Protein 4D7L (pdb70)

Foldseek 3Di:
DADADDLVQFDQADDDAPCNDAAQAPPLRHDPDDPQKFKKKWFAFDVLVVQVLQVPDKFFRDKAKFWAQFAHPNDAPVSVVVLRRLIATIMITIGRCVTPNLLRVLVSRPVPFPQQDQQATVPRGHSNRHTEMAGDDPCRAVSLVVSVVSVVVCQVVCVVVVRDGGNYYTYHRCPRNNRDTGGYDNCSRNVCVVDVQDDPPPQFDPDDPRRDD/DDQDDPVQADQADDDALANDAAQAPPLRHDLPDPQKFKKKWFAFDVLVVQVLQVPDKFFRDKFWFWAQFAHPNDAPVSVVVLRRLTATIMITIGRCVTPNLLRVLVSRPVVFPQQDQQDGVPRGHSRRHTEMAGDDPCRAVSLVVSVVSNVVCQVVCVVVVSDDGNYYTYHRCPRNNRDTGGYHNCSRNVCVVPVQDDDPPQFDPDDPRGDD/DADADDPVQADQADDDALCPDAAQAPVLRHDDDDPQKFKKKWFAFDVLVVQVLQVPDWFFRDKFKFWAQFAHPNHAPVSVVVLRRLTAIIMITIGRCVTPNLLRVLVSRPVVFPQQPQQATDPRGHSNRHTEMAGDDPCRQVSLVVSVVSNVVCVVVCVVVPGDDGPYYTYHRCPRNNRDTGGYHNCSRNVCVVPVQDDDPPQFDPDDPRGDD

Solvent-accessible surface area: 30225 Å² total; per-residue (Å²): 142,41,94,74,40,94,45,147,82,10,42,133,33,23,115,138,77,50,24,84,113,29,118,73,5,44,67,56,54,45,87,109,64,88,118,65,31,73,35,0,21,0,0,16,1,24,3,37,25,6,1,81,56,0,13,104,10,113,9,9,31,6,0,0,0,0,1,0,7,0,44,0,52,24,0,50,62,198,50,2,53,75,18,118,1,14,2,0,6,0,0,4,0,5,1,23,42,124,113,10,61,12,27,94,1,0,50,70,3,10,126,44,26,35,4,19,44,21,77,98,30,36,114,17,83,10,5,14,29,10,4,1,4,0,1,33,50,143,83,7,46,110,35,0,67,83,0,82,47,1,8,61,69,35,40,91,116,26,62,93,69,67,76,46,215,39,59,20,50,22,40,3,19,46,46,6,52,22,22,97,30,16,23,0,41,55,119,18,11,6,50,29,98,94,49,104,130,15,74,19,63,117,106,74,55,86,108,107,118,16,62,41,156,95,210,75,39,116,97,184,81,18,39,90,36,21,111,76,74,38,15,67,41,31,94,75,4,46,67,59,56,37,77,96,28,54,52,35,39,69,30,0,22,0,1,18,1,24,3,38,29,5,1,78,56,0,15,103,8,112,8,9,31,4,0,0,0,0,0,0,6,0,44,0,48,27,0,51,64,194,50,1,55,75,17,115,1,12,1,0,6,0,0,4,0,2,0,34,52,125,112,10,64,22,51,96,1,0,51,73,2,9,122,47,30,35,4,20,44,19,78,95,31,38,111,16,82,9,4,14,30,10,5,1,4,0,1,26,52,115,30,8,100,81,36,0,86,90,0,67,77,8,3,109,136,51,38,96,68,27,60,95,73,66,75,43,202,32,59,21,52,22,39,7,20,83,63,6,72,23,24,98,31,18,26,0,39,50,122,18,9,7,51,35,100,94,47,113,127,14,73,18,62,117,105,74,53,85,110,106,120,16,67,44,155,142,44,92,74,40,117,107,176,71,8,39,133,34,22,116,139,74,47,14,99,95,32,106,73,4,43,64,63,52,46,83,108,57,26,89,42,19,45,28,0,20,1,0,16,1,23,3,36,28,6,0,81,60,0,12,103,11,114,10,9,33,6,0,0,0,0,0,0,7,0,44,0,50,22,0,50,67,194,51,1,55,74,17,116,0,14,1,0,7,0,0,4,0,4,0,17,39,101,91,10,61,16,53,96,0,0,51,74,1,7,119,50,27,31,2,25,45,21,73,96,30,35,113,13,83,9,4,13,31,13,5,1,4,0,1,25,38,23,16,16,113,93,10,0,82,96,0,68,72,16,2,114,147,30,47,92,151,22,65,97,77,68,69,52,207,44,58,20,61,22,35,8,18,85,64,7,74,23,22,96,30,19,24,0,42,54,118,18,10,7,53,34,98,94,48,109,126,14,75,16,63,115,102,72,57,85,107,107,120,15,68,40,155

Secondary structure (DSSP, 8-state):
---PPPGGGS----SS-SSSSPPPPTTT---S--TT-EEEEEE-S-HHHHHHHHHTSTTEEEEEEEEESSS-SS--HHHHHTTTT--EEEEEEEE-TTTS-HHHHHHHHHHTS-TT-SSEETTEESGGG--EEEE-STTHHHHHHHHHHHHHHHHHHHHHTT------EEEEGGGSSS-S-EEPPGGGTTHHHH-TT---TT---SSTTS---/--PPPGGGS----SS-SSSSPPPPTTT---S--TT-EEEEEE-S-HHHHHHHHHTSTTEEEEEEEEESSS-SS--HHHHHTTTT--EEEEEEEE-TTTS-HHHHHHHHHHTS-TT-SSEETTEESGGG--EEEE-STTHHHHHHHHHHHHHTTHHHHHHTT--S---EEEEGGGSSS-S-EEPPGGGTTHHHH-TT---TT---SSTTS---/---PPPGGGS----SS-S-SSPPPPTTT---S--TT-EEEEEE-S-HHHHHHHHHTSTTEEEEEEEEESSS-SS--HHHHHTTTT--EEEEEEEE-TTTS-HHHHHHHHHHTS-TT-SSEETTEESGGG--EEEE-STTHHHHHHHHHHHHHTTHHHHHHTT------EEEEGGGSSS-S-EEPPGGGTTHHHH-TT---TT---SSTTS---

Nearest PDB structures (foldseek):
  4d7l-assembly2_B  TM=1.000E+00  e=2.583E-45  Corynebacterium diphtheriae NCTC 13129
  7ot4-assembly1_A  TM=9.327E-01  e=7.049E-23  Escherichia coli
  6agv-assembly1_A  TM=9.402E-01  e=5.947E-21  Mus musculus
  1ff3-assembly2_B  TM=9.051E-01  e=3.184E-21  Escherichia coli
  1ff3-assembly3_C  TM=8.977E-01  e=1.616E-20  Escherichia coli

Radius of gyration: 29.15 Å; Cα contacts (8 Å, |Δi|>4): 1411; chains: 3; bounding box: 92×52×87 Å

CATH classification: 3.30.1060.10

B-factor: mean 27.12, std 10.39, range [11.48, 82.97]

Sequence (638 aa):
APRLVEEKDALKGGPHPVLPNPQPHAVLGTLRGQPGTETIYIGIGCCYWGAEKLFWETPGVVYTSVGFAGGITPNPTYRETTCTGRTNHTTEIVEVVYDPTQVTFDELVVKAMMEEAHDPTQGYRQGNDTGTQYRSAIYTAGPNAEEQQAQRAREIVEHHYAPKLAAAGLGRITTEILPLASTPAGEYYMAEDEHQQYLHKNPLGYCCPHHSTGVACGIPEPRLVEEKDALKGGPHPVLPNPQPHAVLGTLRGQPGTEETIYIGIGCCYWGAEKLFWETPGVVYTSVGFAGGITPNPTYRETCTGRTNHTTEIVEVVYDPTQVTFDELVVKAMMEAHDPTQGYRQGNDTGTQYRSAIYTAGPNAEQQQAQRAREIVEHYAPKLAAAGLGRITTEILPLASTPAGEYYMAEDEHQQYLHKNNPLGYCCPHHSTGVACGIPEAPRLVEEKDALKGGPHPVLPNPQPHAVLGTLRGQPGTETIYIGIGCCYWGAEKLFWETPGVVYTSVGFAGGITPNPTYRETCTGRRTNHTTEIVEVVYDPTQVTFDELVVKAMMEAHDPTQGYRQGNDTGTQYRSAIYTAGPNAEQQAQRAREIVEHYAPKLAAAGLGRITTEILPLASTPAGEYYMAEDEEHQQYLHKNNPLGYCCPHHSTGVACGIPE

InterPro domains:
  IPR002569 Peptide methionine sulphoxide reductase MsrA domain [MF_01401] (43-212)
  IPR002569 Peptide methionine sulphoxide reductase MsrA domain [PF01625] (44-210)
  IPR002569 Peptide methionine sulphoxide reductase MsrA domain [TIGR00401] (44-206)
  IPR036509 Peptide methionine sulphoxide reductase MsrA superfamily [G3DSA:3.30.1060.10] (8-220)
  IPR036509 Peptide methionine sulphoxide reductase MsrA superfamily [SSF55068] (39-215)
  IPR050162 Methionine Sulfoxide Reductase A [PTHR42799] (40-217)

Organism: Corynebacterium diphtheriae (strain ATCC 700971 / NCTC 13129 / Biotype gravis) (NCBI:txid257309)

Structure (mmCIF, N/CA/C/O backbone):
data_4D7L
#
_entry.id   4D7L
#
_cell.length_a   86.395
_cell.length_b   140.175
_cell.length_c   140.551
_cell.angle_alpha   90.00
_cell.angle_beta   90.00
_cell.angle_gamma   90.00
#
_symmetry.space_group_name_H-M   'C 2 2 21'
#
loop_
_entity.id
_entity.type
_entity.pdbx_description
1 polymer 'PEPTIDE METHIONINE SULFOXIDE REDUCTASE MSRA'
2 non-polymer 'CACODYLATE ION'
3 non-polymer 'SULFATE ION'
4 non-polymer 'TRIETHYLENE GLYCOL'
5 water water
#
loop_
_atom_site.group_PDB
_atom_site.id
_atom_site.type_symbol
_atom_site.label_atom_id
_atom_site.label_alt_id
_atom_site.label_comp_id
_atom_site.label_asym_id
_atom_site.label_entity_id
_atom_site.label_seq_id
_atom_site.pdbx_PDB_ins_code
_atom_site.Cartn_x
_atom_site.Cartn_y
_atom_site.Cartn_z
_atom_site.occupancy
_atom_site.B_iso_or_equiv
_atom_site.auth_seq_id
_atom_site.auth_comp_id
_atom_site.auth_asym_id
_atom_site.auth_atom_id
_atom_site.pdbx_PDB_model_num
ATOM 1 N N . ALA A 1 27 ? 30.372 30.500 -19.455 1.00 48.43 7 ALA A N 1
ATOM 2 C CA . ALA A 1 27 ? 29.276 30.467 -20.423 1.00 56.29 7 ALA A CA 1
ATOM 3 C C . ALA A 1 27 ? 28.718 29.040 -20.623 1.00 49.45 7 ALA A C 1
ATOM 4 O O . ALA A 1 27 ? 27.503 28.872 -20.765 1.00 57.24 7 ALA A O 1
ATOM 6 N N . PRO A 1 28 ? 29.592 28.012 -20.665 1.00 34.64 8 PRO A N 1
ATOM 7 C CA . PRO A 1 28 ? 29.020 26.678 -20.441 1.00 21.29 8 PRO A CA 1
ATOM 8 C C . PRO A 1 28 ? 28.422 26.604 -19.051 1.00 21.82 8 PRO A C 1
ATOM 9 O O . PRO A 1 28 ? 28.866 27.327 -18.155 1.00 23.91 8 PRO A O 1
ATOM 13 N N . ARG A 1 29 ? 27.452 25.718 -18.850 1.00 22.45 9 ARG A N 1
ATOM 14 C CA . ARG A 1 29 ? 26.871 25.512 -17.529 1.00 23.32 9 ARG A CA 1
ATOM 15 C C . ARG A 1 29 ? 26.529 24.047 -17.347 1.00 26.53 9 ARG A C 1
ATOM 16 O O . ARG A 1 29 ? 26.254 23.357 -18.326 1.00 24.07 9 ARG A O 1
ATOM 19 N N . LEU A 1 30 ? 26.574 23.575 -16.100 1.00 24.71 10 LEU A N 1
ATOM 20 C CA . LEU A 1 30 ? 26.096 22.241 -15.752 1.00 20.63 10 LEU A CA 1
ATOM 21 C C . LEU A 1 30 ? 24.595 22.183 -15.981 1.00 18.82 10 LEU A C 1
ATOM 22 O O . LEU A 1 30 ? 23.932 23.202 -15.859 1.00 20.15 10 LEU A O 1
ATOM 27 N N . VAL A 1 31 ? 24.056 21.026 -16.344 1.00 20.14 11 VAL A N 1
ATOM 28 C CA . VAL A 1 31 ? 22.603 20.920 -16.454 1.00 20.67 11 VAL A CA 1
ATOM 29 C C . VAL A 1 31 ? 22.001 20.515 -15.092 1.00 24.31 11 VAL A C 1
ATOM 30 O O . VAL A 1 31 ? 22.702 19.968 -14.244 1.00 23.31 11 VAL A O 1
ATOM 34 N N . GLU A 1 32 ? 20.718 20.811 -14.862 0.94 19.54 12 GLU A N 1
ATOM 35 C CA . GLU A 1 32 ? 20.047 20.253 -13.686 0.94 20.93 12 GLU A CA 1
ATOM 36 C C . GLU A 1 32 ? 20.010 18.726 -13.805 0.94 23.21 12 GLU A C 1
ATOM 37 O O . GLU A 1 32 ? 19.820 18.186 -14.904 0.94 19.96 12 GLU A O 1
ATOM 43 N N . GLU A 1 33 ? 20.188 18.022 -12.688 1.00 22.16 13 GLU A N 1
ATOM 44 C CA . GLU A 1 33 ? 20.267 16.570 -12.754 1.00 28.66 13 GLU A CA 1
ATOM 45 C C . GLU A 1 33 ? 18.984 15.992 -13.324 1.00 26.72 13 GLU A C 1
ATOM 46 O O . GLU A 1 33 ? 19.014 14.987 -14.026 1.00 22.89 13 GLU A O 1
ATOM 52 N N . LYS A 1 34 ? 17.864 16.658 -13.073 1.00 24.87 14 LYS A N 1
ATOM 53 C CA . LYS A 1 34 ? 16.598 16.185 -13.622 1.00 25.97 14 LYS A CA 1
ATOM 54 C C . LYS A 1 34 ? 16.560 16.299 -15.149 1.00 27.62 14 LYS A C 1
ATOM 55 O O . LYS A 1 34 ? 15.794 15.591 -15.808 1.00 29.34 14 LYS A O 1
ATOM 61 N N . ASP A 1 35 ? 17.399 17.173 -15.707 1.00 24.54 15 ASP A N 1
ATOM 62 C CA . ASP A 1 35 ? 17.463 17.374 -17.155 1.00 23.56 15 ASP A CA 1
ATOM 63 C C . ASP A 1 35 ? 18.612 16.601 -17.816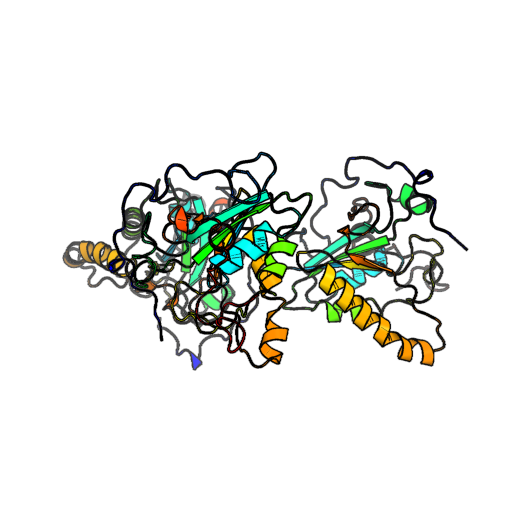 1.00 26.10 15 ASP A C 1
ATOM 64 O O . ASP A 1 35 ? 18.768 16.649 -19.029 1.00 24.55 15 ASP A O 1
ATOM 69 N N . ALA A 1 36 ? 19.420 15.901 -17.030 1.00 21.55 16 ALA A N 1
ATOM 70 C CA . ALA A 1 36 ? 20.602 15.252 -17.581 1.00 21.40 16 ALA A CA 1
ATOM 71 C C . ALA A 1 36 ? 20.225 14.020 -18.404 1.00 22.46 16 ALA A C 1
ATOM 72 O O . ALA A 1 36 ? 19.130 13.488 -18.256 1.00 21.99 16 ALA A O 1
ATOM 74 N N . LEU A 1 37 ? 21.118 13.588 -19.294 1.00 19.20 17 LEU A N 1
ATOM 75 C CA . LEU A 1 37 ? 20.879 12.373 -20.084 1.00 20.11 17 LEU A CA 1
ATOM 76 C C . LEU A 1 37 ? 20.715 11.162 -19.172 1.00 19.50 17 LEU A C 1
ATOM 77 O O . LEU A 1 37 ? 21.391 11.047 -18.141 1.00 19.09 17 LEU A O 1
ATOM 82 N N . LYS A 1 38 ? 19.844 10.241 -19.558 0.96 20.05 18 LYS A N 1
ATOM 83 C CA . LYS A 1 38 ? 19.544 9.104 -18.688 0.96 22.87 18 LYS A CA 1
ATOM 84 C C . LYS A 1 38 ? 20.639 8.045 -18.694 0.96 17.92 18 LYS A C 1
ATOM 85 O O . LYS A 1 38 ? 20.779 7.308 -17.726 0.96 22.12 18 LYS A O 1
ATOM 89 N N . GLY A 1 39 ? 21.413 7.977 -19.771 1.00 20.73 19 GLY A N 1
ATOM 90 C CA . GLY A 1 39 ? 22.485 6.995 -19.861 1.00 23.15 19 GLY A CA 1
ATOM 91 C C . GLY A 1 39 ? 21.970 5.563 -19.921 1.00 27.79 19 GLY A C 1
ATOM 92 O O . GLY A 1 39 ? 20.956 5.296 -20.553 1.00 25.15 19 GLY A O 1
ATOM 93 N N . GLY A 1 40 ? 22.656 4.628 -19.273 1.00 24.48 20 GLY A N 1
ATOM 94 C CA . GLY A 1 40 ? 22.192 3.255 -19.330 1.00 27.15 20 GLY A CA 1
ATOM 95 C C . GLY A 1 40 ? 22.732 2.464 -18.167 1.00 26.19 20 GLY A C 1
ATOM 96 O O . GLY A 1 40 ? 23.635 2.923 -17.464 1.00 23.57 20 GLY A O 1
ATOM 97 N N . PRO A 1 41 ? 22.206 1.247 -17.977 1.00 28.31 21 PRO A N 1
ATOM 98 C CA . PRO A 1 41 ? 22.566 0.507 -16.769 1.00 27.16 21 PRO A CA 1
ATOM 99 C C . PRO A 1 41 ? 23.836 -0.319 -16.898 1.00 27.94 21 PRO A C 1
ATOM 100 O O . PRO A 1 41 ? 24.411 -0.650 -15.861 1.00 27.63 21 PRO A O 1
ATOM 104 N N . HIS A 1 42 ? 24.282 -0.604 -18.125 1.00 24.38 22 HIS A N 1
ATOM 105 C CA . HIS A 1 42 ? 25.437 -1.492 -18.347 1.00 22.59 22 HIS A CA 1
ATOM 106 C C . HIS A 1 42 ? 26.673 -0.726 -18.842 1.00 21.63 22 HIS A C 1
ATOM 107 O O . HIS A 1 42 ? 26.536 0.307 -19.498 1.00 20.32 22 HIS A O 1
ATOM 114 N N . PRO A 1 43 ? 27.878 -1.209 -18.493 1.00 22.82 23 PRO A N 1
ATOM 115 C CA . PRO A 1 43 ? 29.113 -0.524 -18.876 1.00 20.83 23 PRO A CA 1
ATOM 116 C C . PRO A 1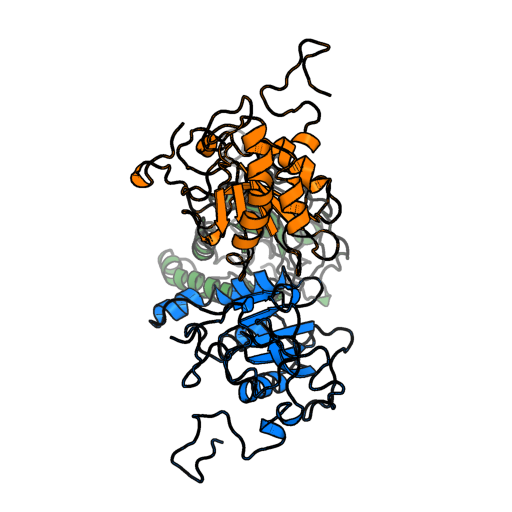 43 ? 29.262 -0.429 -20.385 1.00 20.58 23 PRO A C 1
ATOM 117 O O . PRO A 1 43 ? 28.893 -1.343 -21.117 1.00 20.17 23 PRO A O 1
ATOM 121 N N . VAL A 1 44 ? 29.813 0.682 -20.839 1.00 18.65 24 VAL A N 1
ATOM 122 C CA . VAL A 1 44 ? 30.047 0.851 -22.251 1.00 20.39 24 VAL A CA 1
ATOM 123 C C . VAL A 1 44 ? 31.214 -0.033 -22.701 1.00 23.54 24 VAL A C 1
ATOM 124 O O . VAL A 1 44 ? 31.211 -0.597 -23.805 1.00 23.54 24 VAL A O 1
ATOM 128 N N . LEU A 1 45 ? 32.171 -0.227 -21.800 1.00 18.71 25 LEU A N 1
ATOM 129 C CA . LEU A 1 45 ? 33.322 -1.089 -22.065 1.00 17.25 25 LEU A CA 1
ATOM 130 C C . LEU A 1 45 ? 33.412 -2.142 -20.949 1.00 21.23 25 LEU A C 1
ATOM 131 O O . LEU A 1 45 ? 34.196 -1.994 -20.010 1.00 21.35 25 LEU A O 1
ATOM 136 N N . PRO A 1 46 ? 32.611 -3.205 -21.038 1.00 18.70 26 PRO A N 1
ATOM 137 C CA . PRO A 1 46 ? 32.569 -4.130 -19.902 1.00 23.22 26 PRO A CA 1
ATOM 138 C C . PRO A 1 46 ? 33.851 -4.953 -19.737 1.00 31.53 26 PRO A C 1
ATOM 139 O O . PRO A 1 46 ? 34.172 -5.343 -18.615 1.00 38.75 26 PRO A O 1
ATOM 143 N N . ASN A 1 47 ? 34.583 -5.163 -20.825 0.84 20.81 27 ASN A N 1
ATOM 144 C CA . ASN A 1 47 ? 35.779 -5.989 -20.793 0.84 25.78 27 ASN A CA 1
ATOM 145 C C . ASN A 1 47 ? 37.000 -5.295 -21.410 0.84 19.58 27 ASN A C 1
ATOM 146 O O . ASN A 1 47 ? 37.379 -5.583 -22.527 0.84 22.97 27 ASN A O 1
ATOM 151 N N . PRO A 1 48 ? 37.576 -4.334 -20.684 1.00 25.55 28 PRO A N 1
ATOM 152 C CA . PRO A 1 48 ? 38.730 -3.564 -21.168 1.00 29.74 28 PRO A CA 1
ATOM 153 C C . PRO A 1 48 ? 39.917 -4.478 -21.467 1.00 24.77 28 PRO A C 1
ATOM 154 O O . PRO A 1 48 ? 40.096 -5.496 -20.804 1.00 23.92 28 PRO A O 1
ATOM 158 N N . GLN A 1 49 ? 40.701 -4.130 -22.475 1.00 27.06 29 GLN A N 1
ATOM 159 C CA . GLN A 1 49 ? 41.878 -4.907 -22.824 1.00 24.08 29 GLN A CA 1
ATOM 160 C C . GLN A 1 49 ? 43.048 -4.375 -22.013 1.00 19.51 29 GLN A C 1
ATOM 161 O O . GLN A 1 49 ? 43.003 -3.242 -21.540 1.00 21.56 29 GLN A O 1
ATOM 167 N N . PRO A 1 50 ? 44.092 -5.191 -21.834 1.00 19.39 30 PRO A N 1
ATOM 168 C CA . PRO A 1 50 ? 45.297 -4.730 -21.143 1.00 24.96 30 PRO A CA 1
ATOM 169 C C . PRO A 1 50 ? 45.836 -3.452 -21.752 1.00 23.68 30 PRO A C 1
ATOM 170 O O . PRO A 1 50 ? 45.737 -3.269 -22.969 1.00 24.12 30 PRO A O 1
ATOM 174 N N . HIS A 1 51 ? 46.351 -2.577 -20.897 1.00 19.55 31 HIS A N 1
ATOM 175 C CA . HIS A 1 51 ? 46.916 -1.285 -21.284 1.00 19.01 31 HIS A CA 1
ATOM 176 C C . HIS A 1 51 ? 47.893 -1.463 -22.459 1.00 17.35 31 HIS A C 1
ATOM 177 O O . HIS A 1 51 ? 48.788 -2.308 -22.405 1.00 19.66 31 HIS A O 1
ATOM 184 N N . ALA A 1 52 ? 47.721 -0.658 -23.505 1.00 21.33 32 ALA A N 1
ATOM 185 C CA . ALA A 1 52 ? 48.494 -0.808 -24.738 1.00 21.78 32 ALA A CA 1
ATOM 186 C C . ALA A 1 52 ? 49.990 -0.581 -24.536 1.00 23.92 32 ALA A C 1
ATOM 187 O O . ALA A 1 52 ? 50.815 -1.061 -25.322 1.00 19.54 32 ALA A O 1
ATOM 189 N N . VAL A 1 53 ? 50.355 0.166 -23.498 1.00 17.26 33 VAL A N 1
ATOM 190 C CA . VAL A 1 53 ? 51.786 0.407 -23.237 1.00 16.85 33 VAL A CA 1
ATOM 191 C C . VAL A 1 53 ? 52.276 -0.388 -22.022 1.00 17.25 33 VAL A C 1
ATOM 192 O O . VAL A 1 53 ? 53.336 -1.016 -22.032 1.00 18.96 33 VAL A O 1
ATOM 196 N N . LEU A 1 54 ? 51.486 -0.335 -20.959 1.00 19.16 34 LEU A N 1
ATOM 197 C CA . LEU A 1 54 ? 51.896 -0.902 -19.675 1.00 18.68 34 LEU A CA 1
ATOM 198 C C . LEU A 1 54 ? 51.561 -2.396 -19.550 1.00 26.11 34 LEU A C 1
ATOM 199 O O . LEU A 1 54 ? 52.150 -3.109 -18.736 1.00 25.41 34 LEU A O 1
ATOM 204 N N . GLY A 1 55 ? 50.610 -2.861 -20.354 1.00 20.56 35 GLY A N 1
ATOM 205 C CA . GLY A 1 55 ? 50.270 -4.277 -20.399 1.00 19.78 35 GLY A CA 1
ATOM 206 C C . GLY A 1 55 ? 49.439 -4.746 -19.209 1.00 23.09 35 GLY A C 1
ATOM 207 O O . GLY A 1 55 ? 49.264 -5.949 -19.000 1.00 23.73 35 GLY A O 1
ATOM 208 N N . THR A 1 56 ? 48.894 -3.798 -18.451 1.00 19.99 36 THR A N 1
ATOM 209 C CA . THR A 1 56 ? 48.224 -4.132 -17.190 1.00 21.89 36 THR A CA 1
ATOM 210 C C . THR A 1 56 ? 46.707 -3.947 -17.231 1.00 24.29 36 THR A C 1
ATOM 211 O O . THR A 1 56 ? 46.167 -3.349 -18.173 1.00 18.48 36 THR A O 1
ATOM 215 N N . LEU A 1 57 ? 46.021 -4.460 -16.206 1.00 25.98 37 LEU A N 1
ATOM 216 C CA . LEU A 1 57 ? 44.623 -4.074 -15.938 1.00 24.33 37 LEU A CA 1
ATOM 217 C C . LEU A 1 57 ? 44.526 -3.529 -14.530 1.00 29.63 37 LEU A C 1
ATOM 218 O O . LEU A 1 57 ? 45.476 -3.662 -13.795 1.00 23.56 37 LEU A O 1
ATOM 223 N N . ARG A 1 58 ? 43.401 -2.940 -14.123 1.00 23.09 38 ARG A N 1
ATOM 224 C CA . ARG A 1 58 ? 43.345 -2.360 -12.774 1.00 20.83 38 ARG A CA 1
ATOM 225 C C . ARG A 1 58 ? 43.295 -3.476 -11.731 1.00 24.89 38 ARG A C 1
ATOM 226 O O . ARG A 1 58 ? 43.084 -4.639 -12.066 1.00 29.02 38 ARG A O 1
ATOM 234 N N . GLY A 1 59 ? 43.552 -3.135 -10.475 1.00 31.08 39 GLY A N 1
ATOM 235 C CA . GLY A 1 59 ? 43.356 -4.082 -9.389 1.00 36.13 39 GLY A CA 1
ATOM 236 C C . GLY A 1 59 ? 44.555 -4.850 -8.873 1.00 41.19 39 GLY A C 1
ATOM 237 O O . GLY A 1 59 ? 44.390 -5.896 -8.253 1.00 46.71 39 GLY A O 1
ATOM 238 N N . GLN A 1 60 ? 45.752 -4.296 -9.036 1.00 35.07 40 GLN A N 1
ATOM 239 C CA . GLN A 1 60 ? 46.952 -4.957 -8.539 1.00 34.92 40 GLN A CA 1
ATOM 240 C C . GLN A 1 60 ? 47.024 -4.663 -7.065 1.00 34.35 40 GLN A C 1
ATOM 241 O O . GLN A 1 60 ? 46.835 -3.517 -6.659 1.00 32.36 40 GLN A O 1
ATOM 247 N N . PRO A 1 61 ? 47.229 -5.708 -6.253 1.00 34.33 41 PRO A N 1
ATOM 248 C CA . PRO A 1 61 ? 47.339 -5.562 -4.802 1.00 35.04 41 PRO A CA 1
ATOM 249 C C . PRO A 1 61 ? 48.420 -4.549 -4.474 1.00 32.56 41 PRO A C 1
ATOM 250 O O . PRO A 1 61 ? 49.392 -4.471 -5.213 1.00 35.47 41 PRO A O 1
ATOM 254 N N . GLY A 1 62 ? 48.221 -3.736 -3.450 1.00 31.74 42 GLY A N 1
ATOM 255 C CA . GLY A 1 62 ? 49.247 -2.790 -3.066 1.00 35.22 42 GLY A CA 1
ATOM 256 C C . GLY A 1 62 ? 49.231 -1.462 -3.807 1.00 33.01 42 GLY A C 1
ATOM 257 O O . GLY A 1 62 ? 50.036 -0.590 -3.505 1.00 33.84 42 GLY A O 1
ATOM 258 N N . THR A 1 63 ? 48.370 -1.314 -4.811 1.00 23.71 43 THR A N 1
ATOM 259 C CA . THR A 1 63 ? 48.278 -0.051 -5.514 1.00 21.71 43 THR A CA 1
ATOM 260 C C . THR A 1 63 ? 47.228 0.909 -4.910 1.00 33.27 43 THR A C 1
ATOM 261 O O . THR A 1 63 ? 46.357 0.502 -4.140 1.00 21.73 43 THR A O 1
ATOM 265 N N . GLU A 1 64 ? 47.322 2.185 -5.278 1.00 25.75 44 GLU A N 1
ATOM 266 C CA . GLU A 1 64 ? 46.317 3.184 -4.941 1.00 22.59 44 GLU A CA 1
ATOM 267 C C . GLU A 1 64 ? 45.792 3.761 -6.250 1.00 19.01 44 GLU A C 1
ATOM 268 O O . GLU A 1 64 ? 46.429 3.584 -7.298 1.00 20.96 44 GLU A O 1
ATOM 274 N N . THR A 1 65 ? 44.646 4.444 -6.191 1.00 15.77 45 THR A N 1
ATOM 275 C CA . THR A 1 65 ? 44.049 5.068 -7.370 1.00 21.77 45 THR A CA 1
ATOM 276 C C . THR A 1 65 ? 43.733 6.536 -7.104 1.00 22.58 45 THR A C 1
ATOM 277 O O . THR A 1 65 ? 43.240 6.885 -6.021 1.00 20.65 45 THR A O 1
ATOM 281 N N . ILE A 1 66 ? 44.052 7.392 -8.076 1.00 14.37 46 ILE A N 1
ATOM 282 C CA . ILE A 1 66 ? 43.574 8.774 -8.078 1.00 14.46 46 ILE A CA 1
ATOM 283 C C . ILE A 1 66 ? 42.962 9.089 -9.449 1.00 22.07 46 ILE A C 1
ATOM 284 O O . ILE A 1 66 ? 43.403 8.566 -10.479 1.00 19.64 46 ILE A O 1
ATOM 289 N N . TYR A 1 67 ? 41.918 9.914 -9.453 1.00 14.89 47 TYR A N 1
ATOM 290 C CA . TYR A 1 67 ? 41.213 10.272 -10.677 1.00 14.60 47 TYR A CA 1
ATOM 291 C C . TYR A 1 67 ? 41.488 11.726 -11.018 1.00 20.69 47 TYR A C 1
ATOM 292 O O . TYR A 1 67 ? 41.225 12.615 -10.213 1.00 17.15 47 TYR A O 1
ATOM 301 N N . ILE A 1 68 ? 42.007 11.968 -12.215 1.00 18.10 48 ILE A N 1
ATOM 302 C CA . ILE A 1 68 ? 42.516 13.289 -12.562 1.00 13.38 48 ILE A CA 1
ATOM 303 C C . ILE A 1 68 ? 41.821 13.869 -13.769 1.00 14.20 48 ILE A C 1
ATOM 304 O O . ILE A 1 68 ? 41.747 13.213 -14.823 1.00 13.09 48 ILE A O 1
ATOM 309 N N . GLY A 1 69 ? 41.344 15.101 -13.638 1.00 16.77 49 GLY A N 1
ATOM 310 C CA . GLY A 1 69 ? 40.784 15.802 -14.783 1.00 19.35 49 GLY A CA 1
ATOM 311 C C . GLY A 1 69 ? 41.570 17.065 -15.088 1.00 20.10 49 GLY A C 1
ATOM 312 O O . GLY A 1 69 ? 41.607 17.992 -14.274 1.00 16.16 49 GLY A O 1
ATOM 313 N N . ILE A 1 70 ? 42.229 17.109 -16.243 1.00 13.26 50 ILE A N 1
ATOM 314 C CA . ILE A 1 70 ? 42.997 18.307 -16.582 1.00 14.58 50 ILE A CA 1
ATOM 315 C C . ILE A 1 70 ? 42.749 18.719 -18.020 1.00 21.11 50 ILE A C 1
ATOM 316 O O . ILE A 1 70 ? 43.578 19.393 -18.624 1.00 23.20 50 ILE A O 1
ATOM 321 N N . GLY A 1 71 ? 41.597 18.340 -18.561 1.00 18.06 51 GLY A N 1
ATOM 322 C CA . GLY A 1 71 ? 41.277 18.677 -19.938 1.00 17.76 51 GLY A CA 1
ATOM 323 C C . GLY A 1 71 ? 41.279 17.444 -20.826 1.00 20.28 51 GLY A C 1
ATOM 324 O O . GLY A 1 71 ? 40.996 16.351 -20.344 1.00 21.94 51 GLY A O 1
ATOM 325 N N . CYS A 1 72 ? 41.579 17.623 -22.114 0.96 16.52 52 CYS A N 1
ATOM 326 C CA A CYS A 1 72 ? 41.550 16.514 -23.081 0.60 16.15 52 CYS A CA 1
ATOM 327 C CA B CYS A 1 72 ? 41.575 16.525 -23.092 0.40 17.90 52 CYS A CA 1
ATOM 328 C C . CYS A 1 72 ? 42.219 15.273 -22.513 0.84 16.03 52 CYS A C 1
ATOM 329 O O . CYS A 1 72 ? 43.430 15.269 -22.254 0.98 16.29 52 CYS A O 1
ATOM 334 N N . TYR A 1 73 ? 41.429 14.226 -22.253 1.00 15.79 53 TYR A N 1
ATOM 335 C CA . TYR A 1 73 ? 42.046 13.083 -21.568 1.00 16.21 53 TYR A CA 1
ATOM 336 C C . TYR A 1 73 ? 43.066 12.269 -22.403 1.00 14.28 53 TYR A C 1
ATOM 337 O O . TYR A 1 73 ? 43.779 11.451 -21.848 1.00 15.59 53 TYR A O 1
ATOM 346 N N . TRP A 1 74 ? 43.106 12.417 -23.730 1.00 15.04 54 TRP A N 1
ATOM 347 C CA . TRP A 1 74 ? 44.093 11.667 -24.505 1.00 17.90 54 TRP A CA 1
ATOM 348 C C . TRP A 1 74 ? 45.509 12.067 -24.095 1.00 16.79 54 TRP A C 1
ATOM 349 O O . TRP A 1 74 ? 46.356 11.218 -23.838 1.00 18.69 54 TRP A O 1
ATOM 360 N N . GLY A 1 75 ? 45.753 13.371 -24.047 1.00 18.06 55 GLY A N 1
ATOM 361 C CA . GLY A 1 75 ? 47.068 13.876 -23.687 1.00 15.48 55 GLY A CA 1
ATOM 362 C C . GLY A 1 75 ? 47.340 13.623 -22.224 1.00 17.21 55 GLY A C 1
ATOM 363 O O . GLY A 1 75 ? 48.456 13.310 -21.831 1.00 19.74 55 GLY A O 1
ATOM 364 N N . ALA A 1 76 ? 46.308 13.784 -21.407 1.00 15.83 56 ALA A N 1
ATOM 365 C CA . ALA A 1 76 ? 46.452 13.558 -19.987 1.00 19.09 56 ALA A CA 1
ATOM 366 C C . ALA A 1 76 ? 46.785 12.100 -19.694 1.00 15.33 56 ALA A C 1
ATOM 367 O O . ALA A 1 76 ? 47.594 11.824 -18.822 1.00 17.08 56 ALA A O 1
ATOM 369 N N . GLU A 1 77 ? 46.170 11.160 -20.413 1.00 18.43 57 GLU A N 1
ATOM 370 C CA . GLU A 1 77 ? 46.446 9.750 -20.107 1.00 17.46 57 GLU A CA 1
ATOM 371 C C . GLU A 1 77 ? 47.905 9.412 -20.402 1.00 16.79 57 GLU A C 1
ATOM 372 O O . GLU A 1 77 ? 48.551 8.678 -19.646 1.00 16.84 57 GLU A O 1
ATOM 378 N N . LYS A 1 78 ? 48.401 9.929 -21.520 1.00 15.28 58 LYS A N 1
ATOM 379 C CA . LYS A 1 78 ? 49.795 9.682 -21.931 1.00 16.45 58 LYS A CA 1
ATOM 380 C C . LYS A 1 78 ? 50.762 10.232 -20.882 1.00 22.69 58 LYS A C 1
ATOM 381 O O . LYS A 1 78 ? 51.746 9.572 -20.516 1.00 19.92 58 LYS A O 1
ATOM 387 N N . LEU A 1 79 ? 50.476 11.435 -20.396 1.00 20.38 59 LEU A N 1
ATOM 388 C CA . LEU A 1 79 ? 51.290 12.062 -19.349 1.00 17.48 59 LEU A CA 1
ATOM 389 C C . LEU A 1 79 ? 51.443 11.140 -18.151 1.00 17.67 59 LEU A C 1
ATOM 390 O O . LEU A 1 79 ? 52.544 10.949 -17.603 1.00 18.05 59 LEU A O 1
ATOM 395 N N . PHE A 1 80 ? 50.333 10.545 -17.742 1.00 14.35 60 PHE A N 1
ATOM 396 C CA . PHE A 1 80 ? 50.401 9.709 -16.550 1.00 15.08 60 PHE A CA 1
ATOM 397 C C . PHE A 1 80 ? 50.916 8.294 -16.798 1.00 18.72 60 PHE A C 1
ATOM 398 O O . PHE A 1 80 ? 51.667 7.784 -15.956 1.00 19.10 60 PHE A O 1
ATOM 406 N N . TRP A 1 81 ? 50.609 7.654 -17.934 1.00 18.58 61 TRP A N 1
ATOM 407 C CA . TRP A 1 81 ? 51.147 6.290 -18.086 1.00 17.73 61 TRP A CA 1
ATOM 408 C C . TRP A 1 81 ? 52.658 6.341 -18.270 1.00 18.27 61 TRP A C 1
ATOM 409 O O . TRP A 1 81 ? 53.347 5.352 -18.031 1.00 23.88 61 TRP A O 1
ATOM 420 N N . GLU A 1 82 ? 53.178 7.493 -18.678 1.00 14.90 62 GLU A N 1
ATOM 421 C CA . GLU A 1 82 ? 54.632 7.650 -18.805 1.00 20.14 62 GLU A CA 1
ATOM 422 C C . GLU A 1 82 ? 55.309 8.069 -17.504 1.00 27.55 62 GLU A C 1
ATOM 423 O O . GLU A 1 82 ? 56.525 8.211 -17.451 1.00 23.77 62 GLU A O 1
ATOM 429 N N . THR A 1 83 ? 54.534 8.228 -16.443 1.00 19.60 63 THR A N 1
ATOM 430 C CA . THR A 1 83 ? 55.111 8.620 -15.157 1.00 22.49 63 THR A CA 1
ATOM 431 C C . THR A 1 83 ? 55.633 7.436 -14.361 1.00 21.28 63 THR A C 1
ATOM 432 O O . THR A 1 83 ? 54.894 6.489 -14.140 1.00 21.14 63 THR A O 1
ATOM 436 N N . PRO A 1 84 ? 56.905 7.482 -13.919 1.00 24.32 64 PRO A N 1
ATOM 437 C CA . PRO A 1 84 ? 57.403 6.368 -13.102 1.00 22.77 64 PRO A CA 1
ATOM 438 C C . PRO A 1 84 ? 56.534 6.149 -11.854 1.00 22.25 64 PRO A C 1
ATOM 439 O O . PRO A 1 84 ? 56.176 7.106 -11.159 1.00 27.26 64 PRO A O 1
ATOM 443 N N . GLY A 1 85 ? 56.177 4.892 -11.617 1.00 22.15 65 GLY A N 1
ATOM 444 C CA . GLY A 1 85 ? 55.367 4.482 -10.483 1.00 21.95 65 GLY A CA 1
ATOM 445 C C . GLY A 1 85 ? 53.897 4.263 -10.818 1.00 24.31 65 GLY A C 1
ATOM 446 O O . GLY A 1 85 ? 53.167 3.664 -10.036 1.00 22.81 65 GLY A O 1
ATOM 447 N N . VAL A 1 86 ? 53.450 4.791 -11.956 1.00 20.52 66 VAL A N 1
ATOM 448 C CA . VAL A 1 86 ? 52.065 4.581 -12.409 1.00 22.30 66 VAL A CA 1
ATOM 449 C C . VAL A 1 86 ? 52.011 3.222 -13.083 1.00 23.12 66 VAL A C 1
ATOM 450 O O . VAL A 1 86 ? 52.849 2.921 -13.926 1.00 20.53 66 VAL A O 1
ATOM 454 N N . VAL A 1 87 ? 51.099 2.358 -12.662 1.00 19.76 67 VAL A N 1
ATOM 455 C CA . VAL A 1 87 ? 51.154 0.977 -13.151 1.00 19.75 67 VAL A CA 1
ATOM 456 C C . VAL A 1 87 ? 49.996 0.624 -14.088 1.00 21.49 67 VAL A C 1
ATOM 457 O O . VAL A 1 87 ? 50.071 -0.373 -14.792 1.00 20.33 67 VAL A O 1
ATOM 461 N N . TYR A 1 88 ? 48.954 1.452 -14.099 1.00 15.24 68 TYR A N 1
ATOM 462 C CA . TYR A 1 88 ? 47.815 1.294 -15.011 1.00 14.89 68 TYR A CA 1
ATOM 463 C C . TYR A 1 88 ? 47.121 2.642 -15.156 1.00 16.78 68 TYR A C 1
ATOM 464 O O . TYR A 1 88 ? 47.065 3.421 -14.194 1.00 20.09 68 TYR A O 1
ATOM 473 N N . THR A 1 89 ? 46.599 2.923 -16.346 1.00 17.15 69 THR A N 1
ATOM 474 C CA . THR A 1 89 ? 45.707 4.069 -16.533 1.00 14.06 69 THR A CA 1
ATOM 475 C C . THR A 1 89 ? 44.509 3.692 -17.414 1.00 14.10 69 THR A C 1
ATOM 476 O O . THR A 1 89 ? 44.558 2.706 -18.156 1.00 17.89 69 THR A O 1
ATOM 480 N N . SER A 1 90 ? 43.439 4.469 -17.323 1.00 15.28 70 SER A N 1
ATOM 481 C CA . SER A 1 90 ? 42.360 4.407 -18.319 1.00 15.25 70 SER A CA 1
ATOM 482 C C . SER A 1 90 ? 41.750 5.795 -18.428 1.00 13.12 70 SER A C 1
ATOM 483 O O . SER A 1 90 ? 42.061 6.670 -17.615 1.00 15.34 70 SER A O 1
ATOM 486 N N . VAL A 1 91 ? 40.914 5.998 -19.438 1.00 14.36 71 VAL A N 1
ATOM 487 C CA . VAL A 1 91 ? 40.186 7.246 -19.572 1.00 15.41 71 VAL A CA 1
ATOM 488 C C . VAL A 1 91 ? 38.692 7.019 -19.549 1.00 15.07 71 VAL A C 1
ATOM 489 O O . VAL A 1 91 ? 38.167 5.939 -19.900 1.00 15.03 71 VAL A O 1
ATOM 493 N N . GLY A 1 92 ? 37.987 8.043 -19.106 1.00 15.32 72 GLY A N 1
ATOM 494 C CA . GLY A 1 92 ? 36.560 7.892 -18.968 1.00 15.49 72 GLY A CA 1
ATOM 495 C C . GLY A 1 92 ? 35.984 9.137 -18.338 1.00 14.18 72 GLY A C 1
ATOM 496 O O . GLY A 1 92 ? 36.517 10.241 -18.489 1.00 14.84 72 GLY A O 1
ATOM 497 N N . PHE A 1 93 ? 34.907 8.929 -17.588 1.00 13.64 73 PHE A N 1
ATOM 498 C CA . PHE A 1 93 ? 34.017 10.015 -17.184 1.00 16.77 73 PHE A CA 1
ATOM 499 C C . PHE A 1 93 ? 33.629 9.907 -15.719 1.00 17.09 73 PHE A C 1
ATOM 500 O O . PHE A 1 93 ? 33.268 8.825 -15.237 1.00 13.68 73 PHE A O 1
ATOM 508 N N . ALA A 1 94 ? 33.706 11.025 -15.013 1.00 14.22 74 ALA A N 1
ATOM 509 C CA . ALA A 1 94 ? 33.270 11.066 -13.624 1.00 16.57 74 ALA A CA 1
ATOM 510 C C . ALA A 1 94 ? 32.975 12.505 -13.221 1.00 16.97 74 ALA A C 1
ATOM 511 O O . ALA A 1 94 ? 33.417 13.447 -13.891 1.00 15.57 74 ALA A O 1
ATOM 513 N N . GLY A 1 95 ? 32.214 12.664 -12.137 1.00 15.07 75 GLY A N 1
ATOM 514 C CA . GLY A 1 95 ? 31.968 13.986 -11.588 1.00 14.82 75 GLY A CA 1
ATOM 515 C C . GLY A 1 95 ? 30.594 14.506 -11.906 1.00 16.19 75 GLY A C 1
ATOM 516 O O . GLY A 1 95 ? 30.171 15.522 -11.326 1.00 15.28 75 GLY A O 1
ATOM 517 N N . GLY A 1 96 ? 29.932 13.837 -12.855 1.00 14.53 76 GLY A N 1
ATOM 518 C CA . GLY A 1 96 ? 28.587 14.179 -13.299 1.00 14.18 76 GLY A CA 1
ATOM 519 C C . GLY A 1 96 ? 27.561 13.193 -12.758 1.00 19.97 76 GLY A C 1
ATOM 520 O O . GLY A 1 96 ? 27.775 12.588 -11.717 1.00 18.49 76 GLY A O 1
ATOM 521 N N . ILE A 1 97 ? 26.465 12.999 -13.478 1.00 18.12 77 ILE A N 1
ATOM 522 C CA . ILE A 1 97 ? 25.358 12.203 -12.958 1.00 18.33 77 ILE A CA 1
ATOM 523 C C . ILE A 1 97 ? 24.952 11.042 -13.893 1.00 22.47 77 ILE A C 1
ATOM 524 O O . ILE A 1 97 ? 24.529 9.988 -13.420 1.00 20.55 77 ILE A O 1
ATOM 529 N N . THR A 1 98 ? 25.072 11.224 -15.207 1.00 18.56 78 THR A N 1
ATOM 530 C CA . THR A 1 98 ? 24.596 10.194 -16.157 1.00 18.52 78 THR A CA 1
ATOM 531 C C . THR A 1 98 ? 25.329 8.864 -15.960 1.00 15.95 78 THR A C 1
ATOM 532 O O . THR A 1 98 ? 26.558 8.846 -16.003 1.00 19.12 78 THR A O 1
ATOM 536 N N . PRO A 1 99 ? 24.597 7.759 -15.740 1.00 17.37 79 PRO A N 1
ATOM 537 C CA . PRO A 1 99 ? 25.305 6.472 -15.603 1.00 20.75 79 PRO A CA 1
ATOM 538 C C . PRO A 1 99 ? 25.758 5.899 -16.961 1.00 20.59 79 PRO A C 1
ATOM 539 O O . PRO A 1 99 ? 25.000 5.961 -17.937 1.00 19.31 79 PRO A O 1
ATOM 543 N N . ASN A 1 100 ? 26.971 5.349 -16.998 1.00 16.95 80 ASN A N 1
ATOM 544 C CA . ASN A 1 100 ? 27.536 4.757 -18.206 1.00 21.16 80 ASN A CA 1
ATOM 545 C C . ASN A 1 100 ? 27.297 5.537 -19.494 1.00 22.30 80 ASN A C 1
ATOM 546 O O . ASN A 1 100 ? 26.704 5.003 -20.437 1.00 18.65 80 ASN A O 1
ATOM 551 N N . PRO A 1 101 ? 27.761 6.794 -19.539 1.00 18.72 81 PRO A N 1
ATOM 552 C CA . PRO A 1 101 ? 27.588 7.594 -20.755 1.00 20.51 81 PRO A CA 1
ATOM 553 C C . PRO A 1 101 ? 28.514 7.123 -21.881 1.00 20.74 81 PRO A C 1
ATOM 554 O O . PRO A 1 101 ? 29.601 6.639 -21.599 1.00 18.98 81 PRO A O 1
ATOM 558 N N . THR A 1 102 ? 28.067 7.231 -23.126 1.00 17.20 82 THR A N 1
ATOM 559 C CA . THR A 1 102 ? 28.974 7.116 -24.262 1.00 20.14 82 THR A CA 1
ATOM 560 C C . THR A 1 102 ? 29.767 8.407 -24.384 1.00 21.84 82 THR A C 1
ATOM 561 O O . THR A 1 102 ? 29.387 9.431 -23.824 1.00 18.68 82 THR A O 1
ATOM 565 N N . TYR A 1 103 ? 30.861 8.363 -25.128 1.00 17.32 83 TYR A N 1
ATOM 566 C CA . TYR A 1 103 ? 31.634 9.561 -25.386 1.00 16.57 83 TYR A CA 1
ATOM 567 C C . TYR A 1 103 ? 30.771 10.625 -26.063 1.00 17.83 83 TYR A C 1
ATOM 568 O O . TYR A 1 103 ? 30.790 11.817 -25.702 1.00 20.18 83 TYR A O 1
ATOM 577 N N . ARG A 1 104 ? 29.994 10.193 -27.042 1.00 16.19 84 ARG A N 1
ATOM 578 C CA . ARG A 1 104 ? 29.172 11.155 -27.767 1.00 19.45 84 ARG A CA 1
ATOM 579 C C . ARG A 1 104 ? 28.209 11.827 -26.794 1.00 21.34 84 ARG A C 1
ATOM 580 O O . ARG A 1 104 ? 28.029 13.036 -26.832 1.00 19.85 84 ARG A O 1
ATOM 588 N N . GLU A 1 105 ? 27.636 11.063 -25.871 1.00 19.45 85 GLU A N 1
ATOM 589 C CA . GLU A 1 105 ? 26.758 11.688 -24.876 1.00 18.27 85 GLU A CA 1
ATOM 590 C C . GLU A 1 105 ? 27.493 12.727 -24.015 1.00 17.38 85 GLU A C 1
ATOM 591 O O . GLU A 1 105 ? 26.984 13.829 -23.778 1.00 22.22 85 GLU A O 1
ATOM 597 N N A THR A 1 106 ? 28.688 12.375 -23.550 0.31 17.41 86 THR A N 1
ATOM 598 N N B THR A 1 106 ? 28.676 12.372 -23.538 0.69 17.07 86 THR A N 1
ATOM 599 C CA A THR A 1 106 ? 29.461 13.271 -22.694 0.31 18.55 86 THR A CA 1
ATOM 600 C CA B THR A 1 106 ? 29.426 13.272 -22.676 0.69 18.02 86 THR A CA 1
ATOM 601 C C A THR A 1 106 ? 29.804 14.574 -23.405 0.31 20.65 86 THR A C 1
ATOM 602 C C B THR A 1 106 ? 29.757 14.579 -23.412 0.69 21.56 86 THR A C 1
ATOM 603 O O A THR A 1 106 ? 29.794 15.642 -22.792 0.31 21.06 86 THR A O 1
ATOM 604 O O B THR A 1 106 ? 29.673 15.660 -22.823 0.69 20.21 86 THR A O 1
ATOM 611 N N . CYS A 1 107 ? 30.083 14.482 -24.701 0.98 19.72 87 CYS A N 1
ATOM 612 C CA . CYS A 1 107 ? 30.447 15.668 -25.485 0.98 19.04 87 CYS A CA 1
ATOM 613 C C . CYS A 1 107 ? 29.289 16.645 -25.652 0.98 18.48 87 CYS A C 1
ATOM 614 O O . CYS A 1 107 ? 29.528 17.804 -26.003 0.98 20.28 87 CYS A O 1
ATOM 617 N N . THR A 1 108 ? 28.047 16.216 -25.398 1.00 19.36 88 THR A N 1
ATOM 618 C CA . THR A 1 108 ? 26.911 17.160 -25.449 1.00 18.40 88 THR A CA 1
ATOM 619 C C . THR A 1 108 ? 26.879 18.144 -24.281 1.00 24.70 88 THR A C 1
ATOM 620 O O . THR A 1 108 ? 26.111 19.124 -24.295 1.00 21.79 88 THR A O 1
ATOM 624 N N . GLY A 1 109 ? 27.644 17.841 -23.239 1.00 17.89 89 GLY A N 1
ATOM 625 C CA . GLY A 1 109 ? 27.612 18.620 -22.009 1.00 15.93 89 GLY A CA 1
ATOM 626 C C . GLY A 1 109 ? 26.453 18.236 -21.094 1.00 23.05 89 GLY A C 1
ATOM 627 O O . GLY A 1 109 ? 26.331 18.772 -20.006 1.00 19.94 89 GLY A O 1
ATOM 628 N N . ARG A 1 110 ? 25.604 17.297 -21.513 1.00 16.69 90 ARG A N 1
ATOM 629 C CA . ARG A 1 110 ? 24.370 17.027 -20.743 1.00 14.63 90 ARG A CA 1
ATOM 630 C C . ARG A 1 110 ? 24.484 15.864 -19.756 1.00 18.51 90 ARG A C 1
ATOM 631 O O . ARG A 1 110 ? 23.479 15.373 -19.263 1.00 19.80 90 ARG A O 1
ATOM 639 N N . THR A 1 111 ? 25.712 15.461 -19.433 1.00 16.14 91 THR A N 1
ATOM 640 C CA . THR A 1 111 ? 25.928 14.433 -18.421 1.00 16.09 91 THR A CA 1
ATOM 641 C C . THR A 1 111 ? 26.524 15.004 -17.144 1.00 19.04 91 THR A C 1
ATOM 642 O O . THR A 1 111 ? 26.540 14.327 -16.129 1.00 18.59 91 THR A O 1
ATOM 646 N N . ASN A 1 112 ? 27.058 16.222 -17.243 1.00 19.78 92 ASN A N 1
ATOM 647 C CA . ASN A 1 112 ? 27.829 16.904 -16.187 1.00 18.56 92 ASN A CA 1
ATOM 648 C C . ASN A 1 112 ? 29.163 16.252 -15.837 1.00 19.45 92 ASN A C 1
ATOM 649 O O . ASN A 1 112 ? 29.884 16.752 -14.971 1.00 17.02 92 ASN A O 1
ATOM 654 N N . HIS A 1 113 ? 29.535 15.171 -16.519 1.00 15.22 93 HIS A N 1
ATOM 655 C CA . HIS A 1 113 ? 30.831 14.558 -16.231 1.00 12.83 93 HIS A CA 1
ATOM 656 C C . HIS A 1 113 ? 32.020 15.360 -16.753 1.00 20.20 93 HIS A C 1
ATOM 657 O O . HIS A 1 113 ? 31.901 16.177 -17.673 1.00 16.28 93 HIS A O 1
ATOM 664 N N A THR A 1 114 ? 33.190 15.157 -16.164 0.65 17.27 94 THR A N 1
ATOM 665 N N B THR A 1 114 ? 33.164 15.034 -16.157 0.35 16.77 94 THR A N 1
ATOM 666 C CA A THR A 1 114 ? 34.383 15.728 -16.770 0.65 13.62 94 THR A CA 1
ATOM 667 C CA B THR A 1 114 ? 34.483 15.541 -16.496 0.35 16.76 94 THR A CA 1
ATOM 668 C C A THR A 1 114 ? 35.262 14.577 -17.256 0.65 15.50 94 THR A C 1
ATOM 669 C C B THR A 1 114 ? 35.213 14.481 -17.329 0.35 15.76 94 THR A C 1
ATOM 670 O O A THR A 1 114 ? 35.138 13.435 -16.795 0.65 14.83 94 THR A O 1
ATOM 671 O O B THR A 1 114 ? 34.935 13.289 -17.174 0.35 13.39 94 THR A O 1
ATOM 678 N N . GLU A 1 115 ? 36.124 14.884 -18.217 1.00 16.29 95 GLU A N 1
ATOM 679 C CA . GLU A 1 115 ? 37.028 13.898 -18.797 1.00 14.15 95 GLU A CA 1
ATOM 680 C C . GLU A 1 115 ? 38.114 13.577 -17.785 1.00 15.71 95 GLU A C 1
ATOM 681 O O . GLU A 1 115 ? 38.855 14.466 -17.360 1.00 16.73 95 GLU A O 1
ATOM 687 N N . ILE A 1 116 ? 38.193 12.303 -17.427 1.00 14.57 96 ILE A N 1
ATOM 688 C CA . ILE A 1 116 ? 39.009 11.836 -16.308 1.00 12.85 96 ILE A CA 1
ATOM 689 C C . ILE A 1 116 ? 39.995 10.774 -16.732 1.00 19.34 96 ILE A C 1
ATOM 690 O O . ILE A 1 116 ? 39.657 9.893 -17.532 1.00 15.53 96 ILE A O 1
ATOM 695 N N . VAL A 1 117 ? 41.203 10.858 -16.175 1.00 15.07 97 VAL A N 1
ATOM 696 C CA . VAL A 1 117 ? 42.171 9.781 -16.225 1.00 11.48 97 VAL A CA 1
ATOM 697 C C . VAL A 1 117 ? 42.177 9.046 -14.897 1.00 18.79 97 VAL A C 1
ATOM 698 O O . VAL A 1 117 ? 42.388 9.660 -13.843 1.00 16.59 97 VAL A O 1
ATOM 702 N N . GLU A 1 118 ? 41.894 7.750 -14.956 1.00 15.23 98 GLU A N 1
ATOM 703 C CA . GLU A 1 118 ? 42.077 6.849 -13.828 1.00 13.24 98 GLU A CA 1
ATOM 704 C C . GLU A 1 118 ? 43.572 6.538 -13.741 1.00 20.26 98 GLU A C 1
ATOM 705 O O . GLU A 1 118 ? 44.140 6.004 -14.684 1.00 16.49 98 GLU A O 1
ATOM 711 N N . VAL A 1 119 ? 44.208 6.915 -12.639 1.00 16.21 99 VAL A N 1
ATOM 712 C CA . VAL A 1 119 ? 45.635 6.689 -12.458 1.00 17.66 99 VAL A CA 1
ATOM 713 C C . VAL A 1 119 ? 45.856 5.700 -11.315 1.00 18.37 99 VAL A C 1
ATOM 714 O O . VAL A 1 119 ? 45.592 6.004 -10.150 1.00 16.38 99 VAL A O 1
ATOM 718 N N . VAL A 1 120 ? 46.310 4.511 -11.656 1.00 15.75 100 VAL A N 1
ATOM 719 C CA . VAL A 1 120 ? 46.610 3.518 -10.646 1.00 17.60 100 VAL A CA 1
ATOM 720 C C . VAL A 1 120 ? 48.111 3.494 -10.417 1.00 16.05 100 VAL A C 1
ATOM 721 O O . VAL A 1 120 ? 48.870 3.321 -11.361 1.00 18.94 100 VAL A O 1
ATOM 725 N N . TYR A 1 121 ? 48.550 3.639 -9.169 1.00 17.38 101 TYR A N 1
ATOM 726 C CA . TYR A 1 121 ? 49.986 3.806 -8.941 1.00 19.41 101 TYR A CA 1
ATOM 727 C C . TYR A 1 121 ? 50.494 2.992 -7.763 1.00 22.91 101 TYR A C 1
ATOM 728 O O . TYR A 1 121 ? 49.736 2.612 -6.876 1.00 20.02 101 TYR A O 1
ATOM 737 N N . ASP A 1 122 ? 51.800 2.730 -7.790 1.00 21.05 102 ASP A N 1
ATOM 738 C CA . ASP A 1 122 ? 52.514 2.069 -6.712 1.00 22.96 102 ASP A CA 1
ATOM 739 C C . ASP A 1 122 ? 53.013 3.144 -5.753 1.00 22.78 102 ASP A C 1
ATOM 740 O O . ASP A 1 122 ? 53.931 3.895 -6.094 1.00 21.50 102 ASP A O 1
ATOM 745 N N . PRO A 1 123 ? 52.425 3.213 -4.550 1.00 21.84 103 PRO A N 1
ATOM 746 C CA . PRO A 1 123 ? 52.759 4.297 -3.619 1.00 25.44 103 PRO A CA 1
ATOM 747 C C . PRO A 1 123 ? 54.171 4.189 -3.063 1.00 27.49 103 PRO A C 1
ATOM 748 O O . PRO A 1 123 ? 54.641 5.137 -2.445 1.00 29.23 103 PRO A O 1
ATOM 752 N N . THR A 1 124 ? 54.853 3.077 -3.296 1.00 27.02 104 THR A N 1
ATOM 753 C CA . THR A 1 124 ? 56.243 2.990 -2.876 1.00 25.48 104 THR A CA 1
ATOM 754 C C . THR A 1 124 ? 57.148 3.600 -3.935 1.00 31.28 104 THR A C 1
ATOM 755 O O . THR A 1 124 ? 58.334 3.785 -3.695 1.00 32.71 104 THR A O 1
ATOM 759 N N . GLN A 1 125 ? 56.592 3.925 -5.100 1.00 27.40 105 GLN A N 1
ATOM 760 C CA . GLN A 1 125 ? 57.394 4.486 -6.189 1.00 27.74 105 GLN A CA 1
ATOM 761 C C . GLN A 1 125 ? 57.034 5.939 -6.518 1.00 28.10 105 GLN A C 1
ATOM 762 O O . GLN A 1 125 ? 57.893 6.730 -6.883 1.00 23.62 105 GLN A O 1
ATOM 768 N N . VAL A 1 126 ? 55.762 6.282 -6.384 1.00 22.46 106 VAL A N 1
ATOM 769 C CA . VAL A 1 126 ? 55.303 7.651 -6.601 1.00 22.41 106 VAL A CA 1
ATOM 770 C C . VAL A 1 126 ? 54.194 7.916 -5.594 1.00 20.70 106 VAL A C 1
ATOM 771 O O . VAL A 1 126 ? 53.409 7.018 -5.310 1.00 24.09 106 VAL A O 1
ATOM 775 N N . THR A 1 127 ? 54.131 9.121 -5.026 1.00 18.37 107 THR A N 1
ATOM 776 C CA . THR A 1 127 ? 53.139 9.370 -3.985 1.00 21.18 107 THR A CA 1
ATOM 777 C C . THR A 1 127 ? 51.888 10.092 -4.508 1.00 25.10 107 THR A C 1
ATOM 778 O O . THR A 1 127 ? 51.903 10.713 -5.572 1.00 24.09 107 THR A O 1
ATOM 782 N N . PHE A 1 128 ? 50.811 9.995 -3.738 1.00 22.68 108 PHE A N 1
ATOM 783 C CA . PHE A 1 128 ? 49.613 10.797 -3.971 1.00 23.59 108 PHE A CA 1
ATOM 784 C C . PHE A 1 128 ? 49.953 12.271 -4.180 1.00 21.92 108 PHE A C 1
ATOM 785 O O . PHE A 1 128 ? 49.508 12.901 -5.153 1.00 18.24 108 PHE A O 1
ATOM 793 N N . ASP A 1 129 ? 50.770 12.805 -3.271 1.00 22.45 109 ASP A N 1
ATOM 794 C CA . ASP A 1 129 ? 51.189 14.206 -3.308 1.00 22.82 109 ASP A CA 1
ATOM 795 C C . ASP A 1 129 ? 51.875 14.536 -4.644 1.00 18.81 109 ASP A C 1
ATOM 796 O O . ASP A 1 129 ? 51.585 15.554 -5.258 1.00 20.73 109 ASP A O 1
ATOM 801 N N . GLU A 1 130 ? 52.788 13.668 -5.076 1.00 18.66 110 GLU A N 1
ATOM 802 C CA . GLU A 1 130 ? 53.519 13.897 -6.323 1.00 17.46 110 GLU A CA 1
ATOM 803 C C . GLU A 1 130 ? 52.599 13.906 -7.538 1.00 23.07 110 GLU A C 1
ATOM 804 O O . GLU A 1 130 ? 52.808 14.674 -8.483 1.00 20.74 110 GLU A O 1
ATOM 810 N N . LEU A 1 131 ? 51.587 13.044 -7.527 1.00 18.96 111 LEU A N 1
ATOM 811 C CA . LEU A 1 131 ? 50.670 12.974 -8.661 1.00 17.87 111 LEU A CA 1
ATOM 812 C C . LEU A 1 131 ? 49.764 14.207 -8.692 1.00 20.77 111 LEU A C 1
ATOM 813 O O . LEU A 1 131 ? 49.425 14.706 -9.769 1.00 23.20 111 LEU A O 1
ATOM 818 N N . VAL A 1 132 ? 49.357 14.696 -7.523 1.00 18.26 112 VAL A N 1
ATOM 819 C CA . VAL A 1 132 ? 48.573 15.940 -7.509 1.00 15.99 112 VAL A CA 1
ATOM 820 C C . VAL A 1 132 ? 49.397 17.096 -8.068 1.00 17.36 112 VAL A C 1
ATOM 821 O O . VAL A 1 132 ? 48.914 17.890 -8.891 1.00 18.76 112 VAL A O 1
ATOM 825 N N . VAL A 1 133 ? 50.653 17.182 -7.649 1.00 17.25 113 VAL A N 1
ATOM 826 C CA . VAL A 1 133 ? 51.537 18.251 -8.133 1.00 18.22 113 VAL A CA 1
ATOM 827 C C . VAL A 1 133 ? 51.729 18.130 -9.645 1.00 22.73 113 VAL A C 1
ATOM 828 O O . VAL A 1 133 ? 51.671 19.132 -10.380 1.00 21.36 113 VAL A O 1
ATOM 832 N N . LYS A 1 134 ? 51.920 16.901 -10.121 1.00 24.44 114 LYS A N 1
ATOM 833 C CA . LYS A 1 134 ? 52.111 16.694 -11.553 1.00 24.78 114 LYS A CA 1
ATOM 834 C C . LYS A 1 134 ? 50.889 17.162 -12.341 1.00 25.99 114 LYS A C 1
ATOM 835 O O . LYS A 1 134 ? 51.020 17.823 -13.363 1.00 19.95 114 LYS A O 1
ATOM 841 N N . ALA A 1 135 ? 49.702 16.822 -11.856 1.00 15.94 115 ALA A N 1
ATOM 842 C CA . ALA A 1 135 ? 48.470 17.303 -12.489 1.00 19.64 115 ALA A CA 1
ATOM 843 C C . ALA A 1 135 ? 48.386 18.831 -12.492 1.00 18.61 115 ALA A C 1
ATOM 844 O O . ALA A 1 135 ? 48.057 19.440 -13.515 1.00 23.08 115 ALA A O 1
ATOM 846 N N A MET A 1 136 ? 48.649 19.447 -11.339 0.53 19.41 116 MET A N 1
ATOM 847 N N B MET A 1 136 ? 48.670 19.445 -11.349 0.47 19.49 116 MET A N 1
ATOM 848 C CA A MET A 1 136 ? 48.588 20.909 -11.215 0.53 20.76 116 MET A CA 1
ATOM 849 C CA B MET A 1 136 ? 48.592 20.899 -11.243 0.47 20.79 116 MET A CA 1
ATOM 850 C C A MET A 1 136 ? 49.534 21.592 -12.206 0.53 22.41 116 MET A C 1
ATOM 851 C C B MET A 1 136 ? 49.635 21.588 -12.139 0.47 22.16 116 MET A C 1
ATOM 852 O O A MET A 1 136 ? 49.184 22.604 -12.823 0.53 25.23 116 MET A O 1
ATOM 853 O O B MET A 1 136 ? 49.380 22.667 -12.672 0.47 24.56 116 MET A O 1
ATOM 862 N N A GLU A 1 137 ? 50.731 21.042 -12.360 0.53 21.88 117 GLU A N 1
ATOM 863 N N B GLU A 1 137 ? 50.793 20.966 -12.334 0.47 22.10 117 GLU A N 1
ATOM 864 C CA A GLU A 1 137 ? 51.745 21.674 -13.202 0.53 22.93 117 GLU A CA 1
ATOM 865 C CA B GLU A 1 137 ? 51.818 21.576 -13.186 0.47 23.33 117 GLU A CA 1
ATOM 866 C C A GLU A 1 137 ? 51.528 21.366 -14.686 0.53 24.61 117 GLU A C 1
ATOM 867 C C B GLU A 1 137 ? 51.486 21.405 -14.672 0.47 24.44 117 GLU A C 1
ATOM 868 O O A GLU A 1 137 ? 52.198 21.932 -15.556 0.53 23.53 117 GLU A O 1
ATOM 869 O O B GLU A 1 137 ? 52.025 22.114 -15.527 0.47 23.65 117 GLU A O 1
ATOM 880 N N . ALA A 1 138 ? 50.588 20.471 -14.973 1.00 20.50 118 ALA A N 1
ATOM 881 C CA . ALA A 1 138 ? 50.310 20.092 -16.358 1.00 20.02 118 ALA A CA 1
ATOM 882 C C . ALA A 1 138 ? 49.136 20.819 -17.013 1.00 23.43 118 ALA A C 1
ATOM 883 O O . ALA A 1 138 ? 48.842 20.560 -18.176 1.00 20.75 118 ALA A O 1
ATOM 885 N N . HIS A 1 139 ? 48.449 21.708 -16.296 1.00 16.10 119 HIS A N 1
ATOM 886 C CA . HIS A 1 139 ? 47.337 22.413 -16.921 1.00 16.64 119 HIS A CA 1
ATOM 887 C C . HIS A 1 139 ? 47.126 23.727 -16.187 1.00 21.94 119 HIS A C 1
ATOM 888 O O . HIS A 1 139 ? 47.807 23.996 -15.208 1.00 17.99 119 HIS A O 1
ATOM 895 N N . ASP A 1 140 ? 46.187 24.533 -16.665 1.00 17.08 120 ASP A N 1
ATOM 896 C CA . ASP A 1 140 ? 45.807 25.759 -15.991 1.00 19.73 120 ASP A CA 1
ATOM 897 C C . ASP A 1 140 ? 44.566 25.462 -15.163 1.00 18.95 120 ASP A C 1
ATOM 898 O O . ASP A 1 140 ? 43.472 25.222 -15.728 1.00 18.10 120 ASP A O 1
ATOM 903 N N . PRO A 1 141 ? 44.727 25.432 -13.838 1.00 18.06 121 PRO A N 1
ATOM 904 C CA . PRO A 1 141 ? 43.603 25.020 -12.990 1.00 15.95 121 PRO A CA 1
ATOM 905 C C . PRO A 1 141 ? 42.693 26.195 -12.606 1.00 17.60 121 PRO A C 1
ATOM 906 O O . PRO A 1 141 ? 42.019 26.103 -11.583 1.00 20.28 121 PRO A O 1
ATOM 910 N N . THR A 1 142 ? 42.695 27.278 -13.382 1.00 16.07 122 THR A N 1
ATOM 911 C CA . THR A 1 142 ? 41.912 28.460 -13.024 1.00 16.75 122 THR A CA 1
ATOM 912 C C . THR A 1 142 ? 40.859 28.816 -14.067 1.00 16.90 122 THR A C 1
ATOM 913 O O . THR A 1 142 ? 40.222 29.878 -13.965 1.00 21.48 122 THR A O 1
ATOM 917 N N . GLN A 1 143 ? 40.662 27.952 -15.059 1.00 15.31 123 GLN A N 1
ATOM 918 C CA . GLN A 1 143 ? 39.858 28.338 -16.217 1.00 17.18 123 GLN A CA 1
ATOM 919 C C . GLN A 1 143 ? 38.380 27.937 -16.179 1.00 19.84 123 GLN A C 1
ATOM 920 O O . GLN A 1 143 ? 37.630 28.296 -17.079 1.00 18.17 123 GLN A O 1
ATOM 926 N N . GLY A 1 144 ? 37.950 27.238 -15.141 1.00 17.55 124 GLY A N 1
ATOM 927 C CA . GLY A 1 144 ? 36.540 26.930 -15.017 1.00 15.93 124 GLY A CA 1
ATOM 928 C C . GLY A 1 144 ? 36.114 25.870 -16.020 1.00 18.75 124 GLY A C 1
ATOM 929 O O . GLY A 1 144 ? 36.686 24.786 -16.051 1.00 15.38 124 GLY A O 1
ATOM 930 N N . TYR A 1 145 ? 35.094 26.160 -16.828 1.00 14.50 125 TYR A N 1
ATOM 931 C CA . TYR A 1 145 ? 34.540 25.135 -17.738 1.00 17.02 125 TYR A CA 1
ATOM 932 C C . TYR A 1 145 ? 35.217 25.188 -19.108 1.00 19.57 125 TYR A C 1
ATOM 933 O O . TYR A 1 145 ? 34.569 25.384 -20.142 1.00 18.13 125 TYR A O 1
ATOM 942 N N . ARG A 1 146 ? 36.532 24.990 -19.093 1.00 17.32 126 ARG A N 1
ATOM 943 C CA . ARG A 1 146 ? 37.374 25.190 -20.261 1.00 20.62 126 ARG A CA 1
ATOM 944 C C . ARG A 1 146 ? 38.777 24.730 -19.907 1.00 21.19 126 ARG A C 1
ATOM 945 O O . ARG A 1 146 ? 39.176 24.839 -18.751 1.00 18.53 126 ARG A O 1
ATOM 953 N N . GLN A 1 147 ? 39.516 24.211 -20.883 1.00 17.23 127 GLN A N 1
ATOM 954 C CA . GLN A 1 147 ? 40.966 24.119 -20.748 1.00 17.92 127 GLN A CA 1
ATOM 955 C C . GLN A 1 147 ? 41.561 24.511 -22.086 1.00 21.32 127 GLN A C 1
ATOM 956 O O . GLN A 1 147 ? 41.351 23.815 -23.069 1.00 19.72 127 GLN A O 1
ATOM 962 N N . GLY A 1 148 ? 42.270 25.643 -22.131 1.00 19.33 128 GLY A N 1
ATOM 963 C CA . GLY A 1 148 ? 42.800 26.155 -23.382 1.00 21.71 128 GLY A CA 1
ATOM 964 C C . GLY A 1 148 ? 41.685 26.416 -24.377 1.00 22.75 128 GLY A C 1
ATOM 965 O O . GLY A 1 148 ? 40.709 27.087 -24.056 1.00 24.48 128 GLY A O 1
ATOM 966 N N . ASN A 1 149 ? 41.788 25.838 -25.573 1.00 24.83 129 ASN A N 1
ATOM 967 C CA . ASN A 1 149 ? 40.757 26.055 -26.583 1.00 25.22 129 ASN A CA 1
ATOM 968 C C . ASN A 1 149 ? 39.661 24.998 -26.502 1.00 21.27 129 ASN A C 1
ATOM 969 O O . ASN A 1 149 ? 38.795 24.941 -27.365 1.00 20.66 129 ASN A O 1
ATOM 974 N N . ASP A 1 150 ? 39.714 24.143 -25.486 1.00 19.18 130 ASP A N 1
ATOM 975 C CA . ASP A 1 150 ? 38.612 23.194 -25.254 1.00 18.97 130 ASP A CA 1
ATOM 976 C C . ASP A 1 150 ? 37.570 23.777 -24.295 1.00 18.54 130 ASP A C 1
ATOM 977 O O . ASP A 1 150 ? 37.796 23.831 -23.077 1.00 20.07 130 ASP A O 1
ATOM 982 N N . THR A 1 151 ? 36.437 24.204 -24.839 1.00 18.38 131 THR A N 1
ATOM 983 C CA . THR A 1 151 ? 35.377 24.787 -24.017 1.00 15.76 131 THR A CA 1
ATOM 984 C C . THR A 1 151 ? 34.321 23.736 -23.672 1.00 18.32 131 THR A C 1
ATOM 985 O O . THR A 1 151 ? 33.907 22.982 -24.539 1.00 22.24 131 THR A O 1
ATOM 989 N N . GLY A 1 152 ? 33.881 23.693 -22.418 1.00 19.82 132 GLY A N 1
ATOM 990 C CA . GLY A 1 152 ? 32.825 22.773 -22.023 1.00 15.30 132 GLY A CA 1
ATOM 991 C C . GLY A 1 152 ? 33.030 22.325 -20.595 1.00 17.36 132 GLY A C 1
ATOM 992 O O . GLY A 1 152 ? 34.164 22.249 -20.108 1.00 17.05 132 GLY A O 1
ATOM 993 N N . THR A 1 153 ? 31.945 22.000 -19.907 1.00 18.35 133 THR A N 1
ATOM 994 C CA . THR A 1 153 ? 32.083 21.496 -18.545 1.00 15.85 133 THR A CA 1
ATOM 995 C C . THR A 1 153 ? 32.851 20.185 -18.486 1.00 17.34 133 THR A C 1
ATOM 996 O O . THR A 1 153 ? 33.380 19.826 -17.433 1.00 16.91 133 THR A O 1
ATOM 1000 N N . GLN A 1 154 ? 32.921 19.456 -19.598 1.00 16.94 134 GLN A N 1
ATOM 1001 C CA . GLN A 1 154 ? 33.630 18.166 -19.573 1.00 17.58 134 GLN A CA 1
ATOM 1002 C C . GLN A 1 154 ? 35.149 18.355 -19.600 1.00 18.34 134 GLN A C 1
ATOM 1003 O O . GLN A 1 154 ? 35.889 17.384 -19.529 1.00 18.54 134 GLN A O 1
ATOM 1009 N N . TYR A 1 155 ? 35.614 19.601 -19.655 1.00 15.82 135 TYR A N 1
ATOM 1010 C CA . TYR A 1 155 ? 37.058 19.848 -19.640 1.00 13.53 135 TYR A CA 1
ATOM 1011 C C . TYR A 1 155 ? 37.520 20.494 -18.336 1.00 17.43 135 TYR A C 1
ATOM 1012 O O . TYR A 1 155 ? 38.678 20.912 -18.232 1.00 16.48 135 TYR A O 1
ATOM 1021 N N . ARG A 1 156 ? 36.630 20.572 -17.346 1.00 13.89 136 ARG A N 1
ATOM 1022 C CA . ARG A 1 156 ? 36.978 21.268 -16.098 1.00 19.32 136 ARG A CA 1
ATOM 1023 C C . ARG A 1 156 ? 38.023 20.506 -15.272 1.00 18.23 136 ARG A C 1
ATOM 1024 O O . ARG A 1 156 ? 38.160 19.289 -15.374 1.00 17.05 136 ARG A O 1
ATOM 1032 N N . SER A 1 157 ? 38.743 21.243 -14.431 1.00 16.22 137 SER A N 1
ATOM 1033 C CA . SER A 1 157 ? 39.801 20.675 -13.593 1.00 14.38 137 SER A CA 1
ATOM 1034 C C . SER A 1 157 ? 39.204 19.883 -12.432 1.00 20.15 137 SER A C 1
ATOM 1035 O O . SER A 1 157 ? 38.238 20.350 -11.814 1.00 17.26 137 SER A O 1
ATOM 1038 N N . ALA A 1 158 ? 39.736 18.692 -12.146 1.00 18.11 138 ALA A N 1
ATOM 1039 C CA . ALA A 1 158 ? 39.196 17.888 -11.043 1.00 17.39 138 ALA A CA 1
ATOM 1040 C C . ALA A 1 158 ? 40.212 16.910 -10.467 1.00 18.86 138 ALA A C 1
ATOM 1041 O O . ALA A 1 158 ? 41.130 16.446 -11.163 1.00 16.01 138 ALA A O 1
ATOM 1043 N N . ILE A 1 159 ? 40.041 16.619 -9.182 1.00 16.15 139 ILE A N 1
ATOM 1044 C CA . ILE A 1 159 ? 40.712 15.499 -8.530 1.00 15.17 139 ILE A CA 1
ATOM 1045 C C . ILE A 1 159 ? 39.658 14.740 -7.732 1.00 20.62 139 ILE A C 1
ATOM 1046 O O . ILE A 1 159 ? 39.073 15.289 -6.790 1.00 18.33 139 ILE A O 1
ATOM 1051 N N . TYR A 1 160 ? 39.392 13.488 -8.102 1.00 16.58 140 TYR A N 1
ATOM 1052 C CA . TYR A 1 160 ? 38.484 12.664 -7.289 1.00 14.36 140 TYR A CA 1
ATOM 1053 C C . TYR A 1 160 ? 39.286 11.569 -6.605 1.00 18.07 140 TYR A C 1
ATOM 1054 O O . TYR A 1 160 ? 40.118 10.929 -7.228 1.00 18.56 140 TYR A O 1
ATOM 1063 N N . THR A 1 161 ? 39.043 11.359 -5.318 1.00 17.02 141 THR A N 1
ATOM 1064 C CA . THR A 1 161 ? 39.860 10.420 -4.561 1.00 18.65 141 THR A CA 1
ATOM 1065 C C . THR A 1 161 ? 39.141 9.097 -4.255 1.00 19.09 141 THR A C 1
ATOM 1066 O O . THR A 1 161 ? 37.916 8.985 -4.358 1.00 16.37 141 THR A O 1
ATOM 1070 N N . ALA A 1 162 ? 39.918 8.075 -3.920 1.00 18.43 142 ALA A N 1
ATOM 1071 C CA . ALA A 1 162 ? 39.366 6.742 -3.721 1.00 22.53 142 ALA A CA 1
ATOM 1072 C C . ALA A 1 162 ? 40.066 6.013 -2.578 1.00 25.57 142 ALA A C 1
ATOM 1073 O O . ALA A 1 162 ? 41.106 6.452 -2.079 1.00 29.05 142 ALA A O 1
ATOM 1075 N N . GLY A 1 163 ? 39.511 4.877 -2.185 1.00 23.59 143 GLY A N 1
ATOM 1076 C CA . GLY A 1 163 ? 40.137 4.060 -1.157 1.00 28.09 143 GLY A CA 1
ATOM 1077 C C . GLY A 1 163 ? 39.642 4.369 0.238 1.00 29.34 143 GLY A C 1
ATOM 1078 O O . GLY A 1 163 ? 38.777 5.224 0.429 1.00 27.03 143 GLY A O 1
ATOM 1079 N N . PRO A 1 164 ? 40.174 3.650 1.228 1.00 27.28 144 PRO A N 1
ATOM 1080 C CA . PRO A 1 164 ? 39.690 3.759 2.609 1.00 31.48 144 PRO A CA 1
ATOM 1081 C C . PRO A 1 164 ? 39.947 5.128 3.241 1.00 30.74 144 PRO A C 1
ATOM 1082 O O . PRO A 1 164 ? 39.279 5.492 4.208 1.00 33.34 144 PRO A O 1
ATOM 1086 N N . ASN A 1 165 ? 40.917 5.865 2.713 1.00 25.80 145 ASN A N 1
ATOM 1087 C CA . ASN A 1 165 ? 41.210 7.194 3.224 1.00 27.68 145 ASN A CA 1
ATOM 1088 C C . ASN A 1 165 ? 40.805 8.291 2.243 1.00 22.56 145 ASN A C 1
ATOM 1089 O O . ASN A 1 165 ? 41.415 9.355 2.236 1.00 24.16 145 ASN A O 1
ATOM 1094 N N . ALA A 1 166 ? 39.778 8.031 1.425 1.00 26.27 146 ALA A N 1
ATOM 1095 C CA . ALA A 1 166 ? 39.417 8.957 0.331 1.00 18.40 146 ALA A CA 1
ATOM 1096 C C . ALA A 1 166 ? 39.148 10.394 0.800 1.00 21.05 146 ALA A C 1
ATOM 1097 O O . ALA A 1 166 ? 39.568 11.349 0.142 1.00 20.26 146 ALA A O 1
ATOM 1099 N N A GLU A 1 167 ? 38.477 10.521 1.943 0.47 18.65 147 GLU A N 1
ATOM 1100 N N B GLU A 1 167 ? 38.456 10.572 1.923 0.53 18.15 147 GLU A N 1
ATOM 1101 C CA A GLU A 1 167 ? 38.144 11.824 2.503 0.47 24.37 147 GLU A CA 1
ATOM 1102 C CA B GLU A 1 167 ? 38.181 11.936 2.375 0.53 23.33 147 GLU A CA 1
ATOM 1103 C C A GLU A 1 167 ? 39.412 12.566 2.910 0.47 22.93 147 GLU A C 1
ATOM 1104 C C B GLU A 1 167 ? 39.444 12.611 2.913 0.53 22.62 147 GLU A C 1
ATOM 1105 O O A GLU A 1 167 ? 39.577 13.747 2.616 0.47 22.93 147 GLU A O 1
ATOM 1106 O O B GLU A 1 167 ? 39.643 13.806 2.704 0.53 23.32 147 GLU A O 1
ATOM 1117 N N . GLN A 1 168 ? 40.303 11.854 3.593 0.97 21.76 148 GLN A N 1
ATOM 1118 C CA . GLN A 1 168 ? 41.580 12.401 4.028 0.97 22.51 148 GLN A CA 1
ATOM 1119 C C . GLN A 1 168 ? 42.457 12.771 2.827 0.97 27.40 148 GLN A C 1
ATOM 1120 O O . GLN A 1 168 ? 43.136 13.813 2.838 0.97 22.16 148 GLN A O 1
ATOM 1126 N N . GLN A 1 169 ? 42.456 11.922 1.797 1.00 21.12 149 GLN A N 1
ATOM 1127 C CA . GLN A 1 169 ? 43.216 12.230 0.588 1.00 22.34 149 GLN A CA 1
ATOM 1128 C C . GLN A 1 169 ? 42.638 13.474 -0.110 1.00 22.83 149 GLN A C 1
ATOM 1129 O O . GLN A 1 169 ? 43.384 14.301 -0.641 1.00 21.64 149 GLN A O 1
ATOM 1135 N N . ALA A 1 170 ? 41.313 13.620 -0.115 1.00 20.28 150 ALA A N 1
ATOM 1136 C CA . ALA A 1 170 ? 40.716 14.829 -0.697 1.00 22.19 150 ALA A CA 1
ATOM 1137 C C . ALA A 1 170 ? 41.197 16.072 0.065 1.00 21.93 150 ALA A C 1
ATOM 1138 O O . ALA A 1 170 ? 41.582 17.085 -0.524 1.00 21.15 150 ALA A O 1
ATOM 1140 N N . GLN A 1 171 ? 41.212 15.982 1.385 1.00 19.42 151 GLN A N 1
ATOM 1141 C CA . GLN A 1 171 ? 41.692 17.109 2.175 1.00 23.26 151 GLN A CA 1
ATOM 1142 C C . GLN A 1 171 ? 43.159 17.400 1.857 1.00 23.76 151 GLN A C 1
ATOM 1143 O O . GLN A 1 171 ? 43.597 18.548 1.758 1.00 24.40 151 GLN A O 1
ATOM 1149 N N . ARG A 1 172 ? 43.921 16.338 1.670 1.00 22.56 152 ARG A N 1
ATOM 1150 C CA . ARG A 1 172 ? 45.313 16.479 1.331 1.00 20.44 152 ARG A CA 1
ATOM 1151 C C . ARG A 1 172 ? 45.497 17.168 -0.042 1.00 26.88 152 ARG A C 1
ATOM 1152 O O . ARG A 1 172 ? 46.353 18.033 -0.210 1.00 21.59 152 ARG A O 1
ATOM 1160 N N . ALA A 1 173 ? 44.681 16.797 -1.023 1.00 22.26 153 ALA A N 1
ATOM 1161 C CA . ALA A 1 173 ? 44.751 17.438 -2.333 1.00 21.33 153 ALA A CA 1
ATOM 1162 C C . ALA A 1 173 ? 44.388 18.920 -2.226 1.00 22.93 153 ALA A C 1
ATOM 1163 O O . ALA A 1 173 ? 45.030 19.792 -2.834 1.00 23.67 153 ALA A O 1
ATOM 1165 N N . ARG A 1 174 ? 43.366 19.226 -1.429 1.00 21.01 154 ARG A N 1
ATOM 1166 C CA . ARG A 1 174 ? 43.005 20.620 -1.225 1.00 21.27 154 ARG A CA 1
ATOM 1167 C C . ARG A 1 174 ? 44.173 21.426 -0.658 1.00 24.61 154 ARG A C 1
ATOM 1168 O O . ARG A 1 174 ? 44.365 22.579 -1.055 1.00 20.97 154 ARG A O 1
ATOM 1176 N N . GLU A 1 175 ? 44.920 20.852 0.285 0.94 20.57 155 GLU A N 1
ATOM 1177 C CA . GLU A 1 175 ? 46.075 21.562 0.844 0.94 18.25 155 GLU A CA 1
ATOM 1178 C C . GLU A 1 175 ? 47.145 21.820 -0.204 0.94 22.51 155 GLU A C 1
ATOM 1179 O O . GLU A 1 175 ? 47.803 22.854 -0.189 0.94 23.25 155 GLU A O 1
ATOM 1185 N N . ILE A 1 176 ? 47.410 20.823 -1.033 1.00 22.04 156 ILE A N 1
ATOM 1186 C CA . ILE A 1 176 ? 48.393 21.008 -2.082 1.00 19.91 156 ILE A CA 1
ATOM 1187 C C . ILE A 1 176 ? 47.862 22.052 -3.040 1.00 25.81 156 ILE A C 1
ATOM 1188 O O . ILE A 1 176 ? 48.534 23.033 -3.357 1.00 23.89 156 ILE A O 1
ATOM 1193 N N . VAL A 1 177 ? 46.608 21.894 -3.443 1.00 24.54 157 VAL A N 1
ATOM 1194 C CA . VAL A 1 177 ? 46.088 22.778 -4.460 1.00 28.80 157 VAL A CA 1
ATOM 1195 C C . VAL A 1 177 ? 46.046 24.202 -3.920 1.00 25.75 157 VAL A C 1
ATOM 1196 O O . VAL A 1 177 ? 46.417 25.142 -4.614 1.00 32.10 157 VAL A O 1
ATOM 1200 N N . GLU A 1 178 ? 45.676 24.367 -2.659 1.00 29.02 158 GLU A N 1
ATOM 1201 C CA . GLU A 1 178 ? 45.612 25.693 -2.071 1.00 26.87 158 GLU A CA 1
ATOM 1202 C C . GLU A 1 178 ? 46.972 26.378 -1.941 1.00 36.02 158 GLU A C 1
ATOM 1203 O O . GLU A 1 178 ? 47.056 27.611 -1.914 1.00 35.47 158 GLU A O 1
ATOM 1205 N N A HIS A 1 179 ? 48.034 25.582 -1.872 0.57 29.51 159 HIS A N 1
ATOM 1206 N N B HIS A 1 179 ? 48.032 25.577 -1.871 0.43 29.88 159 HIS A N 1
ATOM 1207 C CA A HIS A 1 179 ? 49.392 26.114 -1.828 0.57 30.10 159 HIS A CA 1
ATOM 1208 C CA B HIS A 1 179 ? 49.398 26.091 -1.838 0.43 30.83 159 HIS A CA 1
ATOM 1209 C C A HIS A 1 179 ? 49.804 26.792 -3.146 0.57 26.52 159 HIS A C 1
ATOM 1210 C C B HIS A 1 179 ? 49.749 26.840 -3.129 0.43 26.57 159 HIS A C 1
ATOM 1211 O O A HIS A 1 179 ? 50.724 27.613 -3.174 0.57 25.92 159 HIS A O 1
ATOM 1212 O O B HIS A 1 179 ? 50.575 27.754 -3.120 0.43 26.22 159 HIS A O 1
ATOM 1225 N N . TYR A 1 180 ? 49.126 26.444 -4.237 1.00 22.53 160 TYR A N 1
ATOM 1226 C CA . TYR A 1 180 ? 49.352 27.107 -5.531 1.00 27.32 160 TYR A CA 1
ATOM 1227 C C . TYR A 1 180 ? 48.565 28.413 -5.693 1.00 27.20 160 TYR A C 1
ATOM 1228 O O . TYR A 1 180 ? 48.856 29.208 -6.588 1.00 23.56 160 TYR A O 1
ATOM 1237 N N . ALA A 1 181 ? 47.554 28.619 -4.854 1.00 23.11 161 ALA A N 1
ATOM 1238 C CA . ALA A 1 181 ? 46.651 29.766 -5.035 1.00 25.89 161 ALA A CA 1
ATOM 1239 C C . ALA A 1 181 ? 47.380 31.131 -5.105 1.00 27.38 161 ALA A C 1
ATOM 1240 O O . ALA A 1 181 ? 47.117 31.932 -6.020 1.00 25.28 161 ALA A O 1
ATOM 1242 N N . PRO A 1 182 ? 48.321 31.400 -4.179 1.00 25.83 162 PRO A N 1
ATOM 1243 C CA . PRO A 1 182 ? 48.969 32.709 -4.275 1.00 22.85 162 PRO A CA 1
ATOM 1244 C C . PRO A 1 182 ? 49.797 32.888 -5.545 1.00 26.60 162 PRO A C 1
ATOM 1245 O O . PRO A 1 182 ? 49.916 33.996 -6.060 1.00 26.28 162 PRO A O 1
ATOM 1249 N N . LYS A 1 183 ? 50.378 31.805 -6.029 1.00 26.68 163 LYS A N 1
ATOM 1250 C CA . LYS A 1 183 ? 51.225 31.862 -7.205 1.00 28.49 163 LYS A CA 1
ATOM 1251 C C . LYS A 1 183 ? 50.378 32.177 -8.437 1.00 24.11 163 LYS A C 1
ATOM 1252 O O . LYS A 1 183 ? 50.762 32.957 -9.293 1.00 25.37 163 LYS A O 1
ATOM 1258 N N . LEU A 1 184 ? 49.225 31.530 -8.522 1.00 18.92 164 LEU A N 1
ATOM 1259 C CA . LEU A 1 184 ? 48.307 31.721 -9.645 1.00 21.22 164 LEU A CA 1
ATOM 1260 C C . LEU A 1 184 ? 47.658 33.100 -9.592 1.00 23.67 164 LEU A C 1
ATOM 1261 O O . LEU A 1 184 ? 47.415 33.720 -10.631 1.00 22.11 164 LEU A O 1
ATOM 1266 N N . ALA A 1 185 ? 47.371 33.564 -8.378 1.00 23.08 165 ALA A N 1
ATOM 1267 C CA . ALA A 1 185 ? 46.828 34.911 -8.170 1.00 23.24 165 ALA A CA 1
ATOM 1268 C C . ALA A 1 185 ? 47.852 35.933 -8.658 1.00 30.47 165 ALA A C 1
ATOM 1269 O O . ALA A 1 185 ? 47.489 36.942 -9.272 1.00 30.82 165 ALA A O 1
ATOM 1271 N N . ALA A 1 186 ? 49.125 35.689 -8.338 1.00 23.14 166 ALA A N 1
ATOM 1272 C CA . ALA A 1 186 ? 50.194 36.607 -8.728 1.00 30.16 166 ALA A CA 1
ATOM 1273 C C . ALA A 1 186 ? 50.390 36.596 -10.244 1.00 22.06 166 ALA A C 1
ATOM 1274 O O . ALA A 1 186 ? 50.903 37.558 -10.805 1.00 26.28 166 ALA A O 1
ATOM 1276 N N . ALA A 1 187 ? 50.023 35.497 -10.895 1.00 21.02 167 ALA A N 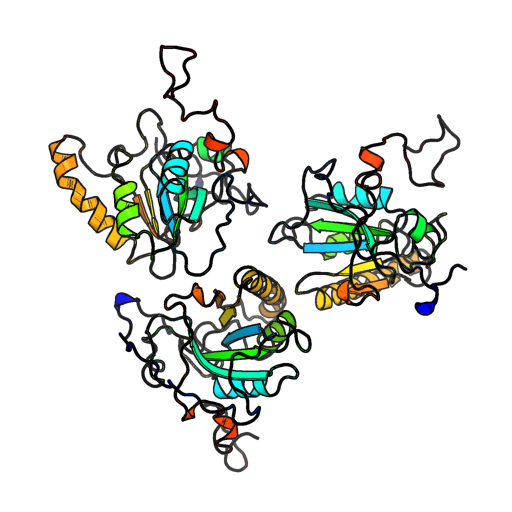1
ATOM 1277 C CA . ALA A 1 187 ? 50.120 35.411 -12.348 1.00 23.91 167 ALA A CA 1
ATOM 1278 C C . ALA A 1 187 ? 48.942 36.107 -13.030 1.00 27.00 167 ALA A C 1
ATOM 1279 O O . ALA A 1 187 ? 48.882 36.170 -14.249 1.00 26.99 167 ALA A O 1
ATOM 1281 N N . GLY A 1 188 ? 47.999 36.627 -12.248 1.00 21.41 168 GLY A N 1
ATOM 1282 C CA . GLY A 1 188 ? 46.904 37.404 -12.819 1.00 22.28 168 GLY A CA 1
ATOM 1283 C C . GLY A 1 188 ? 45.752 36.494 -13.220 1.00 26.80 168 GLY A C 1
ATOM 1284 O O . GLY A 1 188 ? 44.877 36.886 -13.999 1.00 25.01 168 GLY A O 1
ATOM 1285 N N . LEU A 1 189 ? 45.762 35.259 -12.719 1.00 20.75 169 LEU A N 1
ATOM 1286 C CA . LEU A 1 189 ? 44.767 34.284 -13.138 1.00 22.58 169 LEU A CA 1
ATOM 1287 C C . LEU A 1 189 ? 43.528 34.140 -12.231 1.00 27.96 169 LEU A C 1
ATOM 1288 O O . LEU A 1 189 ? 42.634 33.353 -12.533 1.00 24.90 169 LEU A O 1
ATOM 1293 N N . GLY A 1 190 ? 43.454 34.875 -11.129 1.00 24.11 170 GLY A N 1
ATOM 1294 C CA . GLY A 1 190 ? 42.308 34.711 -10.237 1.00 19.70 170 GLY A CA 1
ATOM 1295 C C . GLY A 1 190 ? 42.280 33.339 -9.540 1.00 24.71 170 GLY A C 1
ATOM 1296 O O . GLY A 1 190 ? 43.327 32.711 -9.343 1.00 25.03 170 GLY A O 1
ATOM 1297 N N . ARG A 1 191 ? 41.082 32.874 -9.183 0.96 19.42 171 ARG A N 1
ATOM 1298 C CA . ARG A 1 191 ? 40.888 31.709 -8.304 0.96 18.58 171 ARG A CA 1
ATOM 1299 C C . ARG A 1 191 ? 41.105 30.352 -8.951 0.96 24.16 171 ARG A C 1
ATOM 1300 O O . ARG A 1 191 ? 40.890 30.200 -10.145 0.96 20.07 171 ARG A O 1
ATOM 1308 N N . ILE A 1 192 ? 41.536 29.371 -8.157 1.00 16.43 172 ILE A N 1
ATOM 1309 C CA . ILE A 1 192 ? 41.628 27.994 -8.630 1.00 18.77 172 ILE A CA 1
ATOM 1310 C C . ILE A 1 192 ? 40.221 27.415 -8.763 1.00 20.91 172 ILE A C 1
ATOM 1311 O O . ILE A 1 192 ? 39.424 27.568 -7.849 1.00 19.45 172 ILE A O 1
ATOM 1316 N N . THR A 1 193 ? 39.916 26.755 -9.875 1.00 14.04 173 THR A N 1
ATOM 1317 C CA . THR A 1 193 ? 38.562 26.228 -10.083 1.00 17.00 173 THR A CA 1
ATOM 1318 C C . THR A 1 193 ? 38.484 24.694 -9.954 1.00 22.20 173 THR A C 1
ATOM 1319 O O . THR A 1 193 ? 37.409 24.106 -10.090 1.00 19.08 173 THR A O 1
ATOM 1323 N N . THR A 1 194 ? 39.622 24.046 -9.712 1.00 18.25 174 THR A N 1
ATOM 1324 C CA . THR A 1 194 ? 39.667 22.578 -9.526 1.00 14.20 174 THR A CA 1
ATOM 1325 C C . THR A 1 194 ? 38.622 22.075 -8.522 1.00 18.20 174 THR A C 1
ATOM 1326 O O . THR A 1 194 ? 38.515 22.580 -7.426 1.00 16.98 174 THR A O 1
ATOM 1330 N N . GLU A 1 195 ? 37.856 21.079 -8.931 1.00 17.25 175 GLU A N 1
ATOM 1331 C CA . GLU A 1 195 ? 36.842 20.419 -8.110 1.00 19.92 175 GLU A CA 1
ATOM 1332 C C . GLU A 1 195 ? 37.478 19.215 -7.390 1.00 25.47 175 GLU A C 1
ATOM 1333 O O . GLU A 1 195 ? 38.044 18.344 -8.056 1.00 18.92 175 GLU A O 1
ATOM 1339 N N . ILE A 1 196 ? 37.450 19.173 -6.052 1.00 14.87 176 ILE A N 1
ATOM 1340 C CA . ILE A 1 196 ? 38.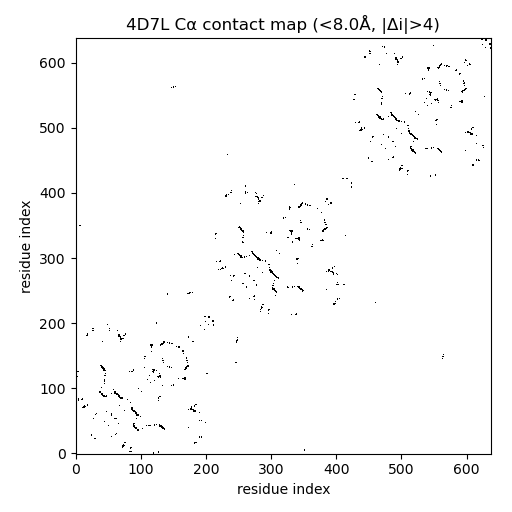136 18.111 -5.329 1.00 18.10 176 ILE A CA 1
ATOM 1341 C C . ILE A 1 196 ? 37.192 17.437 -4.332 1.00 21.54 176 ILE A C 1
ATOM 1342 O O . ILE A 1 196 ? 36.641 18.105 -3.454 1.00 20.28 176 ILE A O 1
ATOM 1347 N N . LEU A 1 197 ? 36.992 16.130 -4.473 1.00 15.26 177 LEU A N 1
ATOM 1348 C CA . LEU A 1 197 ? 36.122 15.374 -3.553 1.00 17.14 177 LEU A CA 1
ATOM 1349 C C . LEU A 1 197 ? 36.294 13.873 -3.782 1.00 15.73 177 LEU A C 1
ATOM 1350 O O . LEU A 1 197 ? 36.813 13.461 -4.813 1.00 17.46 177 LEU A O 1
ATOM 1355 N N . PRO A 1 198 ? 35.863 13.049 -2.822 1.00 16.61 178 PRO A N 1
ATOM 1356 C CA . PRO A 1 198 ? 35.914 11.603 -3.073 1.00 17.77 178 PRO A CA 1
ATOM 1357 C C . PRO A 1 198 ? 35.066 11.243 -4.298 1.00 21.15 178 PRO A C 1
ATOM 1358 O O . PRO A 1 198 ? 34.022 11.857 -4.483 1.00 18.84 178 PRO A O 1
ATOM 1362 N N . LEU A 1 199 ? 35.524 10.304 -5.125 1.00 14.12 179 LEU A N 1
ATOM 1363 C CA . LEU A 1 199 ? 34.730 9.815 -6.253 1.00 13.29 179 LEU A CA 1
ATOM 1364 C C . LEU A 1 199 ? 33.341 9.389 -5.791 1.00 14.58 179 LEU A C 1
ATOM 1365 O O . LEU A 1 199 ? 32.346 9.698 -6.430 1.00 16.92 179 LEU A O 1
ATOM 1370 N N . ALA A 1 200 ? 33.286 8.711 -4.654 1.00 14.62 180 ALA A N 1
ATOM 1371 C CA . ALA A 1 200 ? 32.012 8.203 -4.134 1.00 19.01 180 ALA A CA 1
ATOM 1372 C C . ALA A 1 200 ? 31.049 9.321 -3.763 1.00 19.76 180 ALA A C 1
ATOM 1373 O O . ALA A 1 200 ? 29.847 9.080 -3.600 1.00 17.82 180 ALA A O 1
ATOM 1375 N N . SER A 1 201 ? 31.572 10.534 -3.593 1.00 17.26 181 SER A N 1
ATOM 1376 C CA . SER A 1 201 ? 30.742 11.686 -3.222 1.00 16.41 181 SER A CA 1
ATOM 1377 C C . SER A 1 201 ? 30.305 12.530 -4.418 1.00 14.67 181 SER A C 1
ATOM 1378 O O . SER A 1 201 ? 29.584 13.519 -4.246 1.00 17.38 181 SER A O 1
ATOM 1381 N N . THR A 1 202 ? 30.751 12.176 -5.619 1.00 14.84 182 THR A N 1
ATOM 1382 C CA . THR A 1 202 ? 30.222 12.828 -6.830 1.00 17.47 182 THR A CA 1
ATOM 1383 C C . THR A 1 202 ? 28.785 12.370 -7.052 1.00 17.99 182 THR A C 1
ATOM 1384 O O . THR A 1 202 ? 28.366 11.369 -6.473 1.00 18.05 182 THR A O 1
ATOM 1388 N N . PRO A 1 203 ? 28.009 13.104 -7.869 1.00 17.77 183 PRO A N 1
ATOM 1389 C CA . PRO A 1 203 ? 26.590 12.711 -7.980 1.00 21.09 183 PRO A CA 1
ATOM 1390 C C . PRO A 1 203 ? 26.376 11.258 -8.441 1.00 18.29 183 PRO A C 1
ATOM 1391 O O . PRO A 1 203 ? 25.578 10.552 -7.822 1.00 19.07 183 PRO A O 1
ATOM 1395 N N . ALA A 1 204 ? 27.081 10.801 -9.473 1.00 17.68 184 ALA A N 1
ATOM 1396 C CA . ALA A 1 204 ? 26.916 9.418 -9.890 1.00 20.61 184 ALA A CA 1
ATOM 1397 C C . ALA A 1 204 ? 27.634 8.497 -8.933 1.00 19.73 184 ALA A C 1
ATOM 1398 O O . ALA A 1 204 ? 27.264 7.342 -8.807 1.00 19.68 184 ALA A O 1
ATOM 1400 N N . GLY A 1 205 ? 28.664 9.003 -8.265 1.00 17.97 185 GLY A N 1
ATOM 1401 C CA . GLY A 1 205 ? 29.391 8.208 -7.284 1.00 16.15 185 GLY A CA 1
ATOM 1402 C C . GLY A 1 205 ? 30.361 7.178 -7.857 1.00 18.48 185 GLY A C 1
ATOM 1403 O O . GLY A 1 205 ? 30.930 6.383 -7.106 1.00 16.44 185 GLY A O 1
ATOM 1404 N N . GLU A 1 206 ? 30.596 7.219 -9.166 1.00 16.69 186 GLU A N 1
ATOM 1405 C CA . GLU A 1 206 ? 31.378 6.173 -9.860 1.00 14.95 186 GLU A CA 1
ATOM 1406 C C . GLU A 1 206 ? 32.134 6.776 -11.000 1.00 15.23 186 GLU A C 1
ATOM 1407 O O . GLU A 1 206 ? 31.784 7.854 -11.489 1.00 16.68 186 GLU A O 1
ATOM 1413 N N . TYR A 1 207 ? 33.139 6.038 -11.458 1.00 16.43 187 TYR A N 1
ATOM 1414 C CA . TYR A 1 207 ? 33.871 6.366 -12.674 1.00 18.29 187 TYR A CA 1
ATOM 1415 C C . TYR A 1 207 ? 33.447 5.409 -13.778 1.00 17.32 187 TYR A C 1
ATO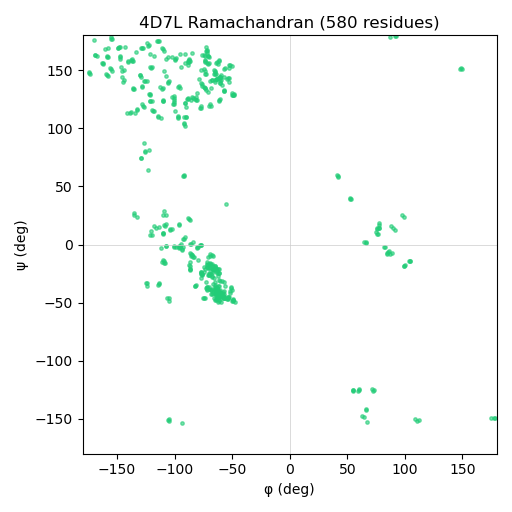M 1416 O O . TYR A 1 207 ? 33.289 4.212 -13.531 1.00 18.09 187 TYR A O 1
ATOM 1425 N N . TYR A 1 208 ? 33.276 5.935 -14.990 1.00 14.03 188 TYR A N 1
ATOM 1426 C CA . TYR A 1 208 ? 32.819 5.135 -16.126 1.00 18.54 188 TYR A CA 1
ATOM 1427 C C . TYR A 1 208 ? 33.857 5.158 -17.227 1.00 14.91 188 TYR A C 1
ATOM 1428 O O . TYR A 1 208 ? 34.227 6.232 -17.692 1.00 18.65 188 TYR A O 1
ATOM 1437 N N . MET A 1 209 ? 34.327 3.989 -17.644 1.00 16.29 189 MET A N 1
ATOM 1438 C CA . MET A 1 209 ? 35.329 3.948 -18.704 1.00 17.98 189 MET A CA 1
ATOM 1439 C C . MET A 1 209 ? 34.756 4.368 -20.034 1.00 17.69 189 MET A C 1
ATOM 1440 O O . MET A 1 209 ? 33.644 3.978 -20.373 1.00 18.37 189 MET A O 1
ATOM 1445 N N . ALA A 1 210 ? 35.546 5.119 -20.807 1.00 16.07 190 ALA A N 1
ATOM 1446 C CA . ALA A 1 210 ? 35.206 5.441 -22.185 1.00 18.96 190 ALA A CA 1
ATOM 1447 C C . ALA A 1 210 ? 35.376 4.208 -23.082 1.00 20.57 190 ALA A C 1
ATOM 1448 O O . ALA A 1 210 ? 36.006 3.232 -22.676 1.00 19.29 190 ALA A O 1
ATOM 1450 N N . GLU A 1 211 ? 34.842 4.281 -24.303 1.00 16.76 191 GLU A N 1
ATOM 1451 C CA . GLU A 1 211 ? 34.978 3.233 -25.301 1.00 17.41 191 GLU A CA 1
ATOM 1452 C C . GLU A 1 211 ? 36.429 2.793 -25.492 1.00 19.21 191 GLU A C 1
ATOM 1453 O O . GLU A 1 211 ? 37.353 3.562 -25.257 1.00 19.15 191 GLU A O 1
ATOM 1459 N N . ASP A 1 212 ? 36.618 1.557 -25.931 1.00 18.32 192 ASP A N 1
ATOM 1460 C CA . ASP A 1 212 ? 37.959 0.998 -26.156 1.00 17.68 192 ASP A CA 1
ATOM 1461 C C . ASP A 1 212 ? 38.886 1.869 -27.025 1.00 18.82 192 ASP A C 1
ATOM 1462 O O . ASP A 1 212 ? 40.099 1.973 -26.778 1.00 17.12 192 ASP A O 1
ATOM 1467 N N . GLU A 1 213 ? 38.311 2.500 -28.041 1.00 20.07 193 GLU A N 1
ATOM 1468 C CA . GLU A 1 213 ? 39.067 3.338 -28.965 1.00 20.91 193 GLU A CA 1
ATOM 1469 C C . GLU A 1 213 ? 39.791 4.477 -28.261 1.00 21.26 193 GLU A C 1
ATOM 1470 O O . GLU A 1 213 ? 40.850 4.920 -28.724 1.00 20.19 193 GLU A O 1
ATOM 1476 N N . HIS A 1 214 ? 39.215 4.982 -27.168 1.00 16.41 194 HIS A N 1
ATOM 1477 C CA . HIS A 1 214 ? 39.839 6.088 -26.418 1.00 18.17 194 HIS A CA 1
ATOM 1478 C C . HIS A 1 214 ? 41.008 5.655 -25.530 1.00 17.60 194 HIS A C 1
ATOM 1479 O O . HIS A 1 214 ? 41.856 6.478 -25.166 1.00 19.72 194 HIS A O 1
ATOM 1486 N N . GLN A 1 215 ? 41.028 4.387 -25.143 1.00 16.90 195 GLN A N 1
ATOM 1487 C CA . GLN A 1 215 ? 42.047 3.893 -24.216 1.00 17.67 195 GLN A CA 1
ATOM 1488 C C . GLN A 1 215 ? 43.393 3.892 -24.901 1.00 18.19 195 GLN A C 1
ATOM 1489 O O . GLN A 1 215 ? 43.557 3.239 -25.914 1.00 19.02 195 GLN A O 1
ATOM 1495 N N . GLN A 1 216 ? 44.337 4.653 -24.358 1.00 18.33 196 GLN A N 1
ATOM 1496 C CA . GLN A 1 216 ? 45.660 4.833 -24.972 1.00 13.85 196 GLN A CA 1
ATOM 1497 C C . GLN A 1 216 ? 45.558 5.270 -26.427 1.00 16.91 196 GLN A C 1
ATOM 1498 O O . GLN A 1 216 ? 46.332 4.835 -27.278 1.00 21.22 196 GLN A O 1
ATOM 1504 N N . TYR A 1 217 ? 44.597 6.145 -26.704 1.00 17.91 197 TYR A N 1
ATOM 1505 C CA . TYR A 1 217 ? 44.357 6.621 -28.062 1.00 18.47 197 TYR A CA 1
ATOM 1506 C C . TYR A 1 217 ? 45.623 7.093 -28.788 1.00 15.78 197 TYR A C 1
ATOM 1507 O O . TYR A 1 217 ? 45.857 6.749 -29.951 1.00 16.85 197 TYR A O 1
ATOM 1516 N N . LEU A 1 218 ? 46.426 7.895 -28.103 1.00 16.24 198 LEU A N 1
ATOM 1517 C CA . LEU A 1 218 ? 47.584 8.495 -28.749 1.00 18.20 198 LEU A CA 1
ATOM 1518 C C . LEU A 1 218 ? 48.657 7.465 -29.057 1.00 20.27 198 LEU A C 1
ATOM 1519 O O . LEU A 1 218 ? 49.445 7.645 -29.986 1.00 21.57 198 LEU A O 1
ATOM 1524 N N . HIS A 1 219 ? 48.697 6.382 -28.288 1.00 20.58 199 HIS A N 1
ATOM 1525 C CA . HIS A 1 219 ? 49.620 5.295 -28.617 1.00 19.93 199 HIS A CA 1
ATOM 1526 C C . HIS A 1 219 ? 49.123 4.481 -29.822 1.00 22.21 199 HIS A C 1
ATOM 1527 O O . HIS A 1 219 ? 49.893 4.144 -30.727 1.00 21.97 199 HIS A O 1
ATOM 1534 N N . LYS A 1 220 ? 47.840 4.136 -29.810 1.00 18.30 200 LYS A N 1
ATOM 1535 C CA . LYS A 1 220 ? 47.239 3.337 -30.875 1.00 20.75 200 LYS A CA 1
ATOM 1536 C C . LYS A 1 220 ? 47.202 4.087 -32.195 1.00 26.32 200 LYS A C 1
ATOM 1537 O O . LYS A 1 220 ? 47.294 3.478 -33.255 1.00 26.77 200 LYS A O 1
ATOM 1543 N N . ASN A 1 221 ? 47.010 5.403 -32.132 0.85 19.01 201 ASN A N 1
ATOM 1544 C CA . ASN A 1 221 ? 46.935 6.192 -33.350 0.85 21.32 201 ASN A CA 1
ATOM 1545 C C . ASN A 1 221 ? 47.929 7.342 -33.290 0.85 17.83 201 ASN A C 1
ATOM 1546 O O . ASN A 1 221 ? 47.594 8.454 -32.877 0.85 17.97 201 ASN A O 1
ATOM 1551 N N . PRO A 1 222 ? 49.163 7.077 -33.723 1.00 26.85 202 PRO A N 1
ATOM 1552 C CA . PRO A 1 222 ? 50.225 8.081 -33.685 1.00 33.82 202 PRO A CA 1
ATOM 1553 C C . PRO A 1 222 ? 49.964 9.260 -34.637 1.00 31.25 202 PRO A C 1
ATOM 1554 O O . PRO A 1 222 ? 50.689 10.256 -34.575 1.00 31.48 202 PRO A O 1
ATOM 1558 N N . LEU A 1 223 ? 48.964 9.142 -35.507 1.00 22.83 203 LEU A N 1
ATOM 1559 C CA . LEU A 1 223 ? 48.548 10.278 -36.335 1.00 24.13 203 LEU A CA 1
ATOM 1560 C C . LEU A 1 223 ? 47.563 11.183 -35.571 1.00 26.23 203 LEU A C 1
ATOM 1561 O O . LEU A 1 223 ? 47.259 12.297 -36.008 1.00 27.10 203 LEU A O 1
ATOM 1566 N N . GLY A 1 224 ? 47.085 10.715 -34.422 1.00 24.88 204 GLY A N 1
ATOM 1567 C CA . GLY A 1 224 ? 46.106 11.483 -33.664 1.00 20.58 204 GLY A CA 1
ATOM 1568 C C . GLY A 1 224 ? 46.756 12.470 -32.713 1.00 23.95 204 GLY A C 1
ATOM 1569 O O . GLY A 1 224 ? 47.919 12.322 -32.362 1.00 20.40 204 GLY A O 1
ATOM 1570 N N . TYR A 1 225 ? 46.012 13.483 -32.288 1.00 17.78 205 TYR A N 1
ATOM 1571 C CA . TYR A 1 225 ? 46.543 14.485 -31.361 1.00 22.37 205 TYR A CA 1
ATOM 1572 C C . TYR A 1 225 ? 45.338 15.211 -30.752 1.00 20.22 205 TYR A C 1
ATOM 1573 O O . TYR A 1 225 ? 44.254 15.219 -31.343 1.00 21.16 205 TYR A O 1
ATOM 1582 N N . CYS A 1 226 ? 45.508 15.787 -29.567 1.00 20.79 206 CYS A N 1
ATOM 1583 C CA A CYS A 1 226 ? 44.441 16.531 -28.917 0.56 21.94 206 CYS A CA 1
ATOM 1584 C CA B CYS A 1 226 ? 44.424 16.525 -28.928 0.44 22.26 206 CYS A CA 1
ATOM 1585 C C . CYS A 1 226 ? 44.054 17.723 -29.791 1.00 22.86 206 CYS A C 1
ATOM 1586 O O . CYS A 1 226 ? 44.933 18.430 -30.292 1.00 21.50 206 CYS A O 1
ATOM 1591 N N . PRO A 1 227 ? 42.746 17.935 -29.995 1.00 20.39 207 PRO A N 1
ATOM 1592 C CA . PRO A 1 227 ? 42.321 19.017 -30.886 1.00 20.38 207 PRO A CA 1
ATOM 1593 C C . PRO A 1 227 ? 42.849 20.383 -30.480 1.00 18.41 207 PRO A C 1
ATOM 1594 O O . PRO A 1 227 ? 43.050 20.654 -29.280 1.00 20.25 207 PRO A O 1
ATOM 1598 N N . HIS A 1 228 ? 43.018 21.228 -31.490 1.00 15.45 208 HIS A N 1
ATOM 1599 C CA . HIS A 1 228 ? 43.509 22.606 -31.376 1.00 23.20 208 HIS A CA 1
ATOM 1600 C C . HIS A 1 228 ? 45.020 22.635 -31.184 1.00 27.32 208 HIS A C 1
ATOM 1601 O O . HIS A 1 228 ? 45.560 23.648 -30.745 1.00 29.96 208 HIS A O 1
ATOM 1608 N N . HIS A 1 229 ? 45.697 21.530 -31.491 1.00 21.70 209 HIS A N 1
ATOM 1609 C CA . HIS A 1 229 ? 47.156 21.505 -31.392 1.00 21.99 209 HIS A CA 1
ATOM 1610 C C . HIS A 1 229 ? 47.848 21.243 -32.724 1.00 25.21 209 HIS A C 1
ATOM 1611 O O . HIS A 1 229 ? 49.028 20.907 -32.749 1.00 27.15 209 HIS A O 1
ATOM 1618 N N . SER A 1 230 ? 47.133 21.397 -33.833 1.00 21.93 210 SER A N 1
ATOM 1619 C CA . SER A 1 230 ? 47.800 21.281 -35.141 1.00 23.55 210 SER A CA 1
ATOM 1620 C C . SER A 1 230 ? 48.876 22.344 -35.283 1.00 29.51 210 SER A C 1
ATOM 1621 O O . SER A 1 230 ? 48.827 23.366 -34.614 1.00 25.64 210 SER A O 1
ATOM 1624 N N . THR A 1 231 ? 49.841 22.102 -36.169 1.00 24.41 211 THR A N 1
ATOM 1625 C CA . THR A 1 231 ? 50.941 23.028 -36.378 1.00 29.16 211 THR A CA 1
ATOM 1626 C C . THR A 1 231 ? 50.895 23.635 -37.769 1.00 29.13 211 THR A C 1
ATOM 1627 O O . THR A 1 231 ? 50.067 23.239 -38.600 1.00 27.68 211 THR A O 1
ATOM 1631 N N . GLY A 1 232 ? 51.803 24.581 -38.019 1.00 22.96 212 GLY A N 1
ATOM 1632 C CA . GLY A 1 232 ? 51.907 25.240 -39.305 1.00 23.14 212 GLY A CA 1
ATOM 1633 C C . GLY A 1 232 ? 53.095 24.728 -40.116 1.00 27.79 212 GLY A C 1
ATOM 1634 O O . GLY A 1 232 ? 53.452 25.332 -41.116 1.00 25.39 212 GLY A O 1
ATOM 1635 N N . VAL A 1 233 ? 53.690 23.613 -39.688 1.00 22.52 213 VAL A N 1
ATOM 1636 C CA . VAL A 1 233 ? 54.845 23.020 -40.385 1.00 26.28 213 VAL A CA 1
ATOM 1637 C C . VAL A 1 233 ? 54.611 21.537 -40.662 1.00 22.92 213 VAL A C 1
ATOM 1638 O O . VAL A 1 233 ? 53.657 20.946 -40.120 1.00 23.61 213 VAL A O 1
ATOM 1642 N N . ALA A 1 234 ? 55.479 20.949 -41.487 1.00 24.39 214 ALA A N 1
ATOM 1643 C CA . ALA A 1 234 ? 55.405 19.517 -41.792 1.00 25.16 214 ALA A CA 1
ATOM 1644 C C . ALA A 1 234 ? 54.002 19.175 -42.312 1.00 23.15 214 ALA A C 1
ATOM 1645 O O . ALA A 1 234 ? 53.534 19.772 -43.273 1.00 24.46 214 ALA A O 1
ATOM 1647 N N . CYS A 1 235 ? 53.341 18.217 -41.685 1.00 22.30 215 CYS A N 1
ATOM 1648 C CA . CYS A 1 235 ? 51.991 17.877 -42.111 1.00 26.17 215 CYS A CA 1
ATOM 1649 C C . CYS A 1 235 ? 50.963 18.331 -41.092 1.00 25.80 215 CYS A C 1
ATOM 1650 O O . CYS A 1 235 ? 49.818 17.872 -41.109 1.00 22.00 215 CYS A O 1
ATOM 1653 N N . GLY A 1 236 ? 51.364 19.239 -40.200 1.00 22.11 216 GLY A N 1
ATOM 1654 C CA . GLY A 1 236 ? 50.416 19.839 -39.271 1.00 20.01 216 GLY A CA 1
ATOM 1655 C C . GLY A 1 236 ? 50.199 19.026 -38.015 1.00 28.09 216 GLY A C 1
ATOM 1656 O O . GLY A 1 236 ? 49.518 19.472 -37.093 1.00 25.07 216 GLY A O 1
ATOM 1657 N N . ILE A 1 237 ? 50.773 17.831 -37.969 1.00 25.02 217 ILE A N 1
ATOM 1658 C CA . ILE A 1 237 ? 50.634 16.972 -36.790 1.00 27.38 217 ILE A CA 1
ATOM 1659 C C . ILE A 1 237 ? 51.760 17.295 -35.824 1.00 29.63 217 ILE A C 1
ATOM 1660 O O . ILE A 1 237 ? 52.926 17.289 -36.217 1.00 28.79 217 ILE A O 1
ATOM 1665 N N . PRO A 1 238 ? 51.413 17.619 -34.568 1.00 26.90 218 PRO A N 1
ATOM 1666 C CA . PRO A 1 238 ? 52.436 17.986 -33.577 1.00 32.55 218 PRO A CA 1
ATOM 1667 C C . PRO A 1 238 ? 53.359 16.816 -33.226 1.00 34.67 218 PRO A C 1
ATOM 1668 O O . PRO A 1 238 ? 52.924 15.671 -33.305 1.00 34.89 218 PRO A O 1
ATOM 1672 N N . GLU A 1 239 ? 54.612 17.093 -32.876 1.00 37.62 219 GLU A N 1
ATOM 1673 C CA . GLU A 1 239 ? 55.572 16.017 -32.581 1.00 46.22 219 GLU A CA 1
ATOM 1674 C C . GLU A 1 239 ? 55.433 15.502 -31.152 1.00 51.73 219 GLU A C 1
ATOM 1675 O O . GLU A 1 239 ? 54.688 16.067 -30.351 1.00 55.72 219 GLU A O 1
ATOM 1677 N N . PRO B 1 28 ? 9.825 38.222 18.596 1.00 41.08 8 PRO B N 1
ATOM 1678 C CA . PRO B 1 28 ? 11.141 38.139 17.957 1.00 29.93 8 PRO B CA 1
ATOM 1679 C C . PRO B 1 28 ? 11.093 38.593 16.516 1.00 33.59 8 PRO B C 1
ATOM 1680 O O . PRO B 1 28 ? 10.083 38.399 15.844 1.00 29.93 8 PRO B O 1
ATOM 1684 N N . ARG B 1 29 ? 12.201 39.129 16.022 1.00 31.72 9 ARG B N 1
ATOM 1685 C CA . ARG B 1 29 ? 12.295 39.517 14.624 1.00 36.62 9 ARG B CA 1
ATOM 1686 C C . ARG B 1 29 ? 13.713 39.277 14.160 1.00 30.25 9 ARG B C 1
ATOM 1687 O O . ARG B 1 29 ? 14.644 39.379 14.957 1.00 30.84 9 ARG B O 1
ATOM 1695 N N . LEU B 1 30 ? 13.878 38.967 12.879 1.00 30.52 10 LEU B N 1
ATOM 1696 C CA . LEU B 1 30 ? 15.215 38.902 12.302 1.00 28.58 10 LEU B CA 1
ATOM 1697 C C . LEU B 1 30 ? 15.797 40.304 12.342 1.00 32.46 10 LEU B C 1
ATOM 1698 O O . LEU B 1 30 ? 15.069 41.282 12.244 1.00 32.80 10 LEU B O 1
ATOM 1703 N N . VAL B 1 31 ? 17.104 40.405 12.529 1.00 30.48 11 VAL B N 1
ATOM 1704 C CA . VAL B 1 31 ? 17.758 41.699 12.492 1.00 30.33 11 VAL B CA 1
ATOM 1705 C C . VAL B 1 31 ? 18.164 42.018 11.063 1.00 30.36 11 VAL B C 1
ATOM 1706 O O . VAL B 1 31 ? 18.355 41.108 10.257 1.00 28.34 11 VAL B O 1
ATOM 1710 N N . GLU B 1 32 ? 18.292 43.301 10.742 1.00 32.29 12 GLU B N 1
ATOM 1711 C CA . GLU B 1 32 ? 18.886 43.705 9.475 1.00 41.29 12 GLU B CA 1
ATOM 1712 C C . GLU B 1 32 ? 20.340 43.269 9.457 1.00 42.36 12 GLU B C 1
ATOM 1713 O O . GLU B 1 32 ? 21.023 43.336 10.475 1.00 36.30 12 GLU B O 1
ATOM 1719 N N . GLU B 1 33 ? 20.808 42.823 8.301 0.96 40.91 13 GLU B N 1
ATOM 1720 C CA . GLU B 1 33 ? 22.146 42.265 8.205 0.96 45.83 13 GLU B CA 1
ATOM 1721 C C . GLU B 1 33 ? 23.198 43.313 8.560 0.96 41.65 13 GLU B C 1
ATOM 1722 O O . GLU B 1 33 ? 24.273 42.966 9.039 0.96 43.57 13 GLU B O 1
ATOM 1728 N N . LYS B 1 34 ? 22.882 44.590 8.357 1.00 41.32 14 LYS B N 1
ATOM 1729 C CA . LYS B 1 34 ? 23.794 45.650 8.777 1.00 45.10 14 LYS B CA 1
ATOM 1730 C C . LYS B 1 34 ? 23.910 45.688 10.304 1.00 43.27 14 LYS B C 1
ATOM 1731 O O . LYS B 1 34 ? 24.905 46.164 10.833 1.00 50.07 14 LYS B O 1
ATOM 1737 N N . ASP B 1 35 ? 22.906 45.171 11.007 0.96 39.61 15 ASP B N 1
ATOM 1738 C CA . ASP B 1 35 ? 22.912 45.168 12.467 0.96 36.92 15 ASP B CA 1
ATOM 1739 C C . ASP B 1 35 ? 23.318 43.824 13.086 0.96 38.36 15 ASP B C 1
ATOM 1740 O O . ASP B 1 35 ? 23.380 43.689 14.308 0.96 40.48 15 ASP B O 1
ATOM 1745 N N . ALA B 1 36 ? 23.563 42.820 12.254 1.00 32.04 16 ALA B N 1
ATOM 1746 C CA . ALA B 1 36 ? 23.875 41.500 12.779 1.00 27.85 16 ALA B CA 1
ATOM 1747 C C . ALA B 1 36 ? 25.288 41.484 13.342 1.00 28.90 16 ALA B C 1
ATOM 1748 O O . ALA B 1 36 ? 26.109 42.324 12.985 1.00 31.19 16 ALA B O 1
ATOM 1750 N N . LEU B 1 37 ? 25.562 40.537 14.235 1.00 27.38 17 LEU B N 1
ATOM 1751 C CA . LEU B 1 37 ? 26.910 40.357 14.772 1.00 30.47 17 LEU B CA 1
ATOM 1752 C C . LEU B 1 37 ? 27.897 40.038 13.639 1.00 27.68 17 LEU B C 1
ATOM 1753 O O . LEU B 1 37 ? 27.554 39.320 12.700 1.00 28.24 17 LEU B O 1
ATOM 1758 N N . LYS B 1 38 ? 29.120 40.549 13.728 1.00 27.54 18 LYS B N 1
ATOM 1759 C CA . LYS B 1 38 ? 30.077 40.377 12.636 1.00 34.20 18 LYS B CA 1
ATOM 1760 C C . LYS B 1 38 ? 30.692 38.988 12.605 1.00 33.69 18 LYS B C 1
ATOM 1761 O O . LYS B 1 38 ? 31.100 38.503 11.550 1.00 37.36 18 LYS B O 1
ATOM 1763 N N . GLY B 1 39 ? 30.783 38.359 13.767 1.00 31.62 19 GLY B N 1
ATOM 1764 C CA . GLY B 1 39 ? 31.359 37.031 13.847 1.00 34.27 19 GLY B CA 1
ATOM 1765 C C . GLY B 1 39 ? 32.819 37.026 13.426 1.00 38.06 19 GLY B C 1
ATOM 1766 O O . GLY B 1 39 ? 33.541 38.001 13.618 1.00 35.12 19 GLY B O 1
ATOM 1767 N N . GLY B 1 40 ? 33.251 35.927 12.829 1.00 33.89 20 GLY B N 1
ATOM 1768 C CA . GLY B 1 40 ? 34.633 35.791 12.419 1.00 30.48 20 GLY B CA 1
ATOM 1769 C C . GLY B 1 40 ? 34.922 34.581 11.550 1.00 28.73 20 GLY B C 1
ATOM 1770 O O . GLY B 1 40 ? 34.055 33.753 11.299 1.00 29.28 20 GLY B O 1
ATOM 1771 N N . PRO B 1 41 ? 36.167 34.471 11.087 1.00 33.55 21 PRO B N 1
ATOM 1772 C CA . PRO B 1 41 ? 36.618 33.397 10.197 1.00 32.46 21 PRO B CA 1
ATOM 1773 C C . PRO B 1 41 ? 37.054 32.120 10.942 1.00 34.37 21 PRO B C 1
ATOM 1774 O O . PRO B 1 41 ? 37.296 31.107 10.289 1.00 30.92 21 PRO B O 1
ATOM 1778 N N . HIS B 1 42 ? 37.173 32.160 12.270 1.00 27.53 22 HIS B N 1
ATOM 1779 C CA . HIS B 1 42 ? 37.686 31.011 12.998 1.00 28.39 22 HIS B CA 1
ATOM 1780 C C . HIS B 1 42 ? 36.565 30.190 13.645 1.00 28.29 22 HIS B C 1
ATOM 1781 O O . HIS B 1 42 ? 35.743 30.716 14.399 1.00 26.98 22 HIS B O 1
ATOM 1788 N N . PRO B 1 43 ? 36.560 28.876 13.381 1.00 28.98 23 PRO B N 1
ATOM 1789 C CA . PRO B 1 43 ? 35.504 28.013 13.926 1.00 28.99 23 PRO B CA 1
ATOM 1790 C C . PRO B 1 43 ? 35.559 27.930 15.440 1.00 31.47 23 PRO B C 1
ATOM 1791 O O . PRO B 1 43 ? 36.658 27.828 16.004 1.00 25.31 23 PRO B O 1
ATOM 1795 N N . VAL B 1 44 ? 34.392 27.943 16.081 1.00 27.12 24 VAL B N 1
ATOM 1796 C CA . VAL B 1 44 ? 34.315 27.822 17.539 1.00 30.16 24 VAL B CA 1
ATOM 1797 C C . VAL B 1 44 ? 34.591 26.374 17.973 1.00 31.06 24 VAL B C 1
ATOM 1798 O O . VAL B 1 44 ? 34.854 26.106 19.143 1.00 32.29 24 VAL B O 1
ATOM 1802 N N . LEU B 1 45 ? 34.462 25.432 17.043 1.00 24.73 25 LEU B N 1
ATOM 1803 C CA . LEU B 1 45 ? 34.839 24.031 17.309 1.00 21.28 25 LEU B CA 1
ATOM 1804 C C . LEU B 1 45 ? 35.887 23.617 16.289 1.00 27.08 25 LEU B C 1
ATOM 1805 O O . LEU B 1 45 ? 35.594 22.948 15.301 1.00 28.46 25 LEU B O 1
ATOM 1810 N N . PRO B 1 46 ? 37.139 23.997 16.552 1.00 30.75 26 PRO B N 1
ATOM 1811 C CA . PRO B 1 46 ? 38.161 23.785 15.530 1.00 33.71 26 PRO B CA 1
ATOM 1812 C C . PRO B 1 46 ? 38.498 22.317 15.313 1.00 32.93 26 PRO B C 1
ATOM 1813 O O . PRO B 1 46 ? 38.957 21.996 14.225 1.00 32.22 26 PRO B O 1
ATOM 1817 N N . ASN B 1 47 ? 38.269 21.458 16.305 1.00 27.70 27 ASN B N 1
ATOM 1818 C CA . ASN B 1 47 ? 38.640 20.032 16.207 1.00 26.91 27 ASN B CA 1
ATOM 1819 C C . ASN B 1 47 ? 37.477 19.115 16.577 1.00 28.69 27 ASN B C 1
ATOM 1820 O O . ASN B 1 47 ? 37.466 18.549 17.676 1.00 24.99 27 ASN B O 1
ATOM 1825 N N . PRO B 1 48 ? 36.480 18.994 15.684 1.00 31.29 28 PRO B N 1
ATOM 1826 C CA . PRO B 1 48 ? 35.339 18.157 16.063 1.00 30.64 28 PRO B CA 1
ATOM 1827 C C . PRO B 1 48 ? 35.740 16.727 16.375 1.00 32.64 28 PRO B C 1
ATOM 1828 O O . PRO B 1 48 ? 36.569 16.087 15.711 1.00 23.07 28 PRO B O 1
ATOM 1832 N N . GLN B 1 49 ? 35.132 16.244 17.448 1.00 24.75 29 GLN B N 1
ATOM 1833 C CA . GLN B 1 49 ? 35.443 14.933 17.985 1.00 24.88 29 GLN B CA 1
ATOM 1834 C C . GLN B 1 49 ? 34.501 13.869 17.443 1.00 24.79 29 GLN B C 1
ATOM 1835 O O . GLN B 1 49 ? 33.346 14.169 17.119 1.00 21.56 29 GLN B O 1
ATOM 1841 N N . PRO B 1 50 ? 34.973 12.617 17.385 1.00 26.97 30 PRO B N 1
ATOM 1842 C CA . PRO B 1 50 ? 34.118 11.511 16.945 1.00 28.94 30 PRO B CA 1
ATOM 1843 C C . PRO B 1 50 ? 32.823 11.483 17.761 1.00 29.51 30 PRO B C 1
ATOM 1844 O O . PRO B 1 50 ? 32.854 11.730 18.957 1.00 23.63 30 PRO B O 1
ATOM 1848 N N . HIS B 1 51 ? 31.704 11.202 17.102 1.00 20.95 31 HIS B N 1
ATOM 1849 C CA . HIS B 1 51 ? 30.389 11.213 17.743 1.00 21.16 31 HIS B CA 1
ATOM 1850 C C . HIS B 1 51 ? 30.385 10.397 19.035 1.00 23.50 31 HIS B C 1
ATOM 1851 O O . HIS B 1 51 ? 30.843 9.244 19.045 1.00 21.06 31 HIS B O 1
ATOM 1858 N N . ALA B 1 52 ? 29.876 10.974 20.123 1.00 19.58 32 ALA B N 1
ATOM 1859 C CA . ALA B 1 52 ? 29.945 10.297 21.424 1.00 26.36 32 ALA B CA 1
ATOM 1860 C C . ALA B 1 52 ? 29.196 8.951 21.447 1.00 25.09 32 ALA B C 1
ATOM 1861 O O . ALA B 1 52 ? 29.529 8.063 22.238 1.00 23.35 32 ALA B O 1
ATOM 1863 N N . VAL B 1 53 ? 28.212 8.787 20.567 1.00 19.55 33 VAL B N 1
ATOM 1864 C CA . VAL B 1 53 ? 27.442 7.528 20.487 1.00 21.64 33 VAL B CA 1
ATOM 1865 C C . VAL B 1 53 ? 27.835 6.677 19.260 1.00 25.03 33 VAL B C 1
ATOM 1866 O O . VAL B 1 53 ? 28.055 5.469 19.365 1.00 23.03 33 VAL B O 1
ATOM 1870 N N . LEU B 1 54 ? 27.930 7.319 18.103 1.00 19.31 34 LEU B N 1
ATOM 1871 C CA . LEU B 1 54 ? 28.169 6.613 16.845 1.00 21.75 34 LEU B CA 1
ATOM 1872 C C . LEU B 1 54 ? 29.651 6.372 16.534 1.00 22.94 34 LEU B C 1
ATOM 1873 O O . LEU B 1 54 ? 29.991 5.489 15.747 1.00 26.70 34 LEU B O 1
ATOM 1878 N N . GLY B 1 55 ? 30.539 7.164 17.128 1.00 26.17 35 GLY B N 1
ATOM 1879 C CA . GLY B 1 55 ? 31.973 6.984 16.915 1.00 24.56 35 GLY B CA 1
ATOM 1880 C C . GLY B 1 55 ? 32.470 7.520 15.577 1.00 28.42 35 GLY B C 1
ATOM 1881 O O . GLY B 1 55 ? 33.590 7.209 15.151 1.00 25.76 35 GLY B O 1
ATOM 1882 N N . THR B 1 56 ? 31.643 8.327 14.914 1.00 21.68 36 THR B N 1
ATOM 1883 C CA . THR B 1 56 ? 31.912 8.793 13.544 1.00 21.91 36 THR B CA 1
ATOM 1884 C C . THR B 1 56 ? 32.224 10.290 13.426 1.00 27.80 36 THR B C 1
ATOM 1885 O O . THR B 1 56 ? 32.002 11.061 14.362 1.00 20.54 36 THR B O 1
ATOM 1889 N N . LEU B 1 57 ? 32.698 10.698 12.246 1.00 24.95 37 LEU B N 1
ATOM 1890 C CA . LEU B 1 57 ? 32.755 12.120 11.857 1.00 20.23 37 LEU B CA 1
ATOM 1891 C C . LEU B 1 57 ? 31.974 12.273 10.539 1.00 20.81 37 LEU B C 1
ATOM 1892 O O . LEU B 1 57 ? 31.562 11.266 9.971 1.00 20.69 37 LEU B O 1
ATOM 1897 N N . ARG B 1 58 ? 31.772 13.501 10.054 1.00 20.20 38 ARG B N 1
ATOM 1898 C CA . ARG B 1 58 ? 30.932 13.720 8.857 1.00 20.48 38 ARG B CA 1
ATOM 1899 C C . ARG B 1 58 ? 31.571 13.246 7.564 1.00 29.08 38 ARG B C 1
ATOM 1900 O O . ARG B 1 58 ? 30.882 13.001 6.576 1.00 28.83 38 ARG B O 1
ATOM 1908 N N . GLY B 1 59 ? 32.890 13.107 7.583 1.00 26.66 39 GLY B N 1
ATOM 1909 C CA . GLY B 1 59 ? 33.658 12.648 6.439 1.00 41.12 39 GLY B CA 1
ATOM 1910 C C . GLY B 1 59 ? 33.395 11.335 5.717 1.00 45.79 39 GLY B C 1
ATOM 1911 O O . GLY B 1 59 ? 34.374 10.666 5.368 1.00 53.16 39 GLY B O 1
ATOM 1912 N N . GLN B 1 60 ? 32.147 10.880 5.590 1.00 22.81 40 GLN B N 1
ATOM 1913 C CA . GLN B 1 60 ? 31.935 9.591 4.919 1.00 24.93 40 GLN B CA 1
ATOM 1914 C C . GLN B 1 60 ? 31.501 9.705 3.459 1.00 23.87 40 GLN B C 1
ATOM 1915 O O . GLN B 1 60 ? 30.378 10.155 3.160 1.00 27.78 40 GLN B O 1
ATOM 1921 N N . PRO B 1 61 ? 32.357 9.245 2.546 1.00 26.94 41 PRO B N 1
ATOM 1922 C CA . PRO B 1 61 ? 32.035 9.347 1.116 1.00 27.32 41 PRO B CA 1
ATOM 1923 C C . PRO B 1 61 ? 30.757 8.600 0.719 1.00 31.52 41 PRO B C 1
ATOM 1924 O O . PRO B 1 61 ? 30.575 7.466 1.146 1.00 26.41 41 PRO B O 1
ATOM 1928 N N . GLY B 1 62 ? 29.935 9.190 -0.142 1.00 26.14 42 GLY B N 1
ATOM 1929 C CA . GLY B 1 62 ? 28.725 8.526 -0.602 1.00 23.90 42 GLY B CA 1
ATOM 1930 C C . GLY B 1 62 ? 27.511 8.774 0.286 1.00 23.25 42 GLY B C 1
ATOM 1931 O O . GLY B 1 62 ? 26.388 8.458 -0.095 1.00 29.49 42 GLY B O 1
ATOM 1932 N N . THR B 1 63 ? 27.704 9.415 1.428 1.00 21.95 43 THR B N 1
ATOM 1933 C CA . THR B 1 63 ? 26.556 9.730 2.277 1.00 21.18 43 THR B CA 1
ATOM 1934 C C . THR B 1 63 ? 25.867 10.994 1.801 1.00 24.14 43 THR B C 1
ATOM 1935 O O . THR B 1 63 ? 26.414 11.746 0.990 1.00 22.62 43 THR B O 1
ATOM 1939 N N A GLU B 1 64 ? 24.654 11.227 2.294 0.56 21.82 44 GLU B N 1
ATOM 1940 N N B GLU B 1 64 ? 24.660 11.221 2.305 0.44 22.07 44 GLU B N 1
ATOM 1941 C CA A GLU B 1 64 ? 23.980 12.489 2.033 0.56 23.32 44 GLU B CA 1
ATOM 1942 C CA B GLU B 1 64 ? 23.952 12.461 2.040 0.44 22.86 44 GLU B CA 1
ATOM 1943 C C A GLU B 1 64 ? 23.770 13.219 3.355 0.56 22.45 44 GLU B C 1
ATOM 1944 C C B GLU B 1 64 ? 23.762 13.216 3.357 0.44 22.34 44 GLU B C 1
ATOM 1945 O O A GLU B 1 64 ? 23.873 12.624 4.429 0.56 20.97 44 GLU B O 1
ATOM 1946 O O B GLU B 1 64 ? 23.865 12.630 4.437 0.44 21.16 44 GLU B O 1
ATOM 1957 N N . THR B 1 65 ? 23.499 14.515 3.258 1.00 21.35 45 THR B N 1
ATOM 1958 C CA . THR B 1 65 ? 23.296 15.371 4.430 1.00 20.19 45 THR B CA 1
ATOM 1959 C C . THR B 1 65 ? 22.011 16.149 4.295 1.00 21.32 45 THR B C 1
ATOM 1960 O O . THR B 1 65 ? 21.692 16.620 3.204 1.00 20.38 45 THR B O 1
ATOM 1964 N N . ILE B 1 66 ? 21.258 16.250 5.383 1.00 18.94 46 ILE B N 1
ATOM 1965 C CA . ILE B 1 66 ? 20.156 17.194 5.451 1.00 19.07 46 ILE B CA 1
ATOM 1966 C C . ILE B 1 66 ? 20.304 17.991 6.770 1.00 19.70 46 ILE B C 1
ATOM 1967 O O . ILE B 1 66 ? 20.808 17.463 7.768 1.00 20.04 46 ILE B O 1
ATOM 1972 N N . TYR B 1 67 ? 19.920 19.268 6.756 1.00 16.98 47 TYR B N 1
ATOM 1973 C CA . TYR B 1 67 ? 20.034 20.130 7.930 1.00 15.02 47 TYR B CA 1
ATOM 1974 C C . TYR B 1 67 ? 18.638 20.401 8.434 1.00 19.92 47 TYR B C 1
ATOM 1975 O O . TYR B 1 67 ? 17.820 20.888 7.671 1.00 18.80 47 TYR B O 1
ATOM 1984 N N . ILE B 1 68 ? 18.380 20.091 9.700 1.00 14.13 48 ILE B N 1
ATOM 1985 C CA . ILE B 1 68 ? 17.016 20.121 10.268 1.00 14.65 48 ILE B CA 1
ATOM 1986 C C . I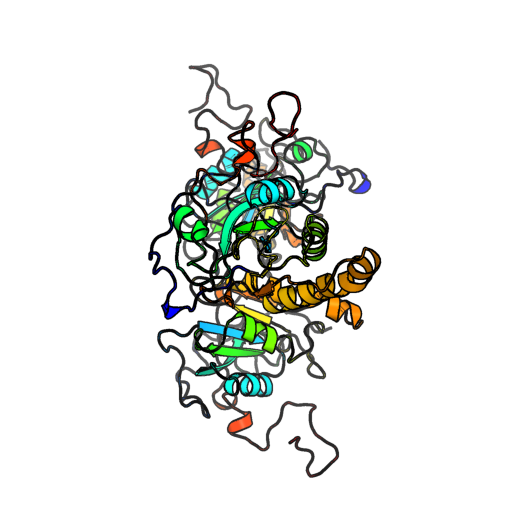LE B 1 68 ? 16.917 21.050 11.464 1.00 17.97 48 ILE B C 1
ATOM 1987 O O . ILE B 1 68 ? 17.723 20.936 12.383 1.00 16.58 48 ILE B O 1
ATOM 1992 N N . GLY B 1 69 ? 15.937 21.956 11.470 1.00 14.95 49 GLY B N 1
ATOM 1993 C CA . GLY B 1 69 ? 15.705 22.820 12.621 1.00 18.59 49 GLY B CA 1
ATOM 1994 C C . GLY B 1 69 ? 14.296 22.570 13.148 1.00 18.88 49 GLY B C 1
ATOM 1995 O O . GLY B 1 69 ? 13.330 22.805 12.422 1.00 16.02 49 GLY B O 1
ATOM 1996 N N . ILE B 1 70 ? 14.182 22.055 14.370 1.00 15.21 50 ILE B N 1
ATOM 1997 C CA . ILE B 1 70 ? 12.871 21.796 14.981 1.00 13.87 50 ILE B CA 1
ATOM 1998 C C . ILE B 1 70 ? 12.795 22.326 16.416 1.00 20.47 50 ILE B C 1
ATOM 1999 O O . ILE B 1 70 ? 11.957 21.885 17.194 1.00 19.73 50 ILE B O 1
ATOM 2004 N N . GLY B 1 71 ? 13.628 23.307 16.744 1.00 17.46 51 GLY B N 1
ATOM 2005 C CA . GLY B 1 71 ? 13.664 23.854 18.097 1.00 15.52 51 GLY B CA 1
ATOM 2006 C C . GLY B 1 71 ? 14.953 23.432 18.804 1.00 20.42 51 GLY B C 1
ATOM 2007 O O . GLY B 1 71 ? 15.981 23.245 18.146 1.00 20.28 51 GLY B O 1
ATOM 2008 N N . CYS B 1 72 ? 14.901 23.293 20.132 1.00 16.17 52 CYS B N 1
ATOM 2009 C CA A CYS B 1 72 ? 16.082 22.958 20.939 0.39 22.01 52 CYS B CA 1
ATOM 2010 C CA B CYS B 1 72 ? 16.095 22.972 20.928 0.61 21.56 52 CYS B CA 1
ATOM 2011 C C . CYS B 1 72 ? 16.898 21.846 20.297 1.00 18.64 52 CYS B C 1
ATOM 2012 O O . CYS B 1 72 ? 16.424 20.713 20.203 0.73 12.12 52 CYS B O 1
ATOM 2017 N N . TYR B 1 73 ? 18.112 22.162 19.822 1.00 20.00 53 TYR B N 1
ATOM 2018 C CA . TYR B 1 73 ? 18.845 21.129 19.091 1.00 18.51 53 TYR B CA 1
ATOM 2019 C C . TYR B 1 73 ? 19.357 19.944 19.936 1.00 18.64 53 TYR B C 1
ATOM 2020 O O . TYR B 1 73 ? 19.731 18.937 19.363 1.00 17.37 53 TYR B O 1
ATOM 2029 N N . TRP B 1 74 ? 19.429 20.060 21.262 1.00 16.72 54 TRP B N 1
ATOM 2030 C CA . TRP B 1 74 ? 19.926 18.941 22.063 1.00 14.37 54 TRP B CA 1
ATOM 2031 C C . TRP B 1 74 ? 19.017 17.723 21.884 1.00 20.23 54 TRP B C 1
ATOM 2032 O O . TRP B 1 74 ? 19.496 16.613 21.677 1.00 19.70 54 TRP B O 1
ATOM 2043 N N . GLY B 1 75 ? 17.704 17.944 22.001 1.00 18.44 55 GLY B N 1
ATOM 2044 C CA . GLY B 1 75 ? 16.729 16.872 21.890 1.00 19.04 55 GLY B CA 1
ATOM 2045 C C . GLY B 1 75 ? 16.633 16.413 20.449 1.00 18.92 55 GLY B C 1
ATOM 2046 O O . GLY B 1 75 ? 16.497 15.233 20.158 1.00 17.06 55 GLY B O 1
ATOM 2047 N N . ALA B 1 76 ? 16.704 17.371 19.540 1.00 15.37 56 ALA B N 1
ATOM 2048 C CA . ALA B 1 76 ? 16.625 17.071 18.129 1.00 19.04 56 ALA B CA 1
ATOM 2049 C C . ALA B 1 76 ? 17.816 16.219 17.683 1.00 23.26 56 ALA B C 1
ATOM 2050 O O . ALA B 1 76 ? 17.663 15.292 16.879 1.00 18.45 56 ALA B O 1
ATOM 2052 N N . GLU B 1 77 ? 19.003 16.496 18.213 1.00 16.08 57 GLU B N 1
ATOM 2053 C CA . GLU B 1 77 ? 20.157 15.712 17.755 1.00 19.31 57 GLU B CA 1
ATOM 2054 C C . GLU B 1 77 ? 19.985 14.242 18.130 1.00 22.16 57 GLU B C 1
ATOM 2055 O O . GLU B 1 77 ? 20.252 13.341 17.323 1.00 19.04 57 GLU B O 1
ATOM 2061 N N . LYS B 1 78 ? 19.542 14.024 19.365 1.00 16.16 58 LYS B N 1
ATOM 2062 C CA . LYS B 1 78 ? 19.352 12.690 19.918 1.00 19.76 58 LYS B CA 1
ATOM 2063 C C . LYS B 1 78 ? 18.364 11.908 19.073 1.00 19.51 58 LYS B C 1
ATOM 2064 O O . LYS B 1 78 ? 18.566 10.724 18.768 1.00 22.20 58 LYS B O 1
ATOM 2070 N N . LEU B 1 79 ? 17.277 12.583 18.712 1.00 21.15 59 LEU B N 1
ATOM 2071 C CA . LEU B 1 79 ? 16.255 11.969 17.841 1.00 17.54 59 LEU B CA 1
ATOM 2072 C C . LEU B 1 79 ? 16.863 11.421 16.575 1.00 21.38 59 LEU B C 1
ATOM 2073 O O . LEU B 1 79 ? 16.547 10.303 16.148 1.00 19.36 59 LEU B O 1
ATOM 2078 N N . PHE B 1 80 ? 17.722 12.216 15.958 1.00 17.32 60 PHE B N 1
ATOM 2079 C CA . PHE B 1 80 ? 18.275 11.775 14.684 1.00 20.69 60 PHE B CA 1
ATOM 2080 C C . PHE B 1 80 ? 19.431 10.805 14.835 1.00 22.05 60 PHE B C 1
ATOM 2081 O O . PHE B 1 80 ? 19.545 9.898 14.023 1.00 20.06 60 PHE B O 1
ATOM 2089 N N . TRP B 1 81 ? 20.290 10.933 15.850 1.00 19.79 61 TRP B N 1
ATOM 2090 C CA . TRP B 1 81 ? 21.363 9.914 15.913 1.00 18.20 61 TRP B CA 1
ATOM 2091 C C . TRP B 1 81 ? 20.804 8.555 16.344 1.00 23.13 61 TRP B C 1
ATOM 2092 O O . TRP B 1 81 ? 21.452 7.532 16.131 1.00 19.66 61 TRP B O 1
ATOM 2103 N N . GLU B 1 82 ? 19.625 8.527 16.966 1.00 18.01 62 GLU B N 1
ATOM 2104 C CA . GLU B 1 82 ? 19.008 7.256 17.284 1.00 19.66 62 GLU B CA 1
ATOM 2105 C C . GLU B 1 82 ? 18.217 6.686 16.101 1.00 25.97 62 GLU B C 1
ATOM 2106 O O . GLU B 1 82 ? 17.614 5.636 16.224 1.00 26.07 62 GLU B O 1
ATOM 2112 N N . THR B 1 83 ? 18.222 7.378 14.961 1.00 23.30 63 THR B N 1
ATOM 2113 C CA . THR B 1 83 ? 17.523 6.899 13.764 1.00 22.64 63 THR B CA 1
ATOM 2114 C C . THR B 1 83 ? 18.376 5.938 12.911 1.00 27.30 63 THR B C 1
ATOM 2115 O O . THR B 1 83 ? 19.491 6.281 12.497 1.00 24.73 63 THR B O 1
ATOM 2119 N N . PRO B 1 84 ? 17.852 4.736 12.639 1.00 24.53 64 PRO B N 1
ATOM 2120 C CA . PRO B 1 84 ? 18.582 3.788 11.787 1.00 23.83 64 PRO B CA 1
ATOM 2121 C C . PRO B 1 84 ? 18.888 4.404 10.415 1.00 26.83 64 PRO B C 1
ATOM 2122 O O . PRO B 1 84 ? 17.998 5.021 9.809 1.00 24.74 64 PRO B O 1
ATOM 2126 N N . GLY B 1 85 ? 20.133 4.278 9.964 1.00 25.45 65 GLY B N 1
ATOM 2127 C CA . GLY B 1 85 ? 20.567 4.828 8.684 1.00 24.32 65 GLY B CA 1
ATOM 2128 C C . GLY B 1 85 ? 21.291 6.165 8.828 1.00 24.33 65 GLY B C 1
ATOM 2129 O O . GLY B 1 85 ? 22.010 6.605 7.925 1.00 22.67 65 GLY B O 1
ATOM 2130 N N . VAL B 1 86 ? 21.102 6.825 9.969 1.00 21.63 66 VAL B N 1
ATOM 2131 C CA . VAL B 1 86 ? 21.830 8.060 10.251 1.00 20.27 66 VAL B CA 1
ATOM 2132 C C . VAL B 1 86 ? 23.215 7.653 10.758 1.00 22.96 66 VAL B C 1
ATOM 2133 O O . VAL B 1 86 ? 23.316 6.884 11.710 1.00 23.78 66 VAL B O 1
ATOM 2137 N N . VAL B 1 87 ? 24.271 8.145 10.116 1.00 18.44 67 VAL B N 1
ATOM 2138 C CA . VAL B 1 87 ? 25.622 7.673 10.423 1.00 18.86 67 VAL B CA 1
ATOM 2139 C C . VAL B 1 87 ? 26.477 8.727 11.143 1.00 20.36 67 VAL B C 1
ATOM 2140 O O . VAL B 1 87 ? 27.556 8.418 11.643 1.00 20.40 67 VAL B O 1
ATOM 2144 N N . TYR B 1 88 ? 26.018 9.975 11.151 1.00 22.13 68 TYR B N 1
ATOM 2145 C CA . TYR B 1 88 ? 26.684 11.028 11.912 1.00 18.57 68 TYR B CA 1
ATOM 2146 C C . TYR B 1 88 ? 25.716 12.165 12.150 1.00 23.53 68 TYR B C 1
ATOM 2147 O O . TYR B 1 88 ? 24.847 12.411 11.317 1.00 19.72 68 TYR B O 1
ATOM 2156 N N . THR B 1 89 ? 25.839 12.831 13.297 1.00 17.13 69 THR B N 1
ATOM 2157 C CA . THR B 1 89 ? 25.094 14.082 13.525 1.00 15.75 69 THR B CA 1
ATOM 2158 C C . THR B 1 89 ? 25.982 15.105 14.194 1.00 18.53 69 THR B C 1
ATOM 2159 O O . THR B 1 89 ? 26.997 14.765 14.816 1.00 19.04 69 THR B O 1
ATOM 2163 N N . SER B 1 90 ? 25.601 16.370 14.061 1.00 15.81 70 SER B N 1
ATOM 2164 C CA . SER B 1 90 ? 26.179 17.411 14.890 1.00 17.81 70 SER B CA 1
ATOM 2165 C C . SER B 1 90 ? 25.120 18.483 15.097 1.00 17.18 70 SER B C 1
ATOM 2166 O O . SER B 1 90 ? 24.058 18.468 14.453 1.00 15.54 70 SER B O 1
ATOM 2169 N N . VAL B 1 91 ? 25.394 19.402 16.008 1.00 15.81 71 VAL B N 1
ATOM 2170 C CA . VAL B 1 91 ? 24.507 20.535 16.179 1.00 13.06 71 VAL B CA 1
ATOM 2171 C C . VAL B 1 91 ? 25.259 21.830 15.929 1.00 15.77 71 VAL B C 1
ATOM 2172 O O . VAL B 1 91 ? 26.471 21.916 16.130 1.00 18.36 71 VAL B O 1
ATOM 2176 N N . GLY B 1 92 ? 24.521 22.841 15.487 1.00 15.18 72 GLY B N 1
ATOM 2177 C CA . GLY B 1 92 ? 25.112 24.108 15.151 1.00 16.58 72 GLY B CA 1
ATOM 2178 C C . GLY B 1 92 ? 24.080 25.074 14.626 1.00 17.45 72 GLY B C 1
ATOM 2179 O O . GLY B 1 92 ? 22.893 25.026 14.997 1.00 14.60 72 GLY B O 1
ATOM 2180 N N . PHE B 1 93 ? 24.537 25.948 13.739 1.00 13.59 73 PHE B N 1
ATOM 2181 C CA . PHE B 1 93 ? 23.771 27.138 13.377 1.00 19.86 73 PHE B CA 1
ATOM 2182 C C . PHE B 1 93 ? 23.807 27.334 11.869 1.00 19.52 73 PHE B C 1
ATOM 2183 O O . PHE B 1 93 ? 24.879 27.191 11.249 1.00 19.80 73 PHE B O 1
ATOM 2191 N N . ALA B 1 94 ? 22.653 27.626 11.276 1.00 20.48 74 ALA B N 1
ATOM 2192 C CA . ALA B 1 94 ? 22.584 27.953 9.851 1.00 19.37 74 ALA B CA 1
ATOM 2193 C C . ALA B 1 94 ? 21.315 28.733 9.587 1.00 19.05 74 ALA B C 1
ATOM 2194 O O . ALA B 1 94 ? 20.412 28.732 10.420 1.00 18.03 74 ALA B O 1
ATOM 2196 N N . GLY B 1 95 ? 21.246 29.426 8.452 1.00 16.47 75 GLY B N 1
ATOM 2197 C CA . GLY B 1 95 ? 20.005 30.094 8.084 1.00 18.06 75 GLY B CA 1
ATOM 2198 C C . GLY B 1 95 ? 20.101 31.582 8.314 1.00 22.13 75 GLY B C 1
ATOM 2199 O O . GLY B 1 95 ? 19.258 32.350 7.829 1.00 20.50 75 GLY B O 1
ATOM 2200 N N . GLY B 1 96 ? 21.132 31.982 9.057 1.00 20.52 76 GLY B N 1
ATOM 2201 C CA . GLY B 1 96 ? 21.379 33.376 9.361 1.00 22.50 76 GLY B CA 1
ATOM 2202 C C . GLY B 1 96 ? 22.549 33.927 8.561 1.00 25.27 76 GLY B C 1
ATOM 2203 O O . GLY B 1 96 ? 22.858 33.449 7.459 1.00 23.40 76 GLY B O 1
ATOM 2204 N N . ILE B 1 97 ? 23.232 34.910 9.128 1.00 24.47 77 ILE B N 1
ATOM 2205 C CA . ILE B 1 97 ? 24.269 35.618 8.383 1.00 24.06 77 ILE B CA 1
ATOM 2206 C C . ILE B 1 97 ? 25.638 35.599 9.089 1.00 27.28 77 ILE B C 1
ATOM 2207 O O . ILE B 1 97 ? 26.660 35.480 8.423 1.00 27.67 77 ILE B O 1
ATOM 2212 N N . THR B 1 98 ? 25.660 35.667 10.421 1.00 23.82 78 THR B N 1
ATOM 2213 C CA . THR B 1 98 ? 26.930 35.777 11.163 1.00 23.54 78 THR B CA 1
ATOM 2214 C C . THR B 1 98 ? 27.837 34.571 10.929 1.00 21.25 78 THR B C 1
ATOM 2215 O O . THR B 1 98 ? 27.425 33.426 11.156 1.00 23.14 78 THR B O 1
ATOM 2219 N N . PRO B 1 99 ? 29.074 34.814 10.476 1.00 25.48 79 PRO B N 1
ATOM 2220 C CA . PRO B 1 99 ? 30.004 33.688 10.281 1.00 26.98 79 PRO B CA 1
ATOM 2221 C C . PRO B 1 99 ? 30.584 33.150 11.596 1.00 28.62 79 PRO B C 1
ATOM 2222 O O . PRO B 1 99 ? 30.991 33.942 12.437 1.00 25.06 79 PRO B O 1
ATOM 2226 N N . ASN B 1 100 ? 30.646 31.828 11.749 1.00 29.20 80 ASN B N 1
ATOM 2227 C CA . ASN B 1 100 ? 31.180 31.199 12.966 1.00 23.59 80 ASN B CA 1
ATOM 2228 C C . ASN B 1 100 ? 30.775 31.856 14.295 1.00 24.67 80 ASN B C 1
ATOM 2229 O O . ASN B 1 100 ? 31.636 32.305 15.062 1.00 25.99 80 ASN B O 1
ATOM 2234 N N . PRO B 1 101 ? 29.465 31.921 14.569 1.00 23.14 81 PRO B N 1
ATOM 2235 C CA . PRO B 1 101 ? 29.000 32.519 15.821 1.00 24.55 81 PRO B CA 1
ATOM 2236 C C . PRO B 1 101 ? 29.281 31.601 17.005 1.00 23.00 81 PRO B C 1
ATOM 2237 O O . PRO B 1 101 ? 29.217 30.382 16.858 1.00 25.87 81 PRO B O 1
ATOM 2241 N N . THR B 1 102 ? 29.563 32.173 18.165 1.00 26.61 82 THR B N 1
ATOM 2242 C CA . THR B 1 102 ? 29.555 31.386 19.390 1.00 21.93 82 THR B CA 1
ATOM 2243 C C . THR B 1 102 ? 28.090 31.107 19.737 1.00 24.92 82 THR B C 1
ATOM 2244 O O . THR B 1 102 ? 27.190 31.790 19.251 1.00 26.33 82 THR B O 1
ATOM 2248 N N . TYR B 1 103 ? 27.856 30.117 20.585 1.00 25.44 83 TYR B N 1
ATOM 2249 C CA . TYR B 1 103 ? 26.513 29.839 21.081 1.00 25.30 83 TYR B CA 1
ATOM 2250 C C . TYR B 1 103 ? 25.931 31.084 21.759 1.00 28.54 83 TYR B C 1
ATOM 2251 O O . TYR B 1 103 ? 24.752 31.424 21.601 1.00 24.60 83 TYR B O 1
ATOM 2260 N N . ARG B 1 104 ? 26.750 31.762 22.550 1.00 21.09 84 ARG B N 1
ATOM 2261 C CA . ARG B 1 104 ? 26.250 32.929 23.247 1.00 24.74 84 ARG B CA 1
ATOM 2262 C C . ARG B 1 104 ? 25.788 34.002 22.265 1.00 25.63 84 ARG B C 1
ATOM 2263 O O . ARG B 1 104 ? 24.765 34.642 22.473 1.00 27.32 84 ARG B O 1
ATOM 2271 N N . GLU B 1 105 ? 26.538 34.184 21.185 1.00 28.99 85 GLU B N 1
ATOM 2272 C CA . GLU B 1 105 ? 26.141 35.131 20.146 1.00 26.53 85 GLU B CA 1
ATOM 2273 C C . GLU B 1 105 ? 24.809 34.744 19.511 1.00 27.61 85 GLU B C 1
ATOM 2274 O O . GLU B 1 105 ? 23.909 35.581 19.338 1.00 27.91 85 GLU B O 1
ATOM 2280 N N . THR B 1 106 ? 24.666 33.466 19.197 1.00 24.09 86 THR B N 1
ATOM 2281 C CA . THR B 1 106 ? 23.433 32.977 18.580 1.00 20.28 86 THR B CA 1
ATOM 2282 C C . THR B 1 106 ? 22.225 33.203 19.507 1.00 24.31 86 THR B C 1
ATOM 2283 O O . THR B 1 106 ? 21.126 33.519 19.046 1.00 22.78 86 THR B O 1
ATOM 2287 N N . CYS B 1 107 ? 22.437 33.071 20.811 0.92 19.40 87 CYS B N 1
ATOM 2288 C CA . CYS B 1 107 ? 21.338 33.252 21.771 0.92 25.09 87 CYS B CA 1
ATOM 2289 C C . CYS B 1 107 ? 20.833 34.696 21.879 0.92 23.46 87 CYS B C 1
ATOM 2290 O O . CYS B 1 107 ? 19.735 34.927 22.384 0.92 22.51 87 CYS B O 1
ATOM 2293 N N . THR B 1 108 ? 21.615 35.664 21.411 1.00 27.56 88 THR B N 1
ATOM 2294 C CA . THR B 1 108 ? 21.167 37.056 21.409 1.00 28.00 88 THR B CA 1
ATOM 2295 C C . THR B 1 108 ? 20.098 37.315 20.370 1.00 30.68 88 THR B C 1
ATOM 2296 O O . THR B 1 108 ? 19.398 38.324 20.435 1.00 29.34 88 THR B O 1
ATOM 2300 N N . GLY B 1 109 ? 19.973 36.408 19.409 1.00 25.66 89 GLY B N 1
ATOM 2301 C CA . GLY B 1 109 ? 19.055 36.608 18.300 1.00 23.51 89 GLY B CA 1
ATOM 2302 C C . GLY B 1 109 ? 19.642 37.474 17.194 1.00 27.21 89 GLY B C 1
ATOM 2303 O O . GLY B 1 109 ? 19.026 37.667 16.145 1.00 27.87 89 GLY B O 1
ATOM 2304 N N . ARG B 1 110 ? 20.860 37.969 17.393 0.98 22.10 90 ARG B N 1
ATOM 2305 C CA . ARG B 1 110 ? 21.399 38.942 16.450 0.98 24.23 90 ARG B CA 1
ATOM 2306 C C . ARG B 1 110 ? 22.293 38.300 15.376 0.98 21.90 90 ARG B C 1
ATOM 2307 O O . ARG B 1 110 ? 23.067 38.993 14.733 0.98 25.46 90 ARG B O 1
ATOM 2315 N N . THR B 1 111 ? 22.189 36.986 15.185 1.00 22.69 91 THR B N 1
ATOM 2316 C CA . THR B 1 111 ? 22.913 36.325 14.093 1.00 22.26 91 THR B CA 1
ATOM 2317 C C . THR B 1 111 ? 21.950 35.884 13.002 1.00 24.68 91 THR B C 1
ATOM 2318 O O . THR B 1 111 ? 22.367 35.543 11.879 1.00 22.29 91 THR B O 1
ATOM 2322 N N . ASN B 1 112 ? 20.666 35.866 13.366 1.00 21.08 92 ASN B N 1
ATOM 2323 C CA . ASN B 1 112 ? 19.577 35.332 12.537 1.00 19.85 92 ASN B CA 1
ATOM 2324 C C . ASN B 1 112 ? 19.646 33.833 12.260 1.00 21.77 92 ASN B C 1
ATOM 2325 O O . ASN B 1 112 ? 18.799 33.320 11.538 1.00 20.81 92 ASN B O 1
ATOM 2330 N N . HIS B 1 113 ? 20.639 33.114 12.801 1.00 21.19 93 HIS B N 1
ATOM 2331 C CA . HIS B 1 113 ? 20.686 31.672 12.575 1.00 17.14 93 HIS B CA 1
ATOM 2332 C C . HIS B 1 113 ? 19.617 30.899 13.342 1.00 22.78 93 HIS B C 1
ATOM 2333 O O . HIS B 1 113 ? 19.091 31.360 14.351 1.00 22.02 93 HIS B O 1
ATOM 2340 N N A THR B 1 114 ? 19.279 29.710 12.883 0.54 19.81 94 THR B N 1
ATOM 2341 N N B THR B 1 114 ? 19.364 29.694 12.828 0.46 20.00 94 THR B N 1
ATOM 2342 C CA A THR B 1 114 ? 18.448 28.879 13.728 0.54 17.06 94 THR B CA 1
ATOM 2343 C CA B THR B 1 114 ? 18.508 28.656 13.401 0.46 18.15 94 THR B CA 1
ATOM 2344 C C A THR B 1 114 ? 19.257 27.659 14.167 0.54 17.20 94 THR B C 1
ATOM 2345 C C B THR B 1 114 ? 19.349 27.634 14.179 0.46 17.60 94 THR B C 1
ATOM 2346 O O A THR B 1 114 ? 20.275 27.303 13.553 0.54 16.34 94 THR B O 1
ATOM 2347 O O B THR B 1 114 ? 20.486 27.361 13.778 0.46 15.89 94 THR B O 1
ATOM 2354 N N . GLU B 1 115 ? 18.819 27.054 15.260 1.00 16.79 95 GLU B N 1
ATOM 2355 C CA . GLU B 1 115 ? 19.460 25.859 15.823 1.00 15.52 95 GLU B CA 1
ATOM 2356 C C . GLU B 1 115 ? 19.191 24.662 14.921 1.00 18.88 95 GLU B C 1
ATOM 2357 O O . GLU B 1 115 ? 18.037 24.285 14.687 1.00 16.46 95 GLU B O 1
ATOM 2363 N N . ILE B 1 116 ? 20.277 24.071 14.433 1.00 18.90 96 ILE B N 1
ATOM 2364 C CA . ILE B 1 116 ? 20.218 23.091 13.359 1.00 18.99 96 ILE B CA 1
ATOM 2365 C C . ILE B 1 116 ? 20.909 21.801 13.778 1.00 19.11 96 ILE B C 1
ATOM 2366 O O . ILE B 1 116 ? 21.937 21.843 14.457 1.00 16.96 96 ILE B O 1
ATOM 2371 N N . VAL B 1 117 ? 20.323 20.669 13.393 1.00 17.11 97 VAL B N 1
ATOM 2372 C CA . VAL B 1 117 ? 21.003 19.382 13.447 1.00 14.81 97 VAL B CA 1
ATOM 2373 C C . VAL B 1 117 ? 21.503 19.034 12.059 1.00 16.78 97 VAL B C 1
ATOM 2374 O O . VAL B 1 117 ? 20.714 18.936 11.117 1.00 14.89 97 VAL B O 1
ATOM 2378 N N . GLU B 1 118 ? 22.808 18.850 11.930 1.00 16.92 98 GLU B N 1
ATOM 2379 C CA . GLU B 1 118 ? 23.375 18.288 10.705 1.00 18.02 98 GLU B CA 1
ATOM 2380 C C . GLU B 1 118 ? 23.116 16.778 10.730 1.00 20.31 98 GLU B C 1
ATOM 2381 O O . GLU B 1 118 ? 23.634 16.080 11.613 1.00 18.88 98 GLU B O 1
ATOM 2387 N N . VAL B 1 119 ? 22.345 16.270 9.764 1.00 14.82 99 VAL B N 1
ATOM 2388 C CA . VAL B 1 119 ? 22.028 14.840 9.707 1.00 16.93 99 VAL B CA 1
ATOM 2389 C C . VAL B 1 119 ? 22.709 14.192 8.491 1.00 20.49 99 VAL B C 1
ATOM 2390 O O . VAL B 1 119 ? 22.341 14.456 7.353 1.00 17.99 99 VAL B O 1
ATOM 2394 N N . VAL B 1 120 ? 23.724 13.370 8.745 1.00 18.87 100 VAL B N 1
ATOM 2395 C CA . VAL B 1 120 ? 24.441 12.666 7.685 1.00 18.25 100 VAL B CA 1
ATOM 2396 C C . VAL B 1 120 ? 23.939 11.224 7.666 1.00 20.10 100 VAL B C 1
ATOM 2397 O O . VAL B 1 120 ? 23.916 10.561 8.701 1.00 21.39 100 VAL B O 1
ATOM 2401 N N . TYR B 1 121 ? 23.505 10.756 6.505 1.00 20.14 101 TYR B N 1
ATOM 2402 C CA . TYR B 1 121 ? 22.824 9.474 6.450 1.00 20.93 101 TYR B CA 1
ATOM 2403 C C . TYR B 1 121 ? 23.231 8.673 5.222 1.00 23.11 101 TYR B C 1
ATOM 2404 O O . TYR B 1 121 ? 23.741 9.223 4.229 1.00 22.47 101 TYR B O 1
ATOM 2413 N N . ASP B 1 122 ? 23.035 7.365 5.340 1.00 20.47 102 ASP B N 1
ATOM 2414 C CA . ASP B 1 122 ? 23.243 6.391 4.270 1.00 25.40 102 ASP B CA 1
ATOM 2415 C C . ASP B 1 122 ? 21.919 6.194 3.519 1.00 23.72 102 ASP B C 1
ATOM 2416 O O . ASP B 1 122 ? 20.976 5.618 4.049 1.00 25.79 102 ASP B O 1
ATOM 2421 N N . PRO B 1 123 ? 21.848 6.672 2.275 1.00 30.02 103 PRO B N 1
ATOM 2422 C CA . PRO B 1 123 ? 20.553 6.646 1.578 1.00 30.20 103 PRO B CA 1
ATOM 2423 C C . PRO B 1 123 ? 20.083 5.230 1.216 1.00 34.75 103 PRO B C 1
ATOM 2424 O O . PRO B 1 123 ? 18.938 5.079 0.797 1.00 40.84 103 PRO B O 1
ATOM 2428 N N . THR B 1 124 ? 20.923 4.211 1.395 1.00 31.97 104 THR B N 1
ATOM 2429 C CA . THR B 1 124 ? 20.468 2.838 1.169 1.00 36.22 104 THR B CA 1
ATOM 2430 C C . THR B 1 124 ? 19.749 2.304 2.416 1.00 35.75 104 THR B C 1
ATOM 2431 O O . THR B 1 124 ? 19.089 1.271 2.373 1.00 39.58 104 THR B O 1
ATOM 2435 N N . GLN B 1 125 ? 19.843 3.041 3.518 1.00 25.82 105 GLN B N 1
ATOM 2436 C CA . GLN B 1 125 ? 19.238 2.626 4.786 1.00 29.68 105 GLN B CA 1
ATOM 2437 C C . GLN B 1 125 ? 18.100 3.518 5.245 1.00 31.31 105 GLN B C 1
ATOM 2438 O O . GLN B 1 125 ? 17.196 3.070 5.943 1.00 30.24 105 GLN B O 1
ATOM 2444 N N . VAL B 1 126 ? 18.196 4.804 4.933 1.00 25.29 106 VAL B N 1
ATOM 2445 C CA . VAL B 1 126 ? 17.099 5.723 5.243 1.00 22.19 106 VAL B CA 1
ATOM 2446 C C . VAL B 1 126 ? 17.037 6.783 4.139 1.00 30.05 106 VAL B C 1
ATOM 2447 O O . VAL B 1 126 ? 18.071 7.149 3.558 1.00 28.47 106 VAL B O 1
ATOM 2451 N N . THR B 1 127 ? 15.831 7.217 3.783 1.00 26.56 107 THR B N 1
ATOM 2452 C CA . THR B 1 127 ? 15.686 8.117 2.654 1.00 22.99 107 THR B CA 1
ATOM 2453 C C . THR B 1 127 ? 15.527 9.567 3.090 1.00 28.34 107 THR B C 1
ATOM 2454 O O . THR B 1 127 ? 15.119 9.852 4.220 1.00 24.61 107 THR B O 1
ATOM 2458 N N . PHE B 1 128 ? 15.831 10.473 2.169 1.00 27.36 108 PHE B N 1
ATOM 2459 C CA . PHE B 1 128 ? 15.546 11.895 2.345 1.00 25.52 108 PHE B CA 1
ATOM 2460 C C . PHE B 1 128 ? 14.108 12.127 2.792 1.00 20.84 108 PHE B C 1
ATOM 2461 O O . PHE B 1 128 ? 13.860 12.879 3.746 1.00 23.01 108 PHE B O 1
ATOM 2469 N N . ASP B 1 129 ? 13.170 11.482 2.096 1.00 24.57 109 ASP B N 1
ATOM 2470 C CA . ASP B 1 129 ? 11.736 11.613 2.397 1.00 25.04 109 ASP B CA 1
ATOM 2471 C C . ASP B 1 129 ? 11.409 11.212 3.828 1.00 27.67 109 ASP B C 1
ATOM 2472 O O . ASP B 1 129 ? 10.627 11.869 4.521 1.00 27.77 109 ASP B O 1
ATOM 2477 N N . GLU B 1 130 ? 11.993 10.104 4.260 1.00 23.41 110 GLU B N 1
ATOM 2478 C CA . GLU B 1 130 ? 11.736 9.616 5.599 1.00 24.61 110 GLU B CA 1
ATOM 2479 C C . GLU B 1 130 ? 12.248 10.580 6.654 1.00 22.94 110 GLU B C 1
ATOM 2480 O O . GLU B 1 130 ? 11.626 10.749 7.709 1.00 24.24 110 GLU B O 1
ATOM 2486 N N . LEU B 1 131 ? 13.384 11.212 6.379 1.00 19.81 111 LEU B N 1
ATOM 2487 C CA . LEU B 1 131 ? 13.945 12.143 7.356 1.00 19.87 111 LEU B CA 1
ATOM 2488 C C . LEU B 1 131 ? 13.114 13.423 7.431 1.00 21.60 111 LEU B C 1
ATOM 2489 O O . LEU B 1 131 ? 12.940 13.995 8.519 1.00 23.56 111 LEU B O 1
ATOM 2494 N N . VAL B 1 132 ? 12.601 13.879 6.290 1.00 20.06 112 VAL B N 1
ATOM 2495 C CA . VAL B 1 132 ? 11.720 15.058 6.293 1.00 20.03 112 VAL B CA 1
ATOM 2496 C C . VAL B 1 132 ? 10.474 14.745 7.102 1.00 22.29 112 VAL B C 1
ATOM 2497 O O . VAL B 1 132 ? 10.063 15.536 7.945 1.00 19.74 112 VAL B O 1
ATOM 2501 N N . VAL B 1 133 ? 9.901 13.566 6.885 1.00 22.34 113 VAL B N 1
ATOM 2502 C CA . VAL B 1 133 ? 8.701 13.170 7.622 1.00 23.49 113 VAL B CA 1
ATOM 2503 C C . VAL B 1 133 ? 8.968 13.076 9.122 1.00 24.93 113 VAL B C 1
ATOM 2504 O O . VAL B 1 133 ? 8.154 13.526 9.933 1.00 27.19 113 VAL B O 1
ATOM 2508 N N . LYS B 1 134 ? 10.104 12.496 9.492 1.00 19.79 114 LYS B N 1
ATOM 2509 C CA . LYS B 1 134 ? 10.443 12.378 10.900 1.00 21.88 114 LYS B CA 1
ATOM 2510 C C . LYS B 1 134 ? 10.572 13.757 11.546 1.00 22.51 114 LYS B C 1
ATOM 2511 O O . LYS B 1 134 ? 10.103 13.965 12.657 1.00 21.09 114 LYS B O 1
ATOM 2517 N N . ALA B 1 135 ? 11.209 14.696 10.852 1.00 19.72 115 ALA B N 1
ATOM 2518 C CA . ALA B 1 135 ? 11.316 16.056 11.364 1.00 20.95 115 ALA B CA 1
ATOM 2519 C C . ALA B 1 135 ? 9.934 16.690 11.574 1.00 27.10 115 ALA B C 1
ATOM 2520 O O . ALA B 1 135 ? 9.656 17.246 12.636 1.00 22.60 115 ALA B O 1
ATOM 2522 N N A MET B 1 136 ? 9.077 16.602 10.556 0.57 22.17 116 MET B N 1
ATOM 2523 N N B MET B 1 136 ? 9.071 16.579 10.570 0.43 23.11 116 MET B N 1
ATOM 2524 C CA A MET B 1 136 ? 7.741 17.195 10.629 0.57 27.32 116 MET B CA 1
ATOM 2525 C CA B MET B 1 136 ? 7.757 17.212 10.621 0.43 26.89 116 MET B CA 1
ATOM 2526 C C A MET B 1 136 ? 6.954 16.656 11.809 0.57 28.06 116 MET B C 1
ATOM 2527 C C B MET B 1 136 ? 6.854 16.627 11.706 0.43 28.18 116 MET B C 1
ATOM 2528 O O A MET B 1 136 ? 6.311 17.407 12.536 0.57 27.83 116 MET B O 1
ATOM 2529 O O B MET B 1 136 ? 6.003 17.319 12.254 0.43 27.65 116 MET B O 1
ATOM 2538 N N . GLU B 1 137 ? 7.036 15.352 12.020 1.00 26.94 117 GLU B N 1
ATOM 2539 C CA . GLU B 1 137 ? 6.200 14.723 13.027 1.00 26.66 117 GLU B CA 1
ATOM 2540 C C . GLU B 1 137 ? 6.769 14.883 14.432 1.00 24.17 117 GLU B C 1
ATOM 2541 O O . GLU B 1 137 ? 6.105 14.558 15.409 1.00 26.74 117 GLU B O 1
ATOM 2547 N N . ALA B 1 138 ? 7.981 15.424 14.532 1.00 20.37 118 ALA B N 1
ATOM 2548 C CA . ALA B 1 138 ? 8.639 15.596 15.831 1.00 26.72 118 ALA B CA 1
ATOM 2549 C C . ALA B 1 138 ? 8.476 16.987 16.431 1.00 24.89 118 ALA B C 1
ATOM 2550 O O . ALA B 1 138 ? 8.969 17.244 17.523 1.00 23.15 118 ALA B O 1
ATOM 2552 N N . HIS B 1 139 ? 7.796 17.891 15.737 1.00 18.15 119 HIS B N 1
ATOM 2553 C CA . HIS B 1 139 ? 7.594 19.217 16.306 1.00 16.74 119 HIS B CA 1
ATOM 2554 C C . HIS B 1 139 ? 6.350 19.838 15.694 1.00 20.94 119 HIS B C 1
ATOM 2555 O O . HIS B 1 139 ? 5.704 19.226 14.861 1.00 21.80 119 HIS B O 1
ATOM 2562 N N . ASP B 1 140 ? 6.012 21.045 16.131 1.00 20.13 120 ASP B N 1
ATOM 2563 C CA . ASP B 1 140 ? 4.936 21.827 15.528 1.00 16.24 120 ASP B CA 1
ATOM 2564 C C . ASP B 1 140 ? 5.527 22.823 14.518 1.00 17.26 120 ASP B C 1
ATOM 2565 O O . ASP B 1 140 ? 6.154 23.791 14.920 1.00 19.75 120 ASP B O 1
ATOM 2570 N N . PRO B 1 141 ? 5.293 22.612 13.213 1.00 16.33 121 PRO B N 1
ATOM 2571 C CA . PRO B 1 141 ? 5.947 23.439 12.193 1.00 18.11 121 PRO B CA 1
ATOM 2572 C C . PRO B 1 141 ? 5.185 24.723 11.866 1.00 17.92 121 PRO B C 1
ATOM 2573 O O . PRO B 1 141 ? 5.416 25.302 10.807 1.00 17.07 121 PRO B O 1
ATOM 2577 N N . THR B 1 142 ? 4.314 25.167 12.767 1.00 19.45 122 THR B N 1
ATOM 2578 C CA . THR B 1 142 ? 3.480 26.325 12.488 1.00 16.80 122 THR B CA 1
ATOM 2579 C C . THR B 1 142 ? 3.690 27.455 13.482 1.00 20.90 122 THR B C 1
ATOM 2580 O O . THR B 1 142 ? 2.866 28.378 13.552 1.00 22.47 122 THR B O 1
ATOM 2584 N N . GLN B 1 143 ? 4.727 27.375 14.308 1.00 15.82 123 GLN B N 1
ATOM 2585 C CA . GLN B 1 143 ? 4.829 28.340 15.410 1.00 20.13 123 GLN B CA 1
ATOM 2586 C C . GLN B 1 143 ? 5.712 29.567 15.125 1.00 23.59 123 GLN B C 1
ATOM 2587 O O . GLN B 1 143 ? 5.816 30.459 15.963 1.00 21.10 123 GLN B O 1
ATOM 2593 N N . GLY B 1 144 ? 6.332 29.638 13.956 1.00 18.91 124 GLY B N 1
ATOM 2594 C CA . GLY B 1 144 ? 7.105 30.822 13.616 1.00 16.87 124 GLY B CA 1
ATOM 2595 C C . GLY B 1 144 ? 8.401 30.900 14.422 1.00 19.25 124 GLY B C 1
ATOM 2596 O O . GLY B 1 144 ? 9.169 29.941 14.449 1.00 20.08 124 GLY B O 1
ATOM 2597 N N . TYR B 1 145 ? 8.633 32.016 15.103 1.00 17.15 125 TYR B N 1
ATOM 2598 C CA . TYR B 1 145 ? 9.911 32.228 15.813 1.00 19.71 125 TYR B CA 1
ATOM 2599 C C . TYR B 1 145 ? 9.823 31.771 17.266 1.00 20.33 125 TYR B C 1
ATOM 2600 O O . TYR B 1 145 ? 10.042 32.554 18.208 1.00 23.70 125 TYR B O 1
ATOM 2609 N N . ARG B 1 146 ? 9.505 30.491 17.423 1.00 20.76 126 ARG B N 1
ATOM 2610 C CA . ARG B 1 146 ? 9.200 29.879 18.699 1.00 22.26 126 ARG B CA 1
ATOM 2611 C C . ARG B 1 146 ? 9.050 28.373 18.480 1.00 24.21 126 ARG B C 1
ATOM 2612 O O . ARG B 1 146 ? 8.610 27.958 17.417 1.00 19.39 126 ARG B O 1
ATOM 2620 N N . GLN B 1 147 ? 9.432 27.557 19.462 1.00 18.60 127 GLN B N 1
ATOM 2621 C CA . GLN B 1 147 ? 8.964 26.171 19.505 1.00 18.02 127 GLN B CA 1
ATOM 2622 C C . GLN B 1 147 ? 8.621 25.895 20.964 1.00 21.68 127 GLN B C 1
ATOM 2623 O O . GLN B 1 147 ? 9.498 25.939 21.821 1.00 21.09 127 GLN B O 1
ATOM 2629 N N . GLY B 1 148 ? 7.345 25.665 21.255 1.00 21.34 128 GLY B N 1
ATOM 2630 C CA . GLY B 1 148 ? 6.918 25.485 22.635 1.00 24.83 128 GLY B CA 1
ATOM 2631 C C . GLY B 1 148 ? 7.213 26.712 23.475 1.00 24.03 128 GLY B C 1
ATOM 2632 O O . GLY B 1 148 ? 6.798 27.808 23.128 1.00 24.36 128 GLY B O 1
ATOM 2633 N N . ASN B 1 149 ? 7.943 26.533 24.578 1.00 23.71 129 ASN B N 1
ATOM 2634 C CA . ASN B 1 149 ? 8.305 27.642 25.465 1.00 29.58 129 ASN B CA 1
ATOM 2635 C C . ASN B 1 149 ? 9.651 28.286 25.138 1.00 31.03 129 ASN B C 1
ATOM 2636 O O . ASN B 1 149 ? 10.127 29.158 25.869 1.00 30.72 129 ASN B O 1
ATOM 2641 N N . ASP B 1 150 ? 10.262 27.837 24.045 1.00 23.42 130 ASP B N 1
ATOM 2642 C CA . ASP B 1 150 ? 11.479 28.442 23.519 1.00 18.41 130 ASP B CA 1
ATOM 2643 C C . ASP B 1 150 ? 11.143 29.521 22.504 1.00 24.55 130 ASP B C 1
ATOM 2644 O O . ASP B 1 150 ? 10.861 29.211 21.345 1.00 24.18 130 ASP B O 1
ATOM 2649 N N . THR B 1 151 ? 11.229 30.773 22.921 1.00 23.56 131 THR B N 1
ATOM 2650 C CA . THR B 1 151 ? 10.948 31.894 22.042 1.00 25.91 131 THR B CA 1
ATOM 2651 C C . THR B 1 151 ? 12.233 32.428 21.421 1.00 26.40 131 THR B C 1
ATOM 2652 O O . THR B 1 151 ? 13.213 32.608 22.118 1.00 24.66 131 THR B O 1
ATOM 2656 N N . GLY B 1 152 ? 12.222 32.686 20.118 1.00 23.43 132 GLY B N 1
ATOM 2657 C CA . GLY B 1 152 ? 13.374 33.284 19.458 1.00 21.53 132 GLY B CA 1
ATOM 2658 C C . GLY B 1 152 ? 13.502 32.833 18.017 1.00 22.66 132 GLY B C 1
ATOM 2659 O O . GLY B 1 152 ? 13.085 31.745 17.654 1.00 17.43 132 GLY B O 1
ATOM 2660 N N . THR B 1 153 ? 14.085 33.670 17.175 1.00 22.29 133 THR B N 1
ATOM 2661 C CA . THR B 1 153 ? 14.287 33.260 15.794 1.00 17.10 133 THR B CA 1
ATOM 2662 C C . THR B 1 153 ? 15.200 32.036 15.705 1.00 19.59 133 THR B C 1
ATOM 2663 O O . THR B 1 153 ? 15.190 31.342 14.697 1.00 20.03 133 THR B O 1
ATOM 2667 N N . GLN B 1 154 ? 16.006 31.779 16.740 1.00 17.38 134 GLN B N 1
ATOM 2668 C CA . GLN B 1 154 ? 16.914 30.636 16.661 1.00 19.18 134 GLN B CA 1
ATOM 2669 C C . GLN B 1 154 ? 16.168 29.319 16.913 1.00 21.99 134 GLN B C 1
ATOM 2670 O O . GLN B 1 154 ? 16.773 28.257 16.846 1.00 19.22 134 GLN B O 1
ATOM 2676 N N . TYR B 1 155 ? 14.858 29.373 17.167 1.00 19.23 135 TYR B N 1
ATOM 2677 C CA . TYR B 1 155 ? 14.099 28.120 17.373 1.00 18.40 135 TYR B CA 1
ATOM 2678 C C . TYR B 1 155 ? 13.142 27.829 16.238 1.00 20.26 135 TYR B C 1
ATOM 2679 O O . TYR B 1 155 ? 12.296 26.924 16.347 1.00 19.80 135 TYR B O 1
ATOM 2688 N N . ARG B 1 156 ? 13.263 28.586 15.151 1.00 18.85 136 ARG B N 1
ATOM 2689 C CA . ARG B 1 156 ? 12.296 28.434 14.063 1.00 18.17 136 ARG B CA 1
ATOM 2690 C C . ARG B 1 156 ? 12.492 27.118 13.324 1.00 18.23 136 ARG B C 1
ATOM 2691 O O . ARG B 1 156 ? 13.581 26.547 13.315 1.00 19.84 136 ARG B O 1
ATOM 2699 N N . SER B 1 157 ? 11.411 26.653 12.698 1.00 14.83 137 SER B N 1
ATOM 2700 C CA . SER B 1 157 ? 11.394 25.419 11.951 1.00 18.51 137 SER B CA 1
ATOM 2701 C C . SER B 1 157 ? 12.146 25.576 10.618 1.00 17.54 137 SER B C 1
ATOM 2702 O O . SER B 1 157 ? 11.923 26.556 9.899 1.00 15.87 137 SER B O 1
ATOM 2705 N N . ALA B 1 158 ? 13.006 24.610 10.264 1.00 17.39 138 ALA B N 1
ATOM 2706 C CA . ALA B 1 158 ? 13.790 24.723 9.026 1.00 17.98 138 ALA B CA 1
ATOM 2707 C C . ALA B 1 158 ? 14.220 23.381 8.434 1.00 14.57 138 ALA B C 1
ATOM 2708 O O . ALA B 1 158 ? 14.425 22.388 9.146 1.00 17.18 138 ALA B O 1
ATOM 2710 N N . ILE B 1 159 ? 14.338 23.373 7.111 1.00 15.84 139 ILE B N 1
ATOM 2711 C CA . ILE B 1 159 ? 14.990 22.282 6.391 1.00 19.52 139 ILE B CA 1
ATOM 2712 C C . ILE B 1 159 ? 15.906 22.935 5.373 1.00 22.95 139 ILE B C 1
ATOM 2713 O O . ILE B 1 159 ? 15.438 23.611 4.443 1.00 20.11 139 ILE B O 1
ATOM 2718 N N . TYR B 1 160 ? 17.208 22.767 5.549 1.00 17.71 140 TYR B N 1
ATOM 2719 C CA . TYR B 1 160 ? 18.120 23.279 4.543 1.00 16.33 140 TYR B CA 1
ATOM 2720 C C . TYR B 1 160 ? 18.750 22.072 3.852 1.00 18.46 140 TYR B C 1
ATOM 2721 O O . TYR B 1 160 ? 19.215 21.144 4.515 1.00 18.87 140 TYR B O 1
ATOM 2730 N N . THR B 1 161 ? 18.799 22.112 2.527 1.00 19.04 141 THR B N 1
ATOM 2731 C CA . THR B 1 161 ? 19.244 20.973 1.748 1.00 19.17 141 THR B CA 1
ATOM 2732 C C . THR B 1 161 ? 20.660 21.174 1.263 1.00 22.44 141 THR B C 1
ATOM 2733 O O . THR B 1 161 ? 21.148 22.307 1.198 1.00 20.42 141 THR B O 1
ATOM 2737 N N . ALA B 1 162 ? 21.318 20.081 0.873 1.00 21.65 142 ALA B N 1
ATOM 2738 C CA . ALA B 1 162 ? 22.743 20.155 0.606 1.00 17.21 142 ALA B CA 1
ATOM 2739 C C . ALA B 1 162 ? 23.105 19.473 -0.687 1.00 26.84 142 ALA B C 1
ATOM 2740 O O . ALA B 1 162 ? 22.293 18.747 -1.266 1.00 27.09 142 ALA B O 1
ATOM 2742 N N . GLY B 1 163 ? 24.317 19.755 -1.154 1.00 24.36 143 GLY B N 1
ATOM 2743 C CA . GLY B 1 163 ? 24.850 19.128 -2.353 1.00 23.84 143 GLY B CA 1
ATOM 2744 C C . GLY B 1 163 ? 24.460 19.862 -3.626 1.00 27.46 143 GLY B C 1
ATOM 2745 O O . GLY B 1 163 ? 23.731 20.853 -3.581 1.00 26.95 143 GLY B O 1
ATOM 2746 N N . PRO B 1 164 ? 24.934 19.358 -4.777 1.00 26.79 144 PRO B N 1
ATOM 2747 C CA . PRO B 1 164 ? 24.718 19.971 -6.095 1.00 30.45 144 PRO B CA 1
ATOM 2748 C C . PRO B 1 164 ? 23.252 19.932 -6.523 1.00 27.27 144 PRO B C 1
ATOM 2749 O O . PRO B 1 164 ? 22.841 20.743 -7.355 1.00 25.99 144 PRO B O 1
ATOM 2753 N N . ASN B 1 165 ? 22.464 19.035 -5.938 1.00 21.98 145 ASN B N 1
ATOM 2754 C CA . ASN B 1 165 ? 21.049 18.951 -6.320 1.00 23.83 145 ASN B CA 1
ATOM 2755 C C . ASN B 1 165 ? 20.144 19.503 -5.230 1.00 23.31 145 ASN B C 1
ATOM 2756 O O . ASN B 1 165 ? 18.967 19.154 -5.146 1.00 24.73 145 ASN B O 1
ATOM 2761 N N . ALA B 1 166 ? 20.687 20.400 -4.410 1.00 21.06 146 ALA B N 1
ATOM 2762 C CA . ALA B 1 166 ? 19.950 20.930 -3.264 1.00 22.74 146 ALA B CA 1
ATOM 2763 C C . ALA B 1 166 ? 18.610 21.581 -3.651 1.00 21.53 146 ALA B C 1
ATOM 2764 O O . ALA B 1 166 ? 17.659 21.532 -2.892 1.00 20.54 146 ALA B O 1
ATOM 2766 N N . GLU B 1 167 ? 18.553 22.239 -4.802 1.00 22.68 147 GLU B N 1
ATOM 2767 C CA . GLU B 1 167 ? 17.326 22.925 -5.199 1.00 21.14 147 GLU B CA 1
ATOM 2768 C C . GLU B 1 167 ? 16.188 21.936 -5.419 1.00 27.09 147 GLU B C 1
ATOM 2769 O O . GLU B 1 167 ? 15.072 22.146 -4.939 1.00 25.44 147 GLU B O 1
ATOM 2775 N N . GLN B 1 168 ? 16.459 20.853 -6.139 1.00 24.42 148 GLN B N 1
ATOM 2776 C CA . GLN B 1 168 ? 15.424 19.848 -6.345 1.00 24.29 148 GLN B CA 1
ATOM 2777 C C . GLN B 1 168 ? 15.016 19.190 -5.013 1.00 26.53 148 GLN B C 1
ATOM 2778 O O . GLN B 1 168 ? 13.822 18.948 -4.777 1.00 26.21 148 GLN B O 1
ATOM 2784 N N A GLN B 1 169 ? 15.987 18.914 -4.141 0.59 26.22 149 GLN B N 1
ATOM 2785 N N B GLN B 1 169 ? 15.984 18.927 -4.142 0.41 25.84 149 GLN B N 1
ATOM 2786 C CA A GLN B 1 169 ? 15.655 18.322 -2.845 0.59 22.26 149 GLN B CA 1
ATOM 2787 C CA B GLN B 1 169 ? 15.670 18.322 -2.853 0.41 22.62 149 GLN B CA 1
ATOM 2788 C C A GLN B 1 169 ? 14.808 19.286 -2.019 0.59 21.49 149 GLN B C 1
ATOM 2789 C C B GLN B 1 169 ? 14.877 19.277 -1.956 0.41 21.97 149 GLN B C 1
ATOM 2790 O O A GLN B 1 169 ? 13.897 18.868 -1.303 0.59 24.27 149 GLN B O 1
ATOM 2791 O O B GLN B 1 169 ? 14.059 18.840 -1.147 0.41 23.66 149 GLN B O 1
ATOM 2802 N N . ALA B 1 170 ? 15.109 20.576 -2.105 1.00 22.63 150 ALA B N 1
ATOM 2803 C CA . ALA B 1 170 ? 14.308 21.577 -1.387 1.00 22.01 150 ALA B CA 1
ATOM 2804 C C . ALA B 1 170 ? 12.855 21.558 -1.900 1.00 21.84 150 ALA B C 1
ATOM 2805 O O . ALA B 1 170 ? 11.887 21.610 -1.121 1.00 20.23 150 ALA B O 1
ATOM 2807 N N . GLN B 1 171 ? 12.694 21.466 -3.213 1.00 20.76 151 GLN B N 1
ATOM 2808 C CA . GLN B 1 171 ? 11.347 21.410 -3.784 1.00 21.70 151 GLN B CA 1
ATOM 2809 C C . GLN B 1 171 ? 10.647 20.138 -3.331 1.00 26.16 151 GLN B C 1
ATOM 2810 O O . GLN B 1 171 ? 9.455 20.148 -3.074 1.00 23.88 151 GLN B O 1
ATOM 2816 N N . ARG B 1 172 ? 11.382 19.030 -3.252 1.00 23.33 152 ARG B N 1
ATOM 2817 C CA . ARG B 1 172 ? 10.807 17.793 -2.732 1.00 24.35 152 ARG B CA 1
ATOM 2818 C C . ARG B 1 172 ? 10.393 17.929 -1.247 1.00 25.82 152 ARG B C 1
ATOM 2819 O O . ARG B 1 172 ? 9.328 17.459 -0.846 1.00 25.49 152 ARG B O 1
ATOM 2827 N N . ALA B 1 173 ? 11.226 18.567 -0.429 1.00 20.85 153 ALA B N 1
ATOM 2828 C CA . ALA B 1 173 ? 10.867 18.763 0.974 1.00 20.76 153 ALA B CA 1
ATOM 2829 C C . ALA B 1 173 ? 9.597 19.624 1.111 1.00 22.96 153 ALA B C 1
ATOM 2830 O O . ALA B 1 173 ? 8.732 19.332 1.939 1.00 23.13 153 ALA B O 1
ATOM 2832 N N . ARG B 1 174 ? 9.492 20.673 0.303 1.00 22.09 154 ARG B N 1
ATOM 2833 C CA . ARG B 1 174 ? 8.277 21.507 0.289 1.00 20.39 154 ARG B CA 1
ATOM 2834 C C . ARG B 1 174 ? 7.040 20.688 -0.058 1.00 24.67 154 ARG B C 1
ATOM 2835 O O . ARG B 1 174 ? 5.986 20.850 0.559 1.00 25.67 154 ARG B O 1
ATOM 2843 N N . GLU B 1 175 ? 7.170 19.806 -1.044 1.00 22.14 155 GLU B N 1
ATOM 2844 C CA . GLU B 1 175 ? 6.064 18.928 -1.433 1.00 28.75 155 GLU B CA 1
ATOM 2845 C C . GLU B 1 175 ? 5.586 18.062 -0.284 1.00 29.41 155 GLU B C 1
ATOM 2846 O O . GLU B 1 175 ? 4.383 17.921 -0.049 1.00 28.49 155 GLU B O 1
ATOM 2852 N N . ILE B 1 176 ? 6.539 17.464 0.413 1.00 21.29 156 ILE B N 1
ATOM 2853 C CA . ILE B 1 176 ? 6.249 16.597 1.543 1.00 28.34 156 ILE B CA 1
ATOM 2854 C C . ILE B 1 176 ? 5.591 17.382 2.668 1.00 24.73 156 ILE B C 1
ATOM 2855 O O . ILE B 1 176 ? 4.570 16.978 3.216 1.00 30.17 156 ILE B O 1
ATOM 2860 N N . VAL B 1 177 ? 6.173 18.524 2.999 1.00 22.78 157 VAL B N 1
ATOM 2861 C CA . VAL B 1 177 ? 5.691 19.336 4.110 1.00 24.45 157 VAL B CA 1
ATOM 2862 C C . VAL B 1 177 ? 4.286 19.881 3.849 1.00 27.04 157 VAL B C 1
ATOM 2863 O O . VAL B 1 177 ? 3.437 19.891 4.743 1.00 26.79 157 VAL B O 1
ATOM 2867 N N . GLU B 1 178 ? 4.049 20.312 2.615 1.00 26.37 158 GLU B N 1
ATOM 2868 C CA . GLU B 1 178 ? 2.743 20.825 2.203 1.00 32.63 158 GLU B CA 1
ATOM 2869 C C . GLU B 1 178 ? 1.651 19.752 2.208 1.00 33.94 158 GLU B C 1
ATOM 2870 O O . GLU B 1 178 ? 0.469 20.094 2.236 1.00 28.44 158 GLU B O 1
ATOM 2876 N N . HIS B 1 179 ? 2.032 18.472 2.195 1.00 27.67 159 HIS B N 1
ATOM 2877 C CA . HIS B 1 179 ? 1.047 17.401 2.345 1.00 33.56 159 HIS B CA 1
ATOM 2878 C C . HIS B 1 179 ? 0.373 17.494 3.714 1.00 27.53 159 HIS B C 1
ATOM 2879 O O . HIS B 1 179 ? -0.750 17.039 3.898 1.00 27.32 159 HIS B O 1
ATOM 2886 N N . TYR B 1 180 ? 1.053 18.110 4.672 1.00 24.07 160 TYR B N 1
ATOM 2887 C CA . TYR B 1 180 ? 0.531 18.227 6.034 1.00 25.01 160 TYR B CA 1
ATOM 2888 C C . TYR B 1 180 ? -0.372 19.431 6.251 1.00 27.10 160 TYR B C 1
ATOM 2889 O O . TYR B 1 180 ? -1.046 19.522 7.271 1.00 24.60 160 TYR B O 1
ATOM 2898 N N . ALA B 1 181 ? -0.336 20.374 5.321 1.00 26.74 161 ALA B N 1
ATOM 2899 C CA . ALA B 1 181 ? -1.059 21.640 5.486 1.00 25.35 161 ALA B CA 1
ATOM 2900 C C . ALA B 1 181 ? -2.566 21.490 5.797 1.00 26.70 161 ALA B C 1
ATOM 2901 O O . ALA B 1 181 ? -3.058 22.147 6.703 1.00 26.72 161 ALA B O 1
ATOM 2903 N N . PRO B 1 182 ? -3.302 20.634 5.064 1.00 27.00 162 PRO B N 1
ATOM 2904 C CA . PRO B 1 182 ? -4.736 20.572 5.389 1.00 27.76 162 PRO B CA 1
ATOM 2905 C C . PRO B 1 182 ? -5.018 20.038 6.789 1.00 27.04 162 PRO B C 1
ATOM 2906 O O . PRO B 1 182 ? -5.948 20.514 7.436 1.00 26.00 162 PRO B O 1
ATOM 2910 N N . LYS B 1 183 ? -4.210 19.095 7.261 1.00 24.04 163 LYS B N 1
ATOM 2911 C CA . LYS B 1 183 ? -4.404 18.515 8.587 1.00 28.62 163 LYS B CA 1
ATOM 2912 C C . LYS B 1 183 ? -4.126 19.533 9.692 1.00 28.49 163 LYS B C 1
ATOM 2913 O O . LYS B 1 183 ? -4.862 19.636 10.679 1.00 24.88 163 LYS B O 1
ATOM 2915 N N . LEU B 1 184 ? -3.055 20.289 9.511 1.00 20.95 164 LEU B N 1
ATOM 2916 C CA . LEU B 1 184 ? -2.676 21.304 10.481 1.00 23.11 164 LEU B CA 1
ATOM 2917 C C . LEU B 1 184 ? -3.698 22.433 10.483 1.00 23.53 164 LEU B C 1
ATOM 2918 O O . LEU B 1 184 ? -4.077 22.950 11.540 1.00 22.47 164 LEU B O 1
ATOM 2923 N N . ALA B 1 185 ? -4.173 22.773 9.291 1.00 18.74 165 ALA B N 1
ATOM 2924 C CA . ALA B 1 185 ? -5.162 23.824 9.158 1.00 19.79 165 ALA B CA 1
ATOM 2925 C C . ALA B 1 185 ? -6.458 23.448 9.886 1.00 23.97 165 ALA B C 1
ATOM 2926 O O . ALA B 1 185 ? -7.017 24.256 10.626 1.00 22.75 165 ALA B O 1
ATOM 2928 N N . ALA B 1 186 ? -6.919 22.213 9.697 1.00 24.48 166 ALA B N 1
ATOM 2929 C CA . ALA B 1 186 ? -8.185 21.785 10.300 1.00 22.21 166 ALA B CA 1
ATOM 2930 C C . ALA B 1 186 ? -8.062 21.723 11.816 1.00 22.71 166 ALA B C 1
ATOM 2931 O O . ALA B 1 186 ? -9.037 21.932 12.548 1.00 25.28 166 ALA B O 1
ATOM 2933 N N . ALA B 1 187 ? -6.844 21.478 12.285 1.00 22.93 167 ALA B N 1
ATOM 2934 C CA . ALA B 1 187 ? -6.576 21.431 13.721 1.00 24.23 167 ALA B CA 1
ATOM 2935 C C . ALA B 1 187 ? -6.432 22.838 14.327 1.00 30.27 167 ALA B C 1
ATOM 2936 O O . ALA B 1 187 ? -6.264 22.976 15.536 1.00 31.24 167 ALA B O 1
ATOM 2938 N N . GLY B 1 188 ? -6.514 23.880 13.499 1.00 26.59 168 GLY B N 1
ATOM 2939 C CA . GLY B 1 188 ? -6.505 25.253 14.003 1.00 24.84 168 GLY B CA 1
ATOM 2940 C C . GLY B 1 188 ? -5.100 25.841 14.124 1.00 27.11 168 GLY B C 1
ATOM 2941 O O . GLY B 1 188 ? -4.890 26.891 14.747 1.00 21.12 168 GLY B O 1
ATOM 2942 N N . LEU B 1 189 ? -4.126 25.192 13.503 1.00 18.52 169 LEU B N 1
ATOM 2943 C CA . LEU B 1 189 ? -2.736 25.642 13.676 1.00 17.54 169 LEU B CA 1
ATOM 2944 C C . LEU B 1 189 ? -2.293 26.629 12.600 1.00 23.25 169 LEU B C 1
ATOM 2945 O O . LEU B 1 189 ? -1.162 27.127 12.640 1.00 20.81 169 LEU B O 1
ATOM 2950 N N . GLY B 1 190 ? -3.168 26.912 11.640 1.00 21.28 170 GLY B N 1
ATOM 2951 C CA . GLY B 1 190 ? -2.823 27.874 10.608 1.00 23.35 170 GLY B CA 1
ATOM 2952 C C . GLY B 1 190 ? -1.675 27.437 9.719 1.00 22.54 170 GLY B C 1
ATOM 2953 O O . GLY B 1 190 ? -1.524 26.253 9.423 1.00 26.37 170 GLY B O 1
ATOM 2954 N N . ARG B 1 191 ? -0.908 28.416 9.251 1.00 20.88 171 ARG B N 1
ATOM 2955 C CA . ARG B 1 191 ? 0.101 28.218 8.229 1.00 19.80 171 ARG B CA 1
ATOM 2956 C C . ARG B 1 191 ? 1.407 27.600 8.717 1.00 21.35 171 ARG B C 1
ATOM 2957 O O . ARG B 1 191 ? 1.917 27.956 9.774 1.00 20.82 171 ARG B O 1
ATOM 2965 N N . ILE B 1 192 ? 1.987 26.736 7.884 1.00 20.83 172 ILE B N 1
ATOM 2966 C CA . ILE B 1 192 ? 3.296 26.140 8.157 1.00 19.29 172 ILE B CA 1
ATOM 2967 C C . ILE B 1 192 ? 4.364 27.207 8.003 1.00 20.30 172 ILE B C 1
ATOM 2968 O O . ILE B 1 192 ? 4.388 27.922 7.012 1.00 20.57 172 ILE B O 1
ATOM 2973 N N . THR B 1 193 ? 5.254 27.321 8.985 1.00 18.93 173 THR B N 1
ATOM 2974 C CA . THR B 1 193 ? 6.235 28.398 8.945 1.00 16.30 173 THR B CA 1
ATOM 2975 C C . THR B 1 193 ? 7.640 27.884 8.625 1.00 22.49 173 THR B C 1
ATOM 2976 O O . THR B 1 193 ? 8.579 28.669 8.511 1.00 21.67 173 THR B O 1
ATOM 2980 N N . THR B 1 194 ? 7.773 26.572 8.468 1.00 19.10 174 THR B N 1
ATOM 2981 C CA . THR B 1 194 ? 9.072 25.962 8.138 1.00 18.64 174 THR B CA 1
ATOM 2982 C C . THR B 1 194 ? 9.768 26.662 6.970 1.00 23.33 174 THR B C 1
ATOM 2983 O O . THR B 1 194 ? 9.200 26.871 5.893 1.00 17.39 174 THR B O 1
ATOM 2987 N N . GLU B 1 195 ? 11.015 27.017 7.202 1.00 18.80 175 GLU B N 1
ATOM 2988 C CA . GLU B 1 195 ? 11.839 27.651 6.194 1.00 21.78 175 GLU B CA 1
ATOM 2989 C C . GLU B 1 195 ? 12.590 26.587 5.401 1.00 20.10 175 GLU B C 1
ATOM 2990 O O . GLU B 1 195 ? 13.393 25.842 5.977 1.00 19.04 175 GLU B O 1
ATOM 2996 N N . ILE B 1 196 ? 12.349 26.511 4.094 1.00 17.74 176 ILE B N 1
ATOM 2997 C CA . ILE B 1 196 ? 12.945 25.440 3.288 1.00 19.56 176 ILE B CA 1
ATOM 2998 C C . ILE B 1 196 ? 13.693 26.002 2.083 1.00 23.70 176 ILE B C 1
ATOM 2999 O O . ILE B 1 196 ? 13.104 26.654 1.215 1.00 25.00 176 ILE B O 1
ATOM 3004 N N . LEU B 1 197 ? 15.000 25.743 2.029 1.00 20.17 177 LEU B N 1
ATOM 3005 C CA . LEU B 1 197 ? 15.824 26.231 0.921 1.00 17.24 177 LEU B CA 1
ATOM 3006 C C . LEU B 1 197 ? 17.193 25.555 0.981 1.00 21.74 177 LEU B C 1
ATOM 3007 O O . LEU B 1 197 ? 17.565 24.994 2.005 1.00 18.59 177 LEU B O 1
ATOM 3012 N N . PRO B 1 198 ? 17.939 25.611 -0.118 1.00 22.10 178 PRO B N 1
ATOM 3013 C CA . PRO B 1 198 ? 19.297 25.070 -0.046 1.00 19.43 178 PRO B CA 1
ATOM 3014 C C . PRO B 1 198 ? 20.136 25.802 1.000 1.00 24.71 178 PRO B C 1
ATOM 3015 O O . PRO B 1 198 ? 20.088 27.024 1.081 1.00 19.82 178 PRO B O 1
ATOM 3019 N N . LEU B 1 199 ? 20.938 25.063 1.752 1.00 20.84 179 LEU B N 1
ATOM 3020 C CA . LEU B 1 199 ? 21.878 25.685 2.675 1.00 18.84 179 LEU B CA 1
ATOM 3021 C C . LEU B 1 199 ? 22.692 26.765 1.944 1.00 19.38 179 LEU B C 1
ATOM 3022 O O . LEU B 1 199 ? 22.943 27.835 2.492 1.00 18.63 179 LEU B O 1
ATOM 3027 N N . ALA B 1 200 ? 23.068 26.498 0.696 1.00 19.08 180 ALA B N 1
ATOM 3028 C CA . ALA B 1 200 ? 23.901 27.449 -0.032 1.00 19.65 180 ALA B CA 1
ATOM 3029 C C . ALA B 1 200 ? 23.157 28.766 -0.280 1.00 23.63 180 ALA B C 1
ATOM 3030 O O . ALA B 1 200 ? 23.792 29.806 -0.470 1.00 26.31 180 ALA B O 1
ATOM 3032 N N . SER B 1 201 ? 21.828 28.725 -0.212 1.00 23.87 181 SER B N 1
ATOM 3033 C CA . SER B 1 201 ? 20.990 29.900 -0.480 1.00 29.18 181 SER B CA 1
ATOM 3034 C C . SER B 1 201 ? 20.615 30.704 0.769 1.00 26.53 181 SER B C 1
ATOM 3035 O O . SER B 1 201 ? 19.970 31.757 0.661 1.00 25.91 181 SER B O 1
ATOM 3038 N N . THR B 1 202 ? 21.010 30.218 1.945 1.00 22.35 182 THR B N 1
ATOM 3039 C CA . THR B 1 202 ? 20.861 30.995 3.181 1.00 19.91 182 THR B CA 1
ATOM 3040 C C . THR B 1 202 ? 21.841 32.154 3.139 1.00 26.61 182 THR B C 1
ATOM 3041 O O . THR B 1 202 ? 22.798 32.110 2.353 1.00 26.99 182 THR B O 1
ATOM 3045 N N . PRO B 1 203 ? 21.615 33.200 3.965 1.00 27.75 183 PRO B N 1
ATOM 3046 C CA . PRO B 1 203 ? 22.481 34.380 3.821 1.00 28.11 183 PRO B CA 1
ATOM 3047 C C . PRO B 1 203 ? 23.971 34.073 4.006 1.00 25.06 183 PRO B C 1
ATOM 3048 O O . PRO B 1 203 ? 24.777 34.546 3.203 1.00 27.15 183 PRO B O 1
ATOM 3052 N N . ALA B 1 204 ? 24.332 33.307 5.034 1.00 24.01 184 ALA B N 1
ATOM 3053 C CA . ALA B 1 204 ? 25.743 32.958 5.247 1.00 25.30 184 ALA B CA 1
ATOM 3054 C C . ALA B 1 204 ? 26.228 31.876 4.274 1.00 27.58 184 ALA B C 1
ATOM 3055 O O . ALA B 1 204 ? 27.426 31.753 4.028 1.00 28.81 184 ALA B O 1
ATOM 3057 N N . GLY B 1 205 ? 25.294 31.068 3.777 1.00 25.02 185 GLY B N 1
ATOM 3058 C CA . GLY B 1 205 ? 25.586 30.031 2.805 1.00 23.94 185 GLY B CA 1
ATOM 3059 C C . GLY B 1 205 ? 26.270 28.793 3.382 1.00 25.18 185 GLY B C 1
ATOM 3060 O O . GLY B 1 205 ? 26.701 27.928 2.629 1.00 25.60 185 GLY B O 1
ATOM 3061 N N . GLU B 1 206 ? 26.354 28.700 4.709 0.91 20.62 186 GLU B N 1
ATOM 3062 C CA . GLU B 1 206 ? 27.141 27.652 5.372 0.91 18.31 186 GLU B CA 1
ATOM 3063 C C . GLU B 1 206 ? 26.519 27.238 6.688 0.91 21.94 186 GLU B C 1
ATOM 3064 O O . GLU B 1 206 ? 25.746 27.987 7.275 0.91 20.27 186 GLU B O 1
ATOM 3070 N N . TYR B 1 207 ? 26.890 26.051 7.159 1.00 19.78 187 TYR B N 1
ATOM 3071 C CA . TYR B 1 207 ? 26.510 25.579 8.485 1.00 16.92 187 TYR B CA 1
ATOM 3072 C C . TYR B 1 207 ? 27.718 25.672 9.391 1.00 22.68 187 TYR B C 1
ATOM 3073 O O . TYR B 1 207 ? 28.843 25.428 8.950 1.00 23.55 187 TYR B O 1
ATOM 3082 N N . TYR B 1 208 ? 27.492 26.082 10.638 1.00 19.02 188 TYR B N 1
ATOM 3083 C CA . TYR B 1 208 ? 28.566 26.258 11.616 1.00 23.35 188 TYR B CA 1
ATOM 3084 C C . TYR B 1 208 ? 28.339 25.393 12.852 1.00 22.09 188 TYR B C 1
ATOM 3085 O O . TYR B 1 208 ? 27.313 25.525 13.510 1.00 19.31 188 TYR B O 1
ATOM 3094 N N . MET B 1 209 ? 29.293 24.538 13.204 1.00 22.69 189 MET B N 1
ATOM 3095 C CA . MET B 1 209 ? 29.124 23.702 14.395 1.00 20.24 189 MET B CA 1
ATOM 3096 C C . MET B 1 209 ? 29.127 24.532 15.657 1.00 21.22 189 MET B C 1
ATOM 3097 O O . MET B 1 209 ? 29.903 25.489 15.778 1.00 19.77 189 MET B O 1
ATOM 3102 N N . ALA B 1 210 ? 28.270 24.151 16.608 1.00 16.21 190 ALA B N 1
ATOM 3103 C CA . ALA B 1 210 ? 28.317 24.722 17.949 1.00 18.46 190 ALA B CA 1
ATOM 3104 C C . ALA B 1 210 ? 29.553 24.198 18.670 1.00 22.52 190 ALA B C 1
ATOM 3105 O O . ALA B 1 210 ? 30.165 23.224 18.224 1.00 21.98 190 ALA B O 1
ATOM 3107 N N . GLU B 1 211 ? 29.890 24.833 19.794 1.00 20.61 191 GLU B N 1
ATOM 3108 C CA . GLU B 1 211 ? 31.008 24.407 20.637 1.00 21.92 191 GLU B CA 1
ATOM 3109 C C . GLU B 1 211 ? 30.916 22.919 21.000 1.00 24.99 191 GLU B C 1
ATOM 3110 O O . GLU B 1 211 ? 29.830 22.351 21.023 1.00 20.28 191 GLU B O 1
ATOM 3116 N N . ASP B 1 212 ? 32.065 22.302 21.279 1.00 19.46 192 ASP B N 1
ATOM 3117 C CA . ASP B 1 212 ? 32.151 20.874 21.582 1.00 17.92 192 ASP B CA 1
ATOM 3118 C C . ASP B 1 212 ? 31.175 20.417 22.669 1.00 22.60 192 ASP B C 1
ATOM 3119 O O . ASP B 1 212 ? 30.619 19.320 22.594 1.00 21.40 192 ASP B O 1
ATOM 3124 N N . GLU B 1 213 ? 30.962 21.263 23.671 0.93 18.63 193 GLU B N 1
ATOM 3125 C CA . GLU B 1 213 ? 30.078 20.934 24.787 0.93 20.85 193 GLU B CA 1
ATOM 3126 C C . GLU B 1 213 ? 28.657 20.579 24.343 0.93 18.80 193 GLU B C 1
ATOM 3127 O O . GLU B 1 213 ? 27.983 19.777 24.990 0.93 19.52 193 GLU B O 1
ATOM 3133 N N . HIS B 1 214 ? 28.211 21.198 23.249 1.00 20.45 194 HIS B N 1
ATOM 3134 C CA . HIS B 1 214 ? 26.865 20.988 22.717 1.00 17.38 194 HIS B CA 1
ATOM 3135 C C . HIS B 1 214 ? 26.703 19.666 21.958 1.00 23.50 194 HIS B C 1
ATOM 3136 O O . HIS B 1 214 ? 25.581 19.150 21.808 1.00 20.72 194 HIS B O 1
ATOM 3143 N N . GLN B 1 215 ? 27.811 19.134 21.450 1.00 18.94 195 GLN B N 1
ATOM 3144 C CA . GLN B 1 215 ? 27.758 17.932 20.612 1.00 18.62 195 GLN B CA 1
ATOM 3145 C C . GLN B 1 215 ? 27.393 16.720 21.474 1.00 19.43 195 GLN B C 1
ATOM 3146 O O . GLN B 1 215 ? 28.099 16.410 22.429 1.00 18.52 195 GLN B O 1
ATOM 3152 N N . GLN B 1 216 ? 26.270 16.072 21.150 1.00 15.57 196 GLN B N 1
ATOM 3153 C CA . GLN B 1 216 ? 25.724 14.936 21.919 1.00 16.39 196 GLN B CA 1
ATOM 3154 C C . GLN B 1 216 ? 25.556 15.276 23.399 1.00 21.41 196 GLN B C 1
ATOM 3155 O O . GLN B 1 216 ? 25.750 14.439 24.269 1.00 20.75 196 GLN B O 1
ATOM 3161 N N . TYR B 1 217 ? 25.125 16.512 23.652 1.00 18.96 197 TYR B N 1
ATOM 3162 C CA . TYR B 1 217 ? 24.977 17.049 24.997 1.00 16.82 197 TYR B CA 1
ATOM 3163 C C . TYR B 1 217 ? 24.208 16.124 25.936 1.00 15.90 197 TYR B C 1
ATOM 3164 O O . TYR B 1 217 ? 24.640 15.880 27.057 1.00 20.17 197 TYR B O 1
ATOM 3173 N N . LEU B 1 218 ? 23.065 15.610 25.484 1.00 19.32 198 LEU B N 1
ATOM 3174 C CA . LEU B 1 218 ? 22.213 14.817 26.373 1.00 21.11 198 LEU B CA 1
ATOM 3175 C C . LEU B 1 218 ? 22.821 13.468 26.710 1.00 25.82 198 LEU B C 1
ATOM 3176 O O . LEU B 1 218 ? 22.557 12.901 27.777 1.00 23.25 198 LEU B O 1
ATOM 3181 N N . HIS B 1 219 ? 23.663 12.964 25.815 1.00 20.88 199 HIS B N 1
ATOM 3182 C CA . HIS B 1 219 ? 24.388 11.728 26.107 1.00 23.44 199 HIS B CA 1
ATOM 3183 C C . HIS B 1 219 ? 25.501 12.000 27.122 1.00 21.35 199 HIS B C 1
ATOM 3184 O O . HIS B 1 219 ? 25.673 11.263 28.089 1.00 23.33 199 HIS B O 1
ATOM 3191 N N . LYS B 1 220 ? 26.254 13.075 26.901 1.00 20.69 200 LYS B N 1
ATOM 3192 C CA . LYS B 1 220 ? 27.363 13.426 27.784 1.00 20.48 200 LYS B CA 1
ATOM 3193 C C . LYS B 1 220 ? 26.915 13.807 29.180 1.00 26.14 200 LYS B C 1
ATOM 3194 O O . LYS B 1 220 ? 27.636 13.581 30.149 1.00 23.91 200 LYS B O 1
ATOM 3200 N N A ASN B 1 221 ? 25.754 14.435 29.289 0.49 21.93 201 ASN B N 1
ATOM 3201 N N B ASN B 1 221 ? 25.714 14.376 29.260 0.51 21.71 201 ASN B N 1
ATOM 3202 C CA A ASN B 1 221 ? 25.253 14.847 30.591 0.49 24.52 201 ASN B CA 1
ATOM 3203 C CA B ASN B 1 221 ? 25.154 14.902 30.500 0.51 25.31 201 ASN B CA 1
ATOM 3204 C C A ASN B 1 221 ? 23.841 14.345 30.821 0.49 26.43 201 ASN B C 1
ATOM 3205 C C B ASN B 1 221 ? 23.779 14.335 30.790 0.51 26.69 201 ASN B C 1
ATOM 3206 O O A ASN B 1 221 ? 22.873 15.007 30.454 0.49 26.31 201 ASN B O 1
ATOM 3207 O O B ASN B 1 221 ? 22.775 14.955 30.449 0.51 26.76 201 ASN B O 1
ATOM 3216 N N . PRO B 1 222 ? 23.723 13.159 31.423 1.00 30.43 202 PRO B N 1
ATOM 3217 C CA . PRO B 1 222 ? 22.413 12.561 31.693 1.00 32.30 202 PRO B CA 1
ATOM 3218 C C . PRO B 1 222 ? 21.545 13.376 32.677 1.00 33.87 202 PRO B C 1
ATOM 3219 O O . PRO B 1 222 ? 20.342 13.126 32.741 1.00 35.90 202 PRO B O 1
ATOM 3223 N N . LEU B 1 223 ? 22.125 14.346 33.382 1.00 28.74 203 LEU B N 1
ATOM 3224 C CA . LEU B 1 223 ? 21.344 15.264 34.227 1.00 24.50 203 LEU B CA 1
ATOM 3225 C C . LEU B 1 223 ? 20.785 16.450 33.433 1.00 35.80 203 LEU B C 1
ATOM 3226 O O . LEU B 1 223 ? 19.968 17.228 33.952 1.00 34.51 203 LEU B O 1
ATOM 3231 N N . GLY B 1 224 ? 21.223 16.586 32.184 1.00 28.98 204 GLY B N 1
ATOM 3232 C CA . GLY B 1 224 ? 20.798 17.707 31.355 1.00 26.70 204 GLY B CA 1
ATOM 3233 C C . GLY B 1 224 ? 19.503 17.450 30.609 1.00 27.50 204 GLY B C 1
ATOM 3234 O O . GLY B 1 224 ? 19.122 16.301 30.388 1.00 22.62 204 GLY B O 1
ATOM 3235 N N . TYR B 1 225 ? 18.819 18.523 30.221 1.00 26.75 205 TYR B N 1
ATOM 3236 C CA . TYR B 1 225 ? 17.552 18.403 29.502 1.00 29.35 205 TYR B CA 1
ATOM 3237 C C . TYR B 1 225 ? 17.228 19.730 28.831 1.00 28.53 205 TYR B C 1
ATOM 3238 O O . TYR B 1 225 ? 17.700 20.786 29.267 1.00 26.80 205 TYR B O 1
ATOM 3247 N N . CYS B 1 226 ? 16.426 19.678 27.775 0.88 25.56 206 CYS B N 1
ATOM 3248 C CA A CYS B 1 226 ? 16.033 20.896 27.074 0.47 28.64 206 CYS B CA 1
ATOM 3249 C CA B CYS B 1 226 ? 16.020 20.877 27.065 0.53 28.68 206 CYS B CA 1
ATOM 3250 C C . CYS B 1 226 ? 15.240 21.789 28.019 0.95 27.28 206 CYS B C 1
ATOM 3251 O O . CYS B 1 226 ? 14.356 21.323 28.721 0.95 29.67 206 CYS B O 1
ATOM 3256 N N . PRO B 1 227 ? 15.589 23.086 28.067 1.00 28.24 207 PRO B N 1
ATOM 3257 C CA . PRO B 1 227 ? 14.912 23.989 29.002 1.00 31.96 207 PRO B CA 1
ATOM 3258 C C . PRO B 1 227 ? 13.393 24.027 28.851 1.00 30.11 207 PRO B C 1
ATOM 3259 O O . PRO B 1 227 ? 12.864 23.773 27.762 1.00 23.83 207 PRO B O 1
ATOM 3263 N N . HIS B 1 228 ? 12.740 24.333 29.971 1.00 28.79 208 HIS B N 1
ATOM 3264 C CA . HIS B 1 228 ? 11.287 24.440 30.104 1.00 36.28 208 HIS B CA 1
ATOM 3265 C C . HIS B 1 228 ? 10.637 23.066 30.174 1.00 39.48 208 HIS B C 1
ATOM 3266 O O . HIS B 1 228 ? 9.430 22.926 29.971 1.00 40.58 208 HIS B O 1
ATOM 3273 N N . HIS B 1 229 ? 11.435 22.051 30.482 1.00 36.61 209 HIS B N 1
ATOM 3274 C CA . HIS B 1 229 ? 10.885 20.710 30.640 1.00 32.67 209 HIS B CA 1
ATOM 3275 C C . HIS B 1 229 ? 11.035 20.145 32.048 1.00 33.09 209 HIS B C 1
ATOM 3276 O O . HIS B 1 229 ? 10.827 18.951 32.254 1.00 33.41 209 HIS B O 1
ATOM 3283 N N . SER B 1 230 ? 11.359 20.993 33.023 1.00 34.96 210 SER B N 1
ATOM 3284 C CA . SER B 1 230 ? 11.421 20.515 34.403 1.00 30.51 210 SER B CA 1
ATOM 3285 C C . SER B 1 230 ? 10.040 20.058 34.834 1.00 44.73 210 SER B C 1
ATOM 3286 O O . SER B 1 230 ? 9.019 20.501 34.289 1.00 35.47 210 SER B O 1
ATOM 3289 N N . THR B 1 231 ? 10.008 19.193 35.836 1.00 48.08 211 THR B N 1
ATOM 3290 C CA . THR B 1 231 ? 8.751 18.647 36.303 1.00 42.38 211 THR B CA 1
ATOM 3291 C C . THR B 1 231 ? 8.473 19.140 37.710 1.00 41.90 211 THR B C 1
ATOM 3292 O O . THR B 1 231 ? 9.303 19.830 38.319 1.00 36.90 211 THR B O 1
ATOM 3296 N N . GLY B 1 232 ? 7.296 18.792 38.223 1.00 41.53 212 GLY B N 1
ATOM 3297 C CA . GLY B 1 232 ? 6.912 19.191 39.558 1.00 38.08 212 GLY B CA 1
ATOM 3298 C C . GLY B 1 232 ? 7.060 18.042 40.530 1.00 43.65 212 GLY B C 1
ATOM 3299 O O . GLY B 1 232 ? 6.564 18.122 41.653 1.00 41.57 212 GLY B O 1
ATOM 3300 N N . VAL B 1 233 ? 7.747 16.975 40.106 1.00 36.79 213 VAL B N 1
ATOM 3301 C CA . VAL B 1 233 ? 7.936 15.791 40.955 1.00 38.20 213 VAL B CA 1
ATOM 3302 C C . VAL B 1 233 ? 9.410 15.376 41.051 1.00 32.69 213 VAL B C 1
ATOM 3303 O O . VAL B 1 233 ? 10.249 15.868 40.291 1.00 31.06 213 VAL B O 1
ATOM 3307 N N . ALA B 1 234 ? 9.713 14.454 41.961 1.00 34.20 214 ALA B N 1
ATOM 3308 C CA . ALA B 1 234 ? 11.091 13.958 42.107 1.00 38.25 214 ALA B CA 1
ATOM 3309 C C . ALA B 1 234 ? 12.058 15.120 42.335 1.00 33.45 214 ALA B C 1
ATOM 3310 O O . ALA B 1 234 ? 11.854 15.917 43.235 1.00 35.24 214 ALA B O 1
ATOM 3312 N N . CYS B 1 235 ? 13.104 15.214 41.524 1.00 31.82 215 CYS B N 1
ATOM 3313 C CA . CYS B 1 235 ? 14.045 16.316 41.649 1.00 31.63 215 CYS B CA 1
ATOM 3314 C C . CYS B 1 235 ? 13.882 17.285 40.494 1.00 32.31 215 CYS B C 1
ATOM 3315 O O . CYS B 1 235 ? 14.780 18.069 40.204 1.00 31.45 215 CYS B O 1
ATOM 3318 N N . GLY B 1 236 ? 12.741 17.201 39.813 1.00 31.54 216 GLY B N 1
ATOM 3319 C CA . GLY B 1 236 ? 12.430 18.147 38.757 1.00 35.56 216 GLY B CA 1
ATOM 3320 C C . GLY B 1 236 ? 13.013 17.824 37.397 1.00 38.88 216 GLY B C 1
ATOM 3321 O O . GLY B 1 236 ? 12.718 18.509 36.420 1.00 35.10 216 GLY B O 1
ATOM 3322 N N . ILE B 1 237 ? 13.863 16.804 37.314 1.00 38.93 217 ILE B N 1
ATOM 3323 C CA . ILE B 1 237 ? 14.442 16.445 36.020 1.00 41.14 217 ILE B CA 1
ATOM 3324 C C . ILE B 1 237 ? 13.551 15.448 35.278 1.00 42.36 217 ILE B C 1
ATOM 3325 O O . ILE B 1 237 ? 13.196 14.402 35.826 1.00 38.25 217 ILE B O 1
ATOM 3330 N N . PRO B 1 238 ? 13.185 15.773 34.027 1.00 42.40 218 PRO B N 1
ATOM 3331 C CA . PRO B 1 238 ? 12.322 14.886 33.229 1.00 44.96 218 PRO B CA 1
ATOM 3332 C C . PRO B 1 238 ? 13.036 13.568 32.946 1.00 43.24 218 PRO B C 1
ATOM 3333 O O . PRO B 1 238 ? 14.263 13.570 32.833 1.00 43.57 218 PRO B O 1
ATOM 3337 N N . GLU B 1 239 ? 12.299 12.468 32.821 1.00 46.82 219 GLU B N 1
ATOM 3338 C CA . GLU B 1 239 ? 12.935 11.165 32.641 1.00 53.35 219 GLU B CA 1
ATOM 3339 C C . GLU B 1 239 ? 13.378 10.935 31.190 1.00 61.75 219 GLU B C 1
ATOM 3340 O O . GLU B 1 239 ? 12.575 10.610 30.316 1.00 70.36 219 GLU B O 1
ATOM 3342 N N . ALA C 1 27 ? 85.281 18.783 18.910 1.00 41.92 7 ALA C N 1
ATOM 3343 C CA . ALA C 1 27 ? 83.835 18.981 18.785 1.00 39.74 7 ALA C CA 1
ATOM 3344 C C . ALA C 1 27 ? 83.101 17.643 18.864 1.00 40.36 7 ALA C C 1
ATOM 3345 O O . ALA C 1 27 ? 83.700 16.592 18.651 1.00 44.04 7 ALA C O 1
ATOM 3347 N N . PRO C 1 28 ? 81.798 17.680 19.180 1.00 32.12 8 PRO C N 1
ATOM 3348 C CA . PRO C 1 28 ? 80.907 16.531 19.001 1.00 29.06 8 PRO C CA 1
ATOM 3349 C C . PRO C 1 28 ? 80.849 16.171 17.540 1.00 30.09 8 PRO C C 1
ATOM 3350 O O . PRO C 1 28 ? 81.186 17.009 16.700 1.00 26.82 8 PRO C O 1
ATOM 3354 N N . ARG C 1 29 ? 80.463 14.943 17.238 1.00 30.44 9 ARG C N 1
ATOM 3355 C CA . ARG C 1 29 ? 80.250 14.544 15.856 1.00 29.98 9 ARG C CA 1
ATOM 3356 C C . ARG C 1 29 ? 79.120 13.532 15.793 1.00 30.72 9 ARG C C 1
ATOM 3357 O O . ARG C 1 29 ? 78.871 12.805 16.755 1.00 30.97 9 ARG C O 1
ATOM 3360 N N . LEU C 1 30 ? 78.438 13.493 14.657 1.00 27.38 10 LEU C N 1
ATOM 3361 C CA . LEU C 1 30 ? 77.440 12.469 14.408 1.00 29.64 10 LEU C CA 1
ATOM 3362 C C . LEU C 1 30 ? 78.123 11.109 14.366 1.00 31.43 10 LEU C C 1
ATOM 3363 O O . LEU C 1 30 ? 79.275 11.002 13.930 1.00 31.89 10 LEU C O 1
ATOM 3368 N N . VAL C 1 31 ? 77.435 10.067 14.825 1.00 26.33 11 VAL C N 1
ATOM 3369 C CA . VAL C 1 31 ? 78.000 8.733 14.732 1.00 24.13 11 VAL C CA 1
ATOM 3370 C C . VAL C 1 31 ? 77.633 8.135 13.376 1.00 32.10 11 VAL C C 1
ATOM 3371 O O . VAL C 1 31 ? 76.664 8.556 12.744 1.00 31.30 11 VAL C O 1
ATOM 3375 N N . GLU C 1 32 ? 78.428 7.168 12.928 1.00 32.34 12 GLU C N 1
ATOM 3376 C CA . GLU C 1 32 ? 78.097 6.365 11.754 1.00 32.19 12 GLU C CA 1
ATOM 3377 C C . GLU C 1 32 ? 76.837 5.565 12.037 1.00 32.95 12 GLU C C 1
ATOM 3378 O O . GLU C 1 32 ? 76.661 5.082 13.153 1.00 33.24 12 GLU C O 1
ATOM 3384 N N . GLU C 1 33 ? 75.968 5.407 11.040 1.00 34.33 13 GLU C N 1
ATOM 3385 C CA . GLU C 1 33 ? 74.676 4.776 11.299 1.00 41.62 13 GLU C CA 1
ATOM 3386 C C . GLU C 1 33 ? 74.850 3.362 11.797 1.00 37.60 13 GLU C C 1
ATOM 3387 O O . GLU C 1 33 ? 74.055 2.892 12.601 1.00 43.30 13 GLU C O 1
ATOM 3393 N N . LYS C 1 34 ? 75.919 2.705 11.355 1.00 35.91 14 LYS C N 1
ATOM 3394 C CA . LYS C 1 34 ? 76.212 1.350 11.803 1.00 39.82 14 LYS C CA 1
ATOM 3395 C C . LYS C 1 34 ? 76.583 1.309 13.283 1.00 40.14 14 LYS C C 1
ATOM 3396 O O . LYS C 1 34 ? 76.499 0.259 13.907 1.00 37.44 14 LYS C O 1
ATOM 3402 N N . ASP C 1 35 ? 77.008 2.446 13.833 1.00 35.45 15 ASP C N 1
ATOM 3403 C CA . ASP C 1 35 ? 77.393 2.523 15.244 1.00 38.74 15 ASP C CA 1
ATOM 3404 C C . ASP C 1 35 ? 76.308 3.119 16.119 1.00 33.08 15 ASP C C 1
ATOM 3405 O O . ASP C 1 35 ? 76.487 3.255 17.326 1.00 34.22 15 ASP C O 1
ATOM 3410 N N . ALA C 1 36 ? 75.196 3.507 15.514 1.00 32.52 16 ALA C N 1
ATOM 3411 C CA . ALA C 1 36 ? 74.150 4.167 16.279 1.00 28.27 16 ALA C CA 1
ATOM 3412 C C . ALA C 1 36 ? 73.409 3.174 17.162 1.00 28.51 16 ALA C C 1
ATOM 3413 O O . ALA C 1 36 ? 73.410 1.972 16.897 1.00 29.82 16 ALA C O 1
ATOM 3415 N N . LEU C 1 37 ? 72.778 3.677 18.215 1.00 28.03 17 LEU C N 1
ATOM 3416 C CA . LEU C 1 37 ? 71.951 2.827 19.076 1.00 28.39 17 LEU C CA 1
ATOM 3417 C C . LEU C 1 37 ? 70.808 2.206 18.267 1.00 29.40 17 LEU C C 1
ATOM 3418 O O . LEU C 1 37 ? 70.279 2.827 17.353 1.00 33.63 17 LEU C O 1
ATOM 3423 N N . LYS C 1 38 ? 70.446 0.970 18.589 1.00 31.91 18 LYS C N 1
ATOM 3424 C CA . LYS C 1 38 ? 69.433 0.249 17.823 1.00 29.71 18 LYS C CA 1
ATOM 3425 C C . LYS C 1 38 ? 68.020 0.716 18.164 1.00 28.21 18 LYS C C 1
ATOM 3426 O O . LYS C 1 38 ? 67.121 0.581 17.349 1.00 32.19 18 LYS C O 1
ATOM 3430 N N . GLY C 1 39 ? 67.834 1.263 19.363 1.00 28.65 19 GLY C N 1
ATOM 3431 C CA . GLY C 1 39 ? 66.521 1.735 19.780 1.00 35.74 19 GLY C CA 1
ATOM 3432 C C . GLY C 1 39 ? 65.510 0.620 19.943 1.00 42.62 19 GLY C C 1
ATOM 3433 O O . GLY C 1 39 ? 65.846 -0.455 20.441 1.00 41.23 19 GLY C O 1
ATOM 3434 N N . GLY C 1 40 ? 64.268 0.879 19.537 1.00 41.22 20 GLY C N 1
ATOM 3435 C CA . GLY C 1 40 ? 63.210 -0.112 19.640 1.00 42.83 20 GLY C CA 1
ATOM 3436 C C . GLY C 1 40 ? 62.036 0.188 18.720 1.00 35.55 20 GLY C C 1
ATOM 3437 O O . GLY C 1 40 ? 61.933 1.287 18.156 1.00 32.26 20 GLY C O 1
ATOM 3438 N N . PRO C 1 41 ? 61.129 -0.784 18.566 1.00 37.13 21 PRO C N 1
ATOM 3439 C CA . PRO C 1 41 ? 60.059 -0.623 17.576 1.00 39.30 21 PRO C CA 1
ATOM 3440 C C . PRO C 1 41 ? 58.828 0.090 18.125 1.00 30.95 21 PRO C C 1
ATOM 3441 O O . PRO C 1 41 ? 58.014 0.603 17.357 1.00 36.31 21 PRO C O 1
ATOM 3445 N N . HIS C 1 42 ? 58.722 0.146 19.448 1.00 29.67 22 HIS C N 1
ATOM 3446 C CA . HIS C 1 42 ? 57.550 0.708 20.122 1.00 25.51 22 HIS C CA 1
ATOM 3447 C C . HIS C 1 42 ? 57.839 2.065 20.753 1.00 27.77 22 HIS C C 1
ATOM 3448 O O . HIS C 1 42 ? 58.954 2.295 21.222 1.00 26.67 22 HIS C O 1
ATOM 3455 N N . PRO C 1 43 ? 56.844 2.978 20.744 1.00 25.23 23 PRO C N 1
ATOM 3456 C CA . PRO C 1 43 ? 56.990 4.341 21.285 1.00 24.07 23 PRO C CA 1
ATOM 3457 C C . PRO C 1 43 ? 57.275 4.357 22.780 1.00 25.11 23 PRO C C 1
ATOM 3458 O O . PRO C 1 43 ? 56.717 3.537 23.513 1.00 21.36 23 PRO C O 1
ATOM 3462 N N . VAL C 1 44 ? 58.118 5.276 23.239 1.00 21.71 24 VAL C N 1
ATOM 3463 C CA . VAL C 1 44 ? 58.356 5.373 24.674 1.00 26.27 24 VAL C CA 1
ATOM 3464 C C . VAL C 1 44 ? 57.145 6.029 25.332 1.00 27.15 24 VAL C C 1
ATOM 3465 O O . VAL C 1 44 ? 56.917 5.850 26.517 1.00 24.81 24 VAL C O 1
ATOM 3469 N N . LEU C 1 45 ? 56.381 6.801 24.563 1.00 23.24 25 LEU C N 1
ATOM 3470 C CA . LEU C 1 45 ? 55.156 7.419 25.080 1.00 19.47 25 LEU C CA 1
ATOM 3471 C C . LEU C 1 45 ? 53.956 7.067 24.192 1.00 22.86 25 LEU C C 1
ATOM 3472 O O . LEU C 1 45 ? 53.567 7.855 23.321 1.00 23.70 25 LEU C O 1
ATOM 3477 N N . PRO C 1 46 ? 53.397 5.865 24.368 1.00 23.37 26 PRO C N 1
ATOM 3478 C CA . PRO C 1 46 ? 52.291 5.447 23.501 1.00 19.57 26 PRO C CA 1
ATOM 3479 C C . PRO C 1 46 ? 50.980 6.179 23.833 1.00 26.64 26 PRO C C 1
ATOM 3480 O O . PRO C 1 46 ? 50.070 6.276 22.997 1.00 25.15 26 PRO C O 1
ATOM 3484 N N . ASN C 1 47 ? 50.906 6.697 25.053 1.00 22.09 27 ASN C N 1
ATOM 3485 C CA . ASN C 1 47 ? 49.690 7.298 25.574 1.00 25.16 27 ASN C CA 1
ATOM 3486 C C . ASN C 1 47 ? 49.897 8.744 26.033 1.00 30.09 27 ASN C C 1
ATOM 3487 O O . ASN C 1 47 ? 49.711 9.056 27.202 1.00 26.79 27 ASN C O 1
ATOM 3492 N N . PRO C 1 48 ? 50.228 9.643 25.100 1.00 29.60 28 PRO C N 1
ATOM 3493 C CA . PRO C 1 48 ? 50.473 11.027 25.505 1.00 23.94 28 PRO C CA 1
ATOM 3494 C C . PRO C 1 48 ? 49.209 11.629 26.105 1.00 28.34 28 PRO C C 1
ATOM 3495 O O . PRO C 1 48 ? 48.108 11.308 25.649 1.00 23.15 28 PRO C O 1
ATOM 3499 N N . GLN C 1 49 ? 49.371 12.458 27.126 1.00 25.55 29 GLN C N 1
ATOM 3500 C CA . GLN C 1 49 ? 48.240 13.104 27.795 1.00 29.74 29 GLN C CA 1
ATOM 3501 C C . GLN C 1 49 ? 47.947 14.453 27.132 1.00 18.42 29 GLN C C 1
ATOM 3502 O O . GLN C 1 49 ? 48.850 15.046 26.524 1.00 21.00 29 GLN C O 1
ATOM 3508 N N . PRO C 1 50 ? 46.708 14.956 27.251 1.00 21.66 30 PRO C N 1
ATOM 3509 C CA . PRO C 1 50 ? 46.383 16.279 26.707 1.00 22.06 30 PRO C CA 1
ATOM 3510 C C . PRO C 1 50 ? 47.344 17.338 27.218 1.00 22.93 30 PRO C C 1
ATOM 3511 O O . PRO C 1 50 ? 47.798 17.280 28.360 1.00 22.04 30 PRO C O 1
ATOM 3515 N N . HIS C 1 51 ? 47.664 18.279 26.344 1.00 21.47 31 HIS C N 1
ATOM 3516 C CA . HIS C 1 51 ? 48.643 19.312 26.637 1.00 19.81 31 HIS C CA 1
ATOM 3517 C C . HIS C 1 51 ? 48.361 19.926 27.989 1.00 19.75 31 HIS C C 1
ATOM 3518 O O . HIS C 1 51 ? 47.232 20.324 28.269 1.00 23.67 31 HIS C O 1
ATOM 3525 N N . ALA C 1 52 ? 49.384 19.986 28.833 1.00 21.57 32 ALA C N 1
ATOM 3526 C CA . ALA C 1 52 ? 49.199 20.453 30.197 1.00 24.64 32 ALA C CA 1
ATOM 3527 C C . ALA C 1 52 ? 48.691 21.908 30.265 1.00 27.75 32 ALA C C 1
ATOM 3528 O O . ALA C 1 52 ? 48.045 22.310 31.244 1.00 26.84 32 ALA C O 1
ATOM 3530 N N . VAL C 1 53 ? 48.964 22.692 29.222 1.00 23.32 33 VAL C N 1
ATOM 3531 C CA . VAL C 1 53 ? 48.539 24.094 29.206 1.00 25.52 33 VAL C CA 1
ATOM 3532 C C . VAL C 1 53 ? 47.340 24.304 28.273 1.00 28.27 33 VAL C C 1
ATOM 3533 O O . VAL C 1 53 ? 46.333 24.885 28.678 1.00 31.43 33 VAL C O 1
ATOM 3537 N N . LEU C 1 54 ? 47.441 23.775 27.055 1.00 27.58 34 LEU C N 1
ATOM 3538 C CA . LEU C 1 54 ? 46.439 23.978 26.000 1.00 26.15 34 LEU C CA 1
ATOM 3539 C C . LEU C 1 54 ? 45.280 22.968 26.037 1.00 27.77 34 LEU C C 1
ATOM 3540 O O . LEU C 1 54 ? 44.198 23.235 25.505 1.00 27.17 34 LEU C O 1
ATOM 3545 N N . GLY C 1 55 ? 45.497 21.817 26.677 1.00 26.36 35 GLY C N 1
ATOM 3546 C CA . GLY C 1 55 ? 44.439 20.824 26.832 1.00 25.16 35 GLY C CA 1
ATOM 3547 C C . GLY C 1 55 ? 44.159 19.990 25.586 1.00 23.04 35 GLY C C 1
ATOM 3548 O O . GLY C 1 55 ? 43.163 19.283 25.523 1.00 26.20 35 GLY C O 1
ATOM 3549 N N . THR C 1 56 ? 45.064 20.037 24.615 1.00 22.54 36 THR C N 1
ATOM 3550 C CA . THR C 1 56 ? 44.848 19.425 23.300 1.00 24.46 36 THR C CA 1
ATOM 3551 C C . THR C 1 56 ? 45.696 18.176 23.004 1.00 29.80 36 THR C C 1
ATOM 3552 O O . THR C 1 56 ? 46.670 17.919 23.702 1.00 24.93 36 THR C O 1
ATOM 3556 N N . LEU C 1 57 ? 45.346 17.419 21.954 1.00 27.53 37 LEU C N 1
ATOM 3557 C CA . LEU C 1 57 ? 46.283 16.438 21.364 1.00 24.73 37 LEU C CA 1
ATOM 3558 C C . LEU C 1 57 ? 46.467 16.767 19.906 1.00 27.33 37 LEU C C 1
ATOM 3559 O O . LEU C 1 57 ? 45.755 17.624 19.393 1.00 27.57 37 LEU C O 1
ATOM 3564 N N . ARG C 1 58 ? 47.406 16.112 19.220 1.00 21.90 38 ARG C N 1
ATOM 3565 C CA . ARG C 1 58 ? 47.645 16.452 17.809 1.00 22.61 38 ARG C CA 1
ATOM 3566 C C . ARG C 1 58 ? 46.520 15.960 16.902 1.00 25.01 38 ARG C C 1
ATOM 3567 O O . ARG C 1 58 ? 45.653 15.194 17.318 1.00 28.85 38 ARG C O 1
ATOM 3575 N N . GLY C 1 59 ? 46.558 16.406 15.651 1.00 32.05 39 GLY C N 1
ATOM 3576 C CA . GLY C 1 59 ? 45.703 15.899 14.591 1.00 33.47 39 GLY C CA 1
ATOM 3577 C C . GLY C 1 59 ? 44.459 16.665 14.186 1.00 34.61 39 GLY C C 1
ATOM 3578 O O . GLY C 1 59 ? 43.578 16.112 13.527 1.00 41.23 39 GLY C O 1
ATOM 3579 N N . GLN C 1 60 ? 44.435 17.964 14.440 1.00 32.79 40 GLN C N 1
ATOM 3580 C CA . GLN C 1 60 ? 43.258 18.745 14.078 1.00 33.38 40 GLN C CA 1
ATOM 3581 C C . GLN C 1 60 ? 43.365 19.045 12.610 1.00 36.36 40 GLN C C 1
ATOM 3582 O O . GLN C 1 60 ? 44.401 19.538 12.156 1.00 30.43 40 GLN C O 1
ATOM 3588 N N . PRO C 1 61 ? 42.331 18.663 11.842 1.00 42.40 41 PRO C N 1
ATOM 3589 C CA . PRO C 1 61 ? 42.340 18.893 10.396 1.00 44.98 41 PRO C CA 1
ATOM 3590 C C . PRO C 1 61 ? 42.528 20.371 10.098 1.00 41.60 41 PRO C C 1
ATOM 3591 O O . PRO C 1 61 ? 42.095 21.221 10.879 1.00 37.41 41 PRO C O 1
ATOM 3595 N N . GLY C 1 62 ? 43.261 20.666 9.032 1.00 36.90 42 GLY C N 1
ATOM 3596 C CA . GLY C 1 62 ? 43.459 22.043 8.631 1.00 41.85 42 GLY C CA 1
ATOM 3597 C C . GLY C 1 62 ? 44.632 22.700 9.331 1.00 36.96 42 GLY C C 1
ATOM 3598 O O . GLY C 1 62 ? 45.000 23.812 8.977 1.00 39.21 42 GLY C O 1
ATOM 3599 N N . THR C 1 63 ? 45.226 22.030 10.314 1.00 24.61 43 THR C N 1
ATOM 3600 C CA . THR C 1 63 ? 46.439 22.580 10.935 1.00 21.78 43 THR C CA 1
ATOM 3601 C C . THR C 1 63 ? 47.661 22.180 10.117 1.00 27.10 43 THR C C 1
ATOM 3602 O O . THR C 1 63 ? 47.579 21.304 9.255 1.00 24.77 43 THR C O 1
ATOM 3606 N N . GLU C 1 64 ? 48.787 22.847 10.373 1.00 22.66 44 GLU C N 1
ATOM 3607 C CA . GLU C 1 64 ? 50.067 22.441 9.824 1.00 23.19 44 GLU C CA 1
ATOM 3608 C C . GLU C 1 64 ? 50.970 22.097 11.001 1.00 24.13 44 GLU C C 1
ATOM 3609 O O . GLU C 1 64 ? 50.684 22.483 12.126 1.00 20.35 44 GLU C O 1
ATOM 3615 N N . THR C 1 65 ? 52.039 21.364 10.730 1.00 21.18 45 THR C N 1
ATOM 3616 C CA . THR C 1 65 ? 53.024 21.012 11.747 1.00 20.50 45 THR C CA 1
ATOM 3617 C C . THR C 1 65 ? 54.400 21.378 11.231 1.00 22.83 45 THR C C 1
ATOM 3618 O O . THR C 1 65 ? 54.728 21.096 10.069 1.00 21.37 45 THR C O 1
ATOM 3622 N N . ILE C 1 66 ? 55.200 21.997 12.098 1.00 19.49 46 ILE C N 1
ATOM 3623 C CA . ILE C 1 66 ? 56.600 22.246 11.827 1.00 19.72 46 ILE C CA 1
ATOM 3624 C C . ILE C 1 66 ? 57.400 21.728 13.022 1.00 17.95 46 ILE C C 1
ATOM 3625 O O . ILE C 1 66 ? 56.947 21.781 14.171 1.00 20.21 46 ILE C O 1
ATOM 3630 N N . TYR C 1 67 ? 58.574 21.180 12.752 1.00 16.57 47 TYR C N 1
ATOM 3631 C CA . TYR C 1 67 ? 59.415 20.639 13.822 1.00 16.07 47 TYR C CA 1
ATOM 3632 C C . TYR C 1 67 ? 60.628 21.530 13.998 1.00 20.34 47 TYR C C 1
ATOM 3633 O O . TYR C 1 67 ? 61.373 21.745 13.062 1.00 20.40 47 TYR C O 1
ATOM 3642 N N . ILE C 1 68 ? 60.831 22.032 15.202 1.00 17.47 48 ILE C N 1
ATOM 3643 C CA . ILE C 1 68 ? 61.832 23.060 15.423 1.00 18.38 48 ILE C CA 1
ATOM 3644 C C . ILE C 1 68 ? 62.862 22.612 16.449 1.00 15.94 48 ILE C C 1
ATOM 3645 O O . ILE C 1 68 ? 62.503 22.178 17.542 1.00 16.02 48 ILE C O 1
ATOM 3650 N N . GLY C 1 69 ? 64.135 22.738 16.090 1.00 16.45 49 GLY C N 1
ATOM 3651 C CA . GLY C 1 69 ? 65.214 22.467 17.023 1.00 16.84 49 GLY C CA 1
ATOM 3652 C C . GLY C 1 69 ? 66.016 23.729 17.250 1.00 17.42 49 GLY C C 1
ATOM 3653 O O . GLY C 1 69 ? 66.627 24.265 16.323 1.00 20.86 49 GLY C O 1
ATOM 3654 N N . ILE C 1 70 ? 65.989 24.233 18.482 1.00 18.44 50 ILE C N 1
ATOM 3655 C CA . ILE C 1 70 ? 66.758 25.424 18.813 1.00 15.62 50 ILE C CA 1
ATOM 3656 C C . ILE C 1 70 ? 67.498 25.277 20.145 1.00 20.04 50 ILE C C 1
ATOM 3657 O O . ILE C 1 70 ? 67.761 26.269 20.810 1.00 22.35 50 ILE C O 1
ATOM 3662 N N . GLY C 1 71 ? 67.821 24.044 20.536 1.00 17.71 51 GLY C N 1
ATOM 3663 C CA . GLY C 1 71 ? 68.542 23.801 21.784 1.00 19.12 51 GLY C CA 1
ATOM 3664 C C . GLY C 1 71 ? 67.647 23.086 22.780 1.00 21.31 51 GLY C C 1
ATOM 3665 O O . GLY C 1 71 ? 66.755 22.353 22.359 1.00 20.56 51 GLY C O 1
ATOM 3666 N N . CYS C 1 72 ? 67.882 23.300 24.074 1.00 19.55 52 CYS C N 1
ATOM 3667 C CA A CYS C 1 72 ? 67.099 22.663 25.138 0.42 21.51 52 CYS C CA 1
ATOM 3668 C CA B CYS C 1 72 ? 67.100 22.649 25.131 0.58 21.57 52 CYS C CA 1
ATOM 3669 C C . CYS C 1 72 ? 65.607 22.711 24.826 0.93 17.03 52 CYS C C 1
ATOM 3670 O O . CYS C 1 72 ? 65.029 23.791 24.751 0.96 17.69 52 CYS C O 1
ATOM 3675 N N . TYR C 1 73 ? 64.988 21.557 24.592 1.00 17.24 53 TYR C N 1
ATOM 3676 C CA . TYR C 1 73 ? 63.579 21.626 24.181 1.00 17.71 53 TYR C CA 1
ATOM 3677 C C . TYR C 1 73 ? 62.577 22.066 25.273 1.00 17.42 53 TYR C C 1
ATOM 3678 O O . TYR C 1 73 ? 61.421 22.378 24.938 1.00 20.17 53 TYR C O 1
ATOM 3687 N N . TRP C 1 74 ? 62.955 22.030 26.553 1.00 18.10 54 TRP C N 1
ATOM 3688 C CA . TRP C 1 74 ? 62.007 22.454 27.592 1.00 19.34 54 TRP C CA 1
ATOM 3689 C C . TRP C 1 74 ? 61.618 23.931 27.401 1.00 21.41 54 TRP C C 1
ATOM 3690 O O . TRP C 1 74 ? 60.438 24.284 27.456 1.00 22.59 54 TRP C O 1
ATOM 3701 N N . GLY C 1 75 ? 62.623 24.789 27.214 1.00 20.94 55 GLY C N 1
ATOM 3702 C CA . GLY C 1 75 ? 62.389 26.214 27.042 1.00 20.67 55 GLY C CA 1
ATOM 3703 C C . GLY C 1 75 ? 61.781 26.482 25.677 1.00 20.77 55 GLY C C 1
ATOM 3704 O O . GLY C 1 75 ? 60.915 27.336 25.523 1.00 18.36 55 GLY C O 1
ATOM 3705 N N . ALA C 1 76 ? 62.251 25.758 24.667 1.00 16.44 56 ALA C N 1
ATOM 3706 C CA . ALA C 1 76 ? 61.713 25.946 23.334 1.00 14.92 56 ALA C CA 1
ATOM 3707 C C . ALA C 1 76 ? 60.215 25.572 23.280 1.00 20.01 56 ALA C C 1
ATOM 3708 O O . ALA C 1 76 ? 59.433 26.220 22.576 1.00 20.07 56 ALA C O 1
ATOM 3710 N N . GLU C 1 77 ? 59.811 24.528 23.996 1.00 17.52 57 GLU C N 1
ATOM 3711 C CA . GLU C 1 77 ? 58.405 24.139 23.939 1.00 18.13 57 GLU C CA 1
ATOM 3712 C C . GLU C 1 77 ? 57.514 25.238 24.521 1.00 21.81 57 GLU C C 1
ATOM 3713 O O . GLU C 1 77 ? 56.466 25.559 23.962 1.00 17.97 57 GLU C O 1
ATOM 3719 N N . LYS C 1 78 ? 57.949 25.820 25.635 1.00 18.09 58 LYS C N 1
ATOM 3720 C CA . LYS C 1 78 ? 57.186 26.878 26.307 1.00 21.88 58 LYS C CA 1
ATOM 3721 C C . LYS C 1 78 ? 57.032 28.075 25.391 1.00 19.60 58 LYS C C 1
ATOM 3722 O O . LYS C 1 78 ? 55.959 28.649 25.270 1.00 20.98 58 LYS C O 1
ATOM 3728 N N . LEU C 1 79 ? 58.118 28.446 24.737 1.00 21.62 59 LEU C N 1
ATOM 3729 C CA . LEU C 1 79 ? 58.077 29.538 23.787 1.00 18.76 59 LEU C CA 1
ATOM 3730 C C . LEU C 1 79 ? 56.970 29.341 22.747 1.00 20.20 59 LEU C C 1
ATOM 3731 O O . LEU C 1 79 ? 56.189 30.269 22.463 1.00 21.97 59 LEU C O 1
ATOM 3736 N N . PHE C 1 80 ? 56.858 28.129 22.214 1.00 21.08 60 PHE C N 1
ATOM 3737 C CA . PHE C 1 80 ? 55.865 27.902 21.166 1.00 20.45 60 PHE C CA 1
ATOM 3738 C C . PHE C 1 80 ? 54.449 27.649 21.669 1.00 21.09 60 PHE C C 1
ATOM 3739 O O . PHE C 1 80 ? 53.491 28.105 21.013 1.00 18.91 60 PHE C O 1
ATOM 3747 N N . TRP C 1 81 ? 54.258 26.964 22.804 1.00 18.52 61 TRP C N 1
ATOM 3748 C CA . TRP C 1 81 ? 52.868 26.788 23.240 1.00 18.09 61 TRP C CA 1
ATOM 3749 C C . TRP C 1 81 ? 52.294 28.101 23.716 1.00 21.72 61 TRP C C 1
ATOM 3750 O O . TRP C 1 81 ? 51.063 28.242 23.791 1.00 21.84 61 TRP C O 1
ATOM 3761 N N . GLU C 1 82 ? 53.154 29.056 24.066 1.00 18.48 62 GLU C N 1
ATOM 3762 C CA . GLU C 1 82 ? 52.655 30.390 24.448 1.00 24.62 62 GLU C CA 1
ATOM 3763 C C . GLU C 1 82 ? 52.432 31.320 23.238 1.00 28.58 62 GLU C C 1
ATOM 3764 O O . GLU C 1 82 ? 51.999 32.468 23.382 1.00 32.40 62 GLU C O 1
ATOM 3770 N N . THR C 1 83 ? 52.702 30.820 22.040 1.00 26.65 63 THR C N 1
ATOM 3771 C CA . THR C 1 83 ? 52.492 31.604 20.822 1.00 22.73 63 THR C CA 1
ATOM 3772 C C . THR C 1 83 ? 51.053 31.544 20.304 1.00 20.89 63 THR C C 1
ATOM 3773 O O . THR C 1 83 ? 50.530 30.455 20.061 1.00 22.15 63 THR C O 1
ATOM 3777 N N . PRO C 1 84 ? 50.421 32.715 20.101 1.00 24.24 64 PRO C N 1
ATOM 3778 C CA . PRO C 1 84 ? 49.051 32.724 19.567 1.00 24.97 64 PRO C CA 1
ATOM 3779 C C . PRO C 1 84 ? 48.994 31.994 18.220 1.00 25.69 64 PRO C C 1
ATOM 3780 O O . PRO C 1 84 ? 49.839 32.226 17.353 1.00 29.32 64 PRO C O 1
ATOM 3784 N N . GLY C 1 85 ? 48.029 31.096 18.070 1.00 25.04 65 GLY C N 1
ATOM 3785 C CA . GLY C 1 85 ? 47.872 30.342 16.839 1.00 25.38 65 GLY C CA 1
ATOM 3786 C C . GLY C 1 85 ? 48.461 28.937 16.904 1.00 26.34 65 GLY C C 1
ATOM 3787 O O . GLY C 1 85 ? 48.129 28.084 16.083 1.00 22.43 65 GLY C O 1
ATOM 3788 N N . VAL C 1 86 ? 49.351 28.692 17.861 1.00 22.70 66 VAL C N 1
ATOM 3789 C CA . VAL C 1 86 ? 49.860 27.337 18.077 1.00 19.52 66 VAL C CA 1
ATOM 3790 C C . VAL C 1 86 ? 48.836 26.585 18.929 1.00 22.28 66 VAL C C 1
ATOM 3791 O O . VAL C 1 86 ? 48.446 27.067 20.000 1.00 22.92 66 VAL C O 1
ATOM 3795 N N . VAL C 1 87 ? 48.370 25.434 18.457 1.00 21.01 67 VAL C N 1
ATOM 3796 C CA . VAL C 1 87 ? 47.248 24.785 19.134 1.00 26.25 67 VAL C CA 1
ATOM 3797 C C . VAL C 1 87 ? 47.665 23.523 19.878 1.00 21.20 67 VAL C C 1
ATOM 3798 O O . VAL C 1 87 ? 46.906 23.015 20.709 1.00 22.70 67 VAL C O 1
ATOM 3802 N N . TYR C 1 88 ? 48.863 23.017 19.593 1.00 21.79 68 TYR C N 1
ATOM 3803 C CA . TYR C 1 88 ? 49.404 21.867 20.326 1.00 20.12 68 TYR C CA 1
ATOM 3804 C C . TYR C 1 88 ? 50.916 21.856 20.180 1.00 22.59 68 TYR C C 1
ATOM 3805 O O . TYR C 1 88 ? 51.414 22.240 19.137 1.00 19.05 68 TYR C O 1
ATOM 3814 N N . THR C 1 89 ? 51.621 21.422 21.223 1.00 18.73 69 THR C N 1
ATOM 3815 C CA . THR C 1 89 ? 53.066 21.167 21.145 1.00 19.76 69 THR C CA 1
ATOM 3816 C C . THR C 1 89 ? 53.432 19.858 21.827 1.00 19.35 69 THR C C 1
ATOM 3817 O O . THR C 1 89 ? 52.697 19.375 22.675 1.00 20.78 69 THR C O 1
ATOM 3821 N N . SER C 1 90 ? 54.577 19.287 21.453 1.00 16.03 70 SER C N 1
ATOM 3822 C CA . SER C 1 90 ? 55.177 18.211 22.232 1.00 17.71 70 SER C CA 1
ATOM 3823 C C . SER C 1 90 ? 56.684 18.337 22.070 1.00 20.24 70 SER C C 1
ATOM 3824 O O . SER C 1 90 ? 57.155 19.155 21.275 1.00 14.44 70 SER C O 1
ATOM 3827 N N . VAL C 1 91 ? 57.438 17.575 22.855 1.00 16.52 71 VAL C N 1
ATOM 3828 C CA . VAL C 1 91 ? 58.879 17.549 22.678 1.00 14.54 71 VAL C CA 1
ATOM 3829 C C . VAL C 1 91 ? 59.314 16.121 22.391 1.00 16.16 71 VAL C C 1
ATOM 3830 O O . VAL C 1 91 ? 58.656 15.160 22.789 1.00 17.33 71 VAL C O 1
ATOM 3834 N N . GLY C 1 92 ? 60.427 15.987 21.681 1.00 18.62 72 GLY C N 1
ATOM 3835 C CA . GLY C 1 92 ? 60.897 14.669 21.294 1.00 18.72 72 GLY C CA 1
ATOM 3836 C C . GLY C 1 92 ? 62.147 14.787 20.449 1.00 16.38 72 GLY C C 1
ATOM 3837 O O . GLY C 1 92 ? 62.914 15.747 20.592 1.00 17.11 72 GLY C O 1
ATOM 3838 N N . PHE C 1 93 ? 62.319 13.827 19.546 1.00 17.72 73 PHE C N 1
ATOM 3839 C CA . PHE C 1 93 ? 63.587 13.614 18.874 1.00 16.93 73 PHE C CA 1
ATOM 3840 C C . PHE C 1 93 ? 63.399 13.390 17.387 1.00 19.73 73 PHE C C 1
ATOM 3841 O O . PHE C 1 93 ? 62.552 12.601 16.988 1.00 19.91 73 PHE C O 1
ATOM 3849 N N . ALA C 1 94 ? 64.204 14.057 16.570 1.00 18.58 74 ALA C N 1
ATOM 3850 C CA . ALA C 1 94 ? 64.162 13.820 15.133 1.00 19.41 74 ALA C CA 1
ATOM 3851 C C . ALA C 1 94 ? 65.475 14.257 14.524 1.00 16.91 74 ALA C C 1
ATOM 3852 O O . ALA C 1 94 ? 66.238 15.003 15.151 1.00 18.72 74 ALA C O 1
ATOM 3854 N N . GLY C 1 95 ? 65.739 13.764 13.316 1.00 19.12 75 GLY C N 1
ATOM 3855 C CA . GLY C 1 95 ? 66.893 14.190 12.549 1.00 19.23 75 GLY C CA 1
ATOM 3856 C C . GLY C 1 95 ? 68.013 13.171 12.547 1.00 21.04 75 GLY C C 1
ATOM 3857 O O . GLY C 1 95 ? 68.934 13.269 11.737 1.00 21.70 75 GLY C O 1
ATOM 3858 N N . GLY C 1 96 ? 67.928 12.199 13.453 1.00 18.60 76 GLY C N 1
ATOM 3859 C CA . GLY C 1 96 ? 68.926 11.143 13.584 1.00 20.03 76 GLY C CA 1
ATOM 3860 C C . GLY C 1 96 ? 68.424 9.825 13.026 1.00 24.92 76 GLY C C 1
ATOM 3861 O O . GLY C 1 96 ? 67.589 9.825 12.122 1.00 22.99 76 GLY C O 1
ATOM 3862 N N . ILE C 1 97 ? 68.886 8.696 13.567 1.00 22.76 77 ILE C N 1
ATOM 3863 C CA . ILE C 1 97 ? 68.535 7.406 12.962 1.00 24.96 77 ILE C CA 1
ATOM 3864 C C . ILE C 1 97 ? 67.855 6.438 13.948 1.00 26.51 77 ILE C C 1
ATOM 3865 O O . ILE C 1 97 ? 66.988 5.639 13.553 1.00 26.18 77 ILE C O 1
ATOM 3870 N N . THR C 1 98 ? 68.224 6.500 15.225 1.00 23.78 78 THR C N 1
ATOM 3871 C CA . THR C 1 98 ? 67.703 5.528 16.198 1.00 24.26 78 THR C CA 1
ATOM 3872 C C . THR C 1 98 ? 66.175 5.600 16.335 1.00 19.20 78 THR C C 1
ATOM 3873 O O . THR C 1 98 ? 65.626 6.656 16.635 1.00 21.55 78 THR C O 1
ATOM 3877 N N . PRO C 1 99 ? 65.486 4.476 16.117 1.00 24.93 79 PRO C N 1
ATOM 3878 C CA . PRO C 1 99 ? 64.027 4.498 16.282 1.00 22.79 79 PRO C CA 1
ATOM 3879 C C . PRO C 1 99 ? 63.582 4.483 17.743 1.00 23.29 79 PRO C C 1
ATOM 3880 O O . PRO C 1 99 ? 64.133 3.726 18.548 1.00 22.90 79 PRO C O 1
ATOM 3884 N N . ASN C 1 100 ? 62.580 5.298 18.060 1.00 22.37 80 ASN C N 1
ATOM 3885 C CA . ASN C 1 100 ? 62.034 5.399 19.420 1.00 23.33 80 ASN C CA 1
ATOM 3886 C C . ASN C 1 100 ? 63.058 5.411 20.544 1.00 20.65 80 ASN C C 1
ATOM 3887 O O . ASN C 1 100 ? 63.010 4.551 21.430 1.00 21.01 80 ASN C O 1
ATOM 3892 N N . PRO C 1 101 ? 63.986 6.374 20.517 1.00 22.77 81 PRO C N 1
ATOM 3893 C CA . PRO C 1 101 ? 64.999 6.412 21.575 1.00 20.11 81 PRO C CA 1
ATOM 3894 C C . PRO C 1 101 ? 64.424 6.898 22.906 1.00 23.60 81 PRO C C 1
ATOM 3895 O O . PRO C 1 101 ? 63.481 7.690 22.916 1.00 20.68 81 PRO C O 1
ATOM 3899 N N . THR C 1 102 ? 64.973 6.417 24.019 1.00 28.09 82 THR C N 1
ATOM 3900 C CA . THR C 1 102 ? 64.675 7.037 25.307 1.00 26.83 82 THR C CA 1
ATOM 3901 C C . THR C 1 102 ? 65.433 8.359 25.402 1.00 27.84 82 THR C C 1
ATOM 3902 O O . THR C 1 102 ? 66.343 8.619 24.616 1.00 23.23 82 THR C O 1
ATOM 3906 N N . TYR C 1 103 ? 65.026 9.214 26.330 1.00 22.48 83 TYR C N 1
ATOM 3907 C CA . TYR C 1 103 ? 65.758 10.454 26.572 1.00 25.78 83 TYR C CA 1
ATOM 3908 C C . TYR C 1 103 ? 67.206 10.136 26.923 1.00 25.98 83 TYR C C 1
ATOM 3909 O O . TYR C 1 103 ? 68.145 10.763 26.415 1.00 23.23 83 TYR C O 1
ATOM 3918 N N . ARG C 1 104 ? 67.403 9.146 27.784 1.00 21.13 84 ARG C N 1
ATOM 3919 C CA . ARG C 1 104 ? 68.774 8.818 28.170 1.00 22.95 84 ARG C CA 1
ATOM 3920 C C . ARG C 1 104 ? 69.613 8.388 26.964 1.00 28.17 84 ARG C C 1
ATOM 3921 O O . ARG C 1 104 ? 70.799 8.731 26.852 1.00 23.01 84 ARG C O 1
ATOM 3929 N N . GLU C 1 105 ? 69.008 7.625 26.064 1.00 22.23 85 GLU C N 1
ATOM 3930 C CA . GLU C 1 105 ? 69.711 7.222 24.849 1.00 23.93 85 GLU C CA 1
ATOM 3931 C C . GLU C 1 105 ? 70.117 8.425 24.004 1.00 24.00 85 GLU C C 1
ATOM 3932 O O . GLU C 1 105 ? 71.253 8.510 23.527 1.00 24.93 85 GLU C O 1
ATOM 3938 N N . THR C 1 106 ? 69.195 9.361 23.822 1.00 21.19 86 THR C N 1
ATOM 3939 C CA . THR C 1 106 ? 69.494 10.535 23.018 1.00 20.53 86 THR C CA 1
ATOM 3940 C C . THR C 1 106 ? 70.637 11.369 23.621 1.00 24.53 86 THR C C 1
ATOM 3941 O O . THR C 1 106 ? 71.468 11.921 22.888 1.00 24.69 86 THR C O 1
ATOM 3945 N N . CYS C 1 107 ? 70.702 11.430 24.947 0.96 21.10 87 CYS C N 1
ATOM 3946 C CA . CYS C 1 107 ? 71.742 12.213 25.634 0.96 20.15 87 CYS C CA 1
ATOM 3947 C C . CYS C 1 107 ? 73.151 11.642 25.458 0.96 22.96 87 CYS C C 1
ATOM 3948 O O . CYS C 1 107 ? 74.132 12.349 25.688 0.96 22.87 87 CYS C O 1
ATOM 3951 N N . THR C 1 108 ? 73.261 10.382 25.041 1.00 24.79 88 THR C N 1
ATOM 3952 C CA . THR C 1 108 ? 74.576 9.803 24.744 1.00 24.27 88 THR C CA 1
ATOM 3953 C C . THR C 1 108 ? 75.181 10.375 23.464 1.00 26.55 88 THR C C 1
ATOM 3954 O O . THR C 1 108 ? 76.380 10.236 23.218 1.00 26.97 88 THR C O 1
ATOM 3958 N N . GLY C 1 109 ? 74.351 10.992 22.633 1.00 24.28 89 GLY C N 1
ATOM 3959 C CA . GLY C 1 109 ? 74.802 11.480 21.341 1.00 22.62 89 GLY C CA 1
ATOM 3960 C C . GLY C 1 109 ? 74.841 10.387 20.277 1.00 26.89 89 GLY C C 1
ATOM 3961 O O . GLY C 1 109 ? 75.171 10.651 19.124 1.00 30.60 89 GLY C O 1
ATOM 3962 N N A ARG C 1 110 ? 74.496 9.160 20.662 0.46 23.39 90 ARG C N 1
ATOM 3963 N N B ARG C 1 110 ? 74.495 9.159 20.657 0.54 23.21 90 ARG C N 1
ATOM 3964 C CA A ARG C 1 110 ? 74.655 8.016 19.764 0.46 24.48 90 ARG C CA 1
ATOM 3965 C CA B ARG C 1 110 ? 74.669 8.018 19.755 0.54 24.44 90 ARG C CA 1
ATOM 3966 C C A ARG C 1 110 ? 73.377 7.674 18.994 0.46 24.35 90 ARG C C 1
ATOM 3967 C C B ARG C 1 110 ? 73.418 7.715 18.922 0.54 24.35 90 ARG C C 1
ATOM 3968 O O A ARG C 1 110 ? 73.265 6.582 18.435 0.46 27.25 90 ARG C O 1
ATOM 3969 O O B ARG C 1 110 ? 73.366 6.688 18.243 0.54 26.38 90 ARG C O 1
ATOM 3984 N N . THR C 1 111 ? 72.424 8.607 18.952 1.00 23.84 91 THR C N 1
ATOM 3985 C CA . THR C 1 111 ? 71.223 8.436 18.121 1.00 24.64 91 THR C CA 1
ATOM 3986 C C . THR C 1 111 ? 71.230 9.366 16.917 1.00 21.40 91 THR C C 1
ATOM 3987 O O . THR C 1 111 ? 70.463 9.164 15.967 1.00 20.55 91 THR C O 1
ATOM 3991 N N . ASN C 1 112 ? 72.080 10.388 16.981 1.00 23.02 92 ASN C N 1
ATOM 3992 C CA . ASN C 1 112 ? 72.150 11.476 15.990 1.00 23.59 92 ASN C CA 1
ATOM 3993 C C . ASN C 1 112 ? 70.931 12.382 15.920 1.00 23.58 92 ASN C C 1
ATOM 3994 O O . ASN C 1 112 ? 70.899 13.323 15.124 1.00 19.40 92 ASN C O 1
ATOM 3999 N N . HIS C 1 113 ? 69.936 12.128 16.762 1.00 17.76 93 HIS C N 1
ATOM 4000 C CA . HIS C 1 113 ? 68.759 12.987 16.781 1.00 17.13 93 HIS C CA 1
ATOM 4001 C C . HIS C 1 113 ? 69.056 14.333 17.405 1.00 18.52 93 HIS C C 1
ATOM 4002 O O . HIS C 1 113 ? 70.004 14.461 18.184 1.00 19.33 93 HIS C O 1
ATOM 4009 N N A THR C 1 114 ? 68.213 15.316 17.092 0.44 16.82 94 THR C N 1
ATOM 4010 N N B THR C 1 114 ? 68.246 15.336 17.091 0.56 16.95 94 THR C N 1
ATOM 4011 C CA A THR C 1 114 ? 68.248 16.606 17.776 0.44 15.35 94 THR C CA 1
ATOM 4012 C CA B THR C 1 114 ? 68.331 16.582 17.842 0.56 15.30 94 THR C CA 1
ATOM 4013 C C A THR C 1 114 ? 67.010 16.760 18.655 0.44 18.70 94 THR C C 1
ATOM 4014 C C B THR C 1 114 ? 67.035 16.787 18.633 0.56 18.46 94 THR C C 1
ATOM 4015 O O A THR C 1 114 ? 66.003 16.072 18.443 0.44 15.93 94 THR C O 1
ATOM 4016 O O B THR C 1 114 ? 66.011 16.158 18.337 0.56 17.57 94 THR C O 1
ATOM 4023 N N . GLU C 1 115 ? 67.110 17.603 19.683 1.00 15.74 95 GLU C N 1
ATOM 4024 C CA . GLU C 1 115 ? 65.952 17.909 20.528 1.00 17.66 95 GLU C CA 1
ATOM 4025 C C . GLU C 1 115 ? 64.993 18.811 19.757 1.00 18.52 95 GLU C C 1
ATOM 4026 O O . GLU C 1 115 ? 65.382 19.894 19.342 1.00 15.02 95 GLU C O 1
ATOM 4032 N N . ILE C 1 116 ? 63.747 18.364 19.603 1.00 14.24 96 ILE C N 1
ATOM 4033 C CA . ILE C 1 116 ? 62.782 18.962 18.698 1.00 15.54 96 ILE C CA 1
ATOM 4034 C C . ILE C 1 116 ? 61.490 19.299 19.435 1.00 20.25 96 ILE C C 1
ATOM 4035 O O . ILE C 1 116 ? 61.054 18.546 20.313 1.00 18.42 96 ILE C O 1
ATOM 4040 N N . VAL C 1 117 ? 60.911 20.443 19.095 1.00 17.98 97 VAL C N 1
ATOM 4041 C CA . VAL C 1 117 ? 59.538 20.767 19.478 1.00 15.37 97 VAL C CA 1
ATOM 4042 C C . VAL C 1 117 ? 58.627 20.516 18.284 1.00 19.25 97 VAL C C 1
ATOM 4043 O O . VAL C 1 117 ? 58.852 21.066 17.214 1.00 15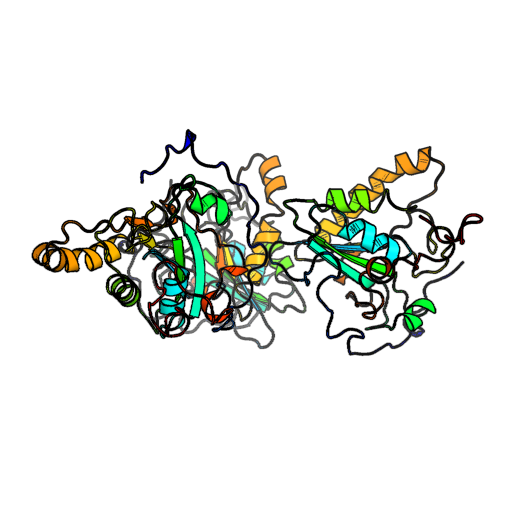.65 97 VAL C O 1
ATOM 4047 N N . GLU C 1 118 ? 57.627 19.656 18.462 1.00 16.32 98 GLU C N 1
ATOM 4048 C CA . GLU C 1 118 ? 56.569 19.499 17.482 1.00 18.74 98 GLU C CA 1
ATOM 4049 C C . GLU C 1 118 ? 55.640 20.698 17.649 1.00 22.56 98 GLU C C 1
ATOM 4050 O O . GLU C 1 118 ? 55.112 20.897 18.730 1.00 19.04 98 GLU C O 1
ATOM 4056 N N . VAL C 1 119 ? 55.480 21.519 16.616 1.00 18.89 99 VAL C N 1
ATOM 4057 C CA . VAL C 1 119 ? 54.604 22.689 16.723 1.00 18.29 99 VAL C CA 1
ATOM 4058 C C . VAL C 1 119 ? 53.410 22.546 15.789 1.00 20.32 99 VAL C C 1
ATOM 4059 O O . VAL C 1 119 ? 53.565 22.631 14.573 1.00 18.24 99 VAL C O 1
ATOM 4063 N N . VAL C 1 120 ? 52.222 22.331 16.355 1.00 17.74 100 VAL C N 1
ATOM 4064 C CA . VAL C 1 120 ? 51.014 22.209 15.549 1.00 18.74 100 VAL C CA 1
ATOM 4065 C C . VAL C 1 120 ? 50.268 23.519 15.585 1.00 23.29 100 VAL C C 1
ATOM 4066 O O . VAL C 1 120 ? 49.947 24.032 16.649 1.00 23.12 100 VAL C O 1
ATOM 4070 N N . TYR C 1 121 ? 49.990 24.076 14.416 1.00 23.35 101 TYR C N 1
ATOM 4071 C CA . TYR C 1 121 ? 49.454 25.424 14.405 1.00 20.39 101 TYR C CA 1
ATOM 4072 C C . TYR C 1 121 ? 48.364 25.600 13.364 1.00 24.42 101 TYR C C 1
ATOM 4073 O O . TYR C 1 121 ? 48.269 24.842 12.389 1.00 23.38 101 TYR C O 1
ATOM 4082 N N . ASP C 1 122 ? 47.536 26.608 13.612 1.00 23.39 102 ASP C N 1
ATOM 4083 C CA . ASP C 1 122 ? 46.485 27.042 12.714 1.00 22.46 102 ASP C CA 1
ATOM 4084 C C . ASP C 1 122 ? 47.056 28.107 11.791 1.00 26.79 102 ASP C C 1
ATOM 4085 O O . ASP C 1 122 ? 47.311 29.238 12.212 1.00 27.51 102 ASP C O 1
ATOM 4090 N N . PRO C 1 123 ? 47.225 27.759 10.517 1.00 29.01 103 PRO C N 1
ATOM 4091 C CA . PRO C 1 123 ? 47.865 28.703 9.595 1.00 26.92 103 PRO C CA 1
ATOM 4092 C C . PRO C 1 123 ? 47.009 29.949 9.325 1.00 30.57 103 PRO C C 1
ATOM 4093 O O . PRO C 1 123 ? 47.520 30.876 8.697 1.00 31.61 103 PRO C O 1
ATOM 4097 N N . THR C 1 124 ? 45.746 29.984 9.770 1.00 28.27 104 THR C N 1
ATOM 4098 C CA . THR C 1 124 ? 44.941 31.200 9.621 1.00 28.28 104 THR C CA 1
ATOM 4099 C C . THR C 1 124 ? 45.161 32.155 10.793 1.00 32.73 104 THR C C 1
ATOM 4100 O O . THR C 1 124 ? 44.634 33.264 10.806 1.00 33.36 104 THR C O 1
ATOM 4104 N N . GLN C 1 125 ? 45.896 31.697 11.798 1.00 24.37 105 GLN C N 1
ATOM 4105 C CA . GLN C 1 125 ? 46.202 32.524 12.968 1.00 30.18 105 GLN C CA 1
ATOM 4106 C C . GLN C 1 125 ? 47.693 32.848 13.076 1.00 26.88 105 GLN C C 1
ATOM 4107 O O . GLN C 1 125 ? 48.073 33.927 13.537 1.00 28.14 105 GLN C O 1
ATOM 4113 N N . VAL C 1 126 ? 48.542 31.900 12.682 1.00 27.53 106 VAL C N 1
ATOM 4114 C CA . VAL C 1 126 ? 49.985 32.145 12.630 1.00 22.37 106 VAL C CA 1
ATOM 4115 C C . VAL C 1 126 ? 50.519 31.364 11.431 1.00 25.26 106 VAL C C 1
ATOM 4116 O O . VAL C 1 126 ? 50.080 30.243 11.162 1.00 27.22 106 VAL C O 1
ATOM 4120 N N . THR C 1 127 ? 51.451 31.959 10.691 1.00 25.61 107 THR C N 1
ATOM 4121 C CA . THR C 1 127 ? 51.892 31.347 9.447 1.00 27.27 107 THR C CA 1
ATOM 4122 C C . THR C 1 127 ? 53.198 30.602 9.638 1.00 26.79 107 THR C C 1
ATOM 4123 O O . THR C 1 127 ? 53.939 30.847 10.598 1.00 24.20 107 THR C O 1
ATOM 4127 N N . PHE C 1 128 ? 53.463 29.686 8.719 1.00 25.09 108 PHE C N 1
ATOM 4128 C CA . PHE C 1 128 ? 54.753 28.996 8.644 1.00 22.29 108 PHE C CA 1
ATOM 4129 C C . PHE C 1 128 ? 55.901 30.003 8.698 1.00 19.45 108 PHE C C 1
ATOM 4130 O O . PHE C 1 128 ? 56.836 29.825 9.486 1.00 19.28 108 PHE C O 1
ATOM 4138 N N . ASP C 1 129 ? 55.813 31.068 7.893 1.00 21.51 109 ASP C N 1
ATOM 4139 C CA . ASP C 1 129 ? 56.866 32.106 7.860 1.00 28.43 109 ASP C CA 1
ATOM 4140 C C . ASP C 1 129 ? 57.108 32.703 9.240 1.00 29.09 109 ASP C C 1
ATOM 4141 O O . ASP C 1 129 ? 58.245 32.882 9.651 1.00 24.21 109 ASP C O 1
ATOM 4146 N N . GLU C 1 130 ? 56.027 33.031 9.942 1.00 22.78 110 GLU C N 1
ATOM 4147 C CA . GLU C 1 130 ? 56.141 33.647 11.260 1.00 20.75 110 GLU C CA 1
ATOM 4148 C C . GLU C 1 130 ? 56.814 32.717 12.259 1.00 23.87 110 GLU C C 1
ATOM 4149 O O . GLU C 1 130 ? 57.607 33.150 13.107 1.00 22.65 110 GLU C O 1
ATOM 4155 N N . LEU C 1 131 ? 56.514 31.429 12.159 1.00 20.04 111 LEU C N 1
ATOM 4156 C CA . LEU C 1 131 ? 57.098 30.488 13.100 1.00 19.09 111 LEU C CA 1
ATOM 4157 C C . LEU C 1 131 ? 58.574 30.255 12.829 1.00 22.15 111 LEU C C 1
ATOM 4158 O O . LEU C 1 131 ? 59.358 30.105 13.771 1.00 19.69 111 LEU C O 1
ATOM 4163 N N . VAL C 1 132 ? 58.963 30.218 11.553 1.00 19.07 112 VAL C N 1
ATOM 4164 C CA . VAL C 1 132 ? 60.410 30.121 11.215 1.00 18.19 112 VAL C CA 1
ATOM 4165 C C . VAL C 1 132 ? 61.166 31.333 11.730 1.00 23.61 112 VAL C C 1
ATOM 4166 O O . VAL C 1 132 ? 62.256 31.211 12.302 1.00 21.26 112 VAL C O 1
ATOM 4170 N N . VAL C 1 133 ? 60.584 32.510 11.532 1.00 21.54 113 VAL C N 1
ATOM 4171 C CA . VAL C 1 133 ? 61.209 33.748 11.998 1.00 24.07 113 VAL C CA 1
ATOM 4172 C C . VAL C 1 133 ? 61.335 33.721 13.516 1.00 21.74 113 VAL C C 1
ATOM 4173 O O . VAL C 1 133 ? 62.376 34.070 14.052 1.00 22.66 113 VAL C O 1
ATOM 4177 N N . LYS C 1 134 ? 60.287 33.275 14.203 1.00 23.23 114 LYS C N 1
ATOM 4178 C CA . LYS C 1 134 ? 60.316 33.212 15.665 1.00 26.07 114 LYS C CA 1
ATOM 4179 C C . LYS C 1 134 ? 61.404 32.254 16.170 1.00 26.24 114 LYS C C 1
ATOM 4180 O O . LYS C 1 134 ? 62.103 32.549 17.144 1.00 24.71 114 LYS C O 1
ATOM 4186 N N . ALA C 1 135 ? 61.521 31.100 15.523 1.00 19.31 115 ALA C N 1
ATOM 4187 C CA . ALA C 1 135 ? 62.579 30.143 15.859 1.00 16.83 115 ALA C CA 1
ATOM 4188 C C . ALA C 1 135 ? 63.965 30.753 15.664 1.00 20.43 115 ALA C C 1
ATOM 4189 O O . ALA C 1 135 ? 64.829 30.671 16.543 1.00 21.44 115 ALA C O 1
ATOM 4191 N N A MET C 1 136 ? 64.171 31.368 14.500 0.42 21.73 116 MET C N 1
ATOM 4192 N N B MET C 1 136 ? 64.175 31.385 14.516 0.58 21.46 116 MET C N 1
ATOM 4193 C CA A MET C 1 136 ? 65.469 31.955 14.157 0.42 24.79 116 MET C CA 1
ATOM 4194 C CA B MET C 1 136 ? 65.504 31.896 14.184 0.58 24.70 116 MET C CA 1
ATOM 4195 C C A MET C 1 136 ? 65.926 32.989 15.166 0.42 26.72 116 MET C C 1
ATOM 4196 C C B MET C 1 136 ? 65.942 33.017 15.130 0.58 27.32 116 MET C C 1
ATOM 4197 O O A MET C 1 136 ? 67.095 33.025 15.561 0.42 26.11 116 MET C O 1
ATOM 4198 O O B MET C 1 136 ? 67.127 33.131 15.460 0.58 25.86 116 MET C O 1
ATOM 4207 N N . GLU C 1 137 ? 64.995 33.837 15.577 1.00 25.52 117 GLU C N 1
ATOM 4208 C CA . GLU C 1 137 ? 65.329 34.943 16.465 1.00 28.40 117 GLU C CA 1
ATOM 4209 C C . GLU C 1 137 ? 65.414 34.514 17.929 1.00 27.57 117 GLU C C 1
ATOM 4210 O O . GLU C 1 137 ? 65.906 35.257 18.757 1.00 29.58 117 GLU C O 1
ATOM 4216 N N . ALA C 1 138 ? 64.997 33.294 18.238 1.00 20.98 118 ALA C N 1
ATOM 4217 C CA . ALA C 1 138 ? 65.006 32.827 19.618 1.00 24.37 118 ALA C CA 1
ATOM 4218 C C . ALA C 1 138 ? 66.265 32.051 19.997 1.00 22.04 118 ALA C C 1
ATOM 4219 O O . ALA C 1 138 ? 66.379 31.591 21.123 1.00 21.59 118 ALA C O 1
ATOM 4221 N N . HIS C 1 139 ? 67.197 31.884 19.065 1.00 22.01 119 HIS C N 1
ATOM 4222 C CA . HIS C 1 139 ? 68.438 31.181 19.383 1.00 20.55 119 HIS C CA 1
ATOM 4223 C C . HIS C 1 139 ? 69.524 31.668 18.442 1.00 22.96 119 HIS C C 1
ATOM 4224 O O . HIS C 1 139 ? 69.284 32.488 17.556 1.00 20.66 119 HIS C O 1
ATOM 4231 N N . ASP C 1 140 ? 70.729 31.167 18.656 1.00 20.08 120 ASP C N 1
ATOM 4232 C CA . ASP C 1 140 ? 71.841 31.451 17.768 1.00 16.83 120 ASP C CA 1
ATOM 4233 C C . ASP C 1 140 ? 71.984 30.280 16.780 1.00 19.06 120 ASP C C 1
ATOM 4234 O O . ASP C 1 140 ? 72.396 29.171 17.182 1.00 20.79 120 ASP C O 1
ATOM 4239 N N . PRO C 1 141 ? 71.659 30.516 15.495 1.00 17.86 121 PRO C N 1
ATOM 4240 C CA . PRO C 1 141 ? 71.625 29.428 14.510 1.00 13.69 121 PRO C CA 1
ATOM 4241 C C . PRO C 1 141 ? 72.979 29.175 13.844 1.00 18.68 121 PRO C C 1
ATOM 4242 O O . PRO C 1 141 ? 73.004 28.592 12.756 1.00 19.61 121 PRO C O 1
ATOM 4246 N N . THR C 1 142 ? 74.067 29.592 14.488 1.00 18.18 122 THR C N 1
ATOM 4247 C CA . THR C 1 142 ? 75.397 29.487 13.889 1.00 17.04 122 THR C CA 1
ATOM 4248 C C . THR C 1 142 ? 76.348 28.635 14.751 1.00 18.61 122 THR C C 1
ATOM 4249 O O . THR C 1 142 ? 77.543 28.540 14.456 1.00 18.47 122 THR C O 1
ATOM 4253 N N . GLN C 1 143 ? 75.833 27.984 15.795 1.00 18.38 123 GLN C N 1
ATOM 4254 C CA . GLN C 1 143 ? 76.747 27.349 16.740 1.00 24.14 123 GLN C CA 1
ATOM 4255 C C . GLN C 1 143 ? 77.010 25.868 16.480 1.00 24.19 123 GLN C C 1
ATOM 4256 O O . GLN C 1 143 ? 77.819 25.259 17.179 1.00 19.20 123 GLN C O 1
ATOM 4262 N N . GLY C 1 144 ? 76.373 25.283 15.472 1.00 21.43 124 GLY C N 1
ATOM 4263 C CA . GLY C 1 144 ? 76.691 23.900 15.150 1.00 21.93 124 GLY C CA 1
ATOM 4264 C C . GLY C 1 144 ? 76.167 22.916 16.191 1.00 22.74 124 GLY C C 1
ATOM 4265 O O . GLY C 1 144 ? 74.969 22.882 16.474 1.00 19.15 124 GLY C O 1
ATOM 4266 N N . TYR C 1 145 ? 77.051 22.097 16.747 1.00 20.27 125 TYR C N 1
ATOM 4267 C CA . TYR C 1 145 ? 76.619 21.041 17.660 1.00 20.56 125 TYR C CA 1
ATOM 4268 C C . TYR C 1 145 ? 76.654 21.558 19.089 1.00 23.86 125 TYR C C 1
ATOM 4269 O O . TYR C 1 145 ? 77.347 21.018 19.951 1.00 23.31 125 TYR C O 1
ATOM 4278 N N . ARG C 1 146 ? 75.894 22.619 19.325 1.00 20.01 126 ARG C N 1
ATOM 4279 C CA . ARG C 1 146 ? 75.944 23.342 20.583 1.00 19.14 126 ARG C CA 1
ATOM 4280 C C . ARG C 1 146 ? 74.858 24.396 20.557 1.00 23.19 126 ARG C C 1
ATOM 4281 O O . ARG C 1 146 ? 74.530 24.902 19.486 1.00 18.94 126 ARG C O 1
ATOM 4289 N N . GLN C 1 147 ? 74.281 24.708 21.713 1.00 17.16 127 GLN C N 1
ATOM 4290 C CA . GLN C 1 147 ? 73.510 25.946 21.849 1.00 21.47 127 GLN C CA 1
ATOM 4291 C C . GLN C 1 147 ? 73.803 26.518 23.213 1.00 27.78 127 GLN C C 1
ATOM 4292 O O . GLN C 1 147 ? 73.440 25.918 24.226 1.00 23.90 127 GLN C O 1
ATOM 4298 N N . GLY C 1 148 ? 74.460 27.670 23.243 1.00 25.02 128 GLY C N 1
ATOM 4299 C CA . GLY C 1 148 ? 74.859 28.263 24.505 1.00 22.94 128 GLY C CA 1
ATOM 4300 C C . GLY C 1 148 ? 75.784 27.317 25.230 1.00 25.45 128 GLY C C 1
ATOM 4301 O O . GLY C 1 148 ? 76.783 26.855 24.682 1.00 28.39 128 GLY C O 1
ATOM 4302 N N . ASN C 1 149 ? 75.431 26.972 26.458 1.00 26.73 129 ASN C N 1
ATOM 4303 C CA . ASN C 1 149 ? 76.291 26.085 27.233 1.00 28.13 129 ASN C CA 1
ATOM 4304 C C . ASN C 1 149 ? 75.939 24.606 27.078 1.00 29.35 129 ASN C C 1
ATOM 4305 O O . ASN C 1 149 ? 76.519 23.756 27.739 1.00 30.65 129 ASN C O 1
ATOM 4310 N N . ASP C 1 150 ? 74.985 24.306 26.206 1.00 25.03 130 ASP C N 1
ATOM 4311 C CA . ASP C 1 150 ? 74.650 22.921 25.895 1.00 21.20 130 ASP C CA 1
ATOM 4312 C C . ASP C 1 150 ? 75.431 22.397 24.697 1.00 24.03 130 ASP C C 1
ATOM 4313 O O . ASP C 1 150 ? 75.110 22.709 23.552 1.00 21.82 130 ASP C O 1
ATOM 4318 N N . THR C 1 151 ? 76.439 21.580 24.952 1.00 22.02 131 THR C N 1
ATOM 4319 C CA . THR C 1 151 ? 77.219 21.005 23.865 1.00 22.19 131 THR C CA 1
ATOM 4320 C C . THR C 1 151 ? 76.714 19.609 23.514 1.00 23.61 131 THR C C 1
ATOM 4321 O O . THR C 1 151 ? 76.427 18.822 24.396 1.00 24.29 131 THR C O 1
ATOM 4325 N N . GLY C 1 152 ? 76.591 19.320 22.220 1.00 23.48 132 GLY C N 1
ATOM 4326 C CA . GLY C 1 152 ? 76.177 17.998 21.765 1.00 22.45 132 GLY C CA 1
ATOM 4327 C C . GLY C 1 152 ? 75.417 18.097 20.458 1.00 19.00 132 GLY C C 1
ATOM 4328 O O . GLY C 1 152 ? 74.795 19.122 20.182 1.00 19.37 132 GLY C O 1
ATOM 4329 N N . THR C 1 153 ? 75.483 17.053 19.634 1.00 18.63 133 THR C N 1
ATOM 4330 C CA . THR C 1 153 ? 74.743 17.074 18.375 1.00 22.79 133 THR C CA 1
ATOM 4331 C C . THR C 1 153 ? 73.240 17.151 18.625 1.00 21.24 133 THR C C 1
ATOM 4332 O O . THR C 1 153 ? 72.493 17.577 17.744 1.00 18.34 133 THR C O 1
ATOM 4336 N N . GLN C 1 154 ? 72.796 16.743 19.813 1.00 17.01 134 GLN C N 1
ATOM 4337 C CA . GLN C 1 154 ? 71.354 16.763 20.091 1.00 17.56 134 GLN C CA 1
ATOM 4338 C C . GLN C 1 154 ? 70.868 18.193 20.386 1.00 20.45 134 GLN C C 1
ATOM 4339 O O . GLN C 1 154 ? 69.680 18.419 20.635 1.00 21.45 134 GLN C O 1
ATOM 4345 N N . TYR C 1 155 ? 71.768 19.177 20.354 1.00 16.69 135 TYR C N 1
ATOM 4346 C CA . TYR C 1 155 ? 71.331 20.561 20.581 1.00 15.55 135 TYR C CA 1
ATOM 4347 C C . TYR C 1 155 ? 71.410 21.402 19.324 1.00 19.56 135 TYR C C 1
ATOM 4348 O O . TYR C 1 155 ? 71.240 22.611 19.389 1.00 18.16 135 TYR C O 1
ATOM 4357 N N . ARG C 1 156 ? 71.653 20.768 18.187 1.00 19.27 136 ARG C N 1
ATOM 4358 C CA . ARG C 1 156 ? 71.859 21.533 16.951 1.00 18.26 136 ARG C CA 1
ATOM 4359 C C . ARG C 1 156 ? 70.558 22.144 16.447 1.00 22.77 136 ARG C C 1
ATOM 4360 O O . ARG C 1 156 ? 69.433 21.669 16.751 1.00 20.67 136 ARG C O 1
ATOM 4368 N N . SER C 1 157 ? 70.732 23.207 15.671 1.00 15.60 137 SER C N 1
ATOM 4369 C CA . SER C 1 157 ? 69.630 23.979 15.085 1.00 14.59 137 SER C CA 1
ATOM 4370 C C . SER C 1 157 ? 68.987 23.204 13.936 1.00 16.78 137 SER C C 1
ATOM 4371 O O . SER C 1 157 ? 69.691 22.641 13.092 1.00 17.64 137 SER C O 1
ATOM 4374 N N . ALA C 1 158 ? 67.648 23.156 13.896 1.00 15.85 138 ALA C N 1
ATOM 4375 C CA . ALA C 1 158 ? 66.982 22.417 12.836 1.00 18.34 138 ALA C CA 1
ATOM 4376 C C . ALA C 1 158 ? 65.579 22.912 12.590 1.00 17.15 138 ALA C C 1
ATOM 4377 O O . ALA C 1 158 ? 64.911 23.438 13.499 1.00 16.76 138 ALA C O 1
ATOM 4379 N N . ILE C 1 159 ? 65.157 22.732 11.347 1.00 20.44 139 ILE C N 1
ATOM 4380 C CA . ILE C 1 159 ? 63.754 22.845 10.940 1.00 18.51 139 ILE C CA 1
ATOM 4381 C C . ILE C 1 159 ? 63.400 21.644 10.078 1.00 20.17 139 ILE C C 1
ATOM 4382 O O . ILE C 1 159 ? 63.995 21.480 9.013 1.00 17.28 139 ILE C O 1
ATOM 4387 N N . TYR C 1 160 ? 62.463 20.797 10.525 1.00 15.58 140 TYR C N 1
ATOM 4388 C CA . TYR C 1 160 ? 61.973 19.686 9.685 1.00 17.98 140 TYR C CA 1
ATOM 4389 C C . TYR C 1 160 ? 60.514 19.919 9.312 1.00 16.06 140 TYR C C 1
ATOM 4390 O O . TYR C 1 160 ? 59.711 20.324 10.147 1.00 18.29 140 TYR C O 1
ATOM 4399 N N . THR C 1 161 ? 60.186 19.695 8.053 1.00 15.37 141 THR C N 1
ATOM 4400 C CA . THR C 1 161 ? 58.845 20.011 7.594 1.00 18.25 141 THR C CA 1
ATOM 4401 C C . THR C 1 161 ? 58.013 18.756 7.347 1.00 21.46 141 THR C C 1
ATOM 4402 O O . THR C 1 161 ? 58.550 17.661 7.170 1.00 20.92 141 THR C O 1
ATOM 4406 N N . ALA C 1 162 ? 56.689 18.920 7.345 1.00 18.93 142 ALA C N 1
ATOM 4407 C CA . ALA C 1 162 ? 55.789 17.786 7.249 1.00 21.93 142 ALA C CA 1
ATOM 4408 C C . ALA C 1 162 ? 54.531 18.178 6.509 1.00 23.76 142 ALA C C 1
ATOM 4409 O O . ALA C 1 162 ? 54.284 19.367 6.291 1.00 24.69 142 ALA C O 1
ATOM 4411 N N . GLY C 1 163 ? 53.718 17.182 6.167 1.00 22.14 143 GLY C N 1
ATOM 4412 C CA . GLY C 1 163 ? 52.469 17.441 5.469 1.00 20.29 143 GLY C CA 1
ATOM 4413 C C . GLY C 1 163 ? 52.626 17.385 3.962 1.00 23.97 143 GLY C C 1
ATOM 4414 O O . GLY C 1 163 ? 53.731 17.180 3.447 1.00 22.85 143 GLY C O 1
ATOM 4415 N N . PRO C 1 164 ? 51.523 17.595 3.237 1.00 23.74 144 PRO C N 1
ATOM 4416 C CA . PRO C 1 164 ? 51.527 17.434 1.779 1.00 25.06 144 PRO C CA 1
ATOM 4417 C C . PRO C 1 164 ? 52.428 18.423 1.050 1.00 29.23 144 PRO C C 1
ATOM 4418 O O . PRO C 1 164 ? 52.778 18.146 -0.082 1.00 29.47 144 PRO C O 1
ATOM 4422 N N . ASN C 1 165 ? 52.779 19.548 1.672 1.00 22.86 145 ASN C N 1
ATOM 4423 C CA . ASN C 1 165 ? 53.642 20.544 1.026 1.00 22.00 145 ASN C CA 1
ATOM 4424 C C . ASN C 1 165 ? 55.024 20.603 1.678 1.00 24.51 145 ASN C C 1
ATOM 4425 O O . ASN C 1 165 ? 55.707 21.636 1.624 1.00 23.45 145 ASN C O 1
ATOM 4430 N N . ALA C 1 166 ? 55.443 19.498 2.295 1.00 22.36 146 ALA C N 1
ATOM 4431 C CA . ALA C 1 166 ? 56.680 19.493 3.077 1.00 21.74 146 ALA C CA 1
ATOM 4432 C C . ALA C 1 166 ? 57.932 19.912 2.276 1.00 18.05 146 ALA C C 1
ATOM 4433 O O . ALA C 1 166 ? 58.801 20.643 2.795 1.00 20.55 146 ALA C O 1
ATOM 4435 N N . GLU C 1 167 ? 58.038 19.473 1.022 0.96 20.48 147 GLU C N 1
ATOM 4436 C CA . GLU C 1 167 ? 59.214 19.839 0.225 0.96 23.77 147 GLU C CA 1
ATOM 4437 C C . GLU C 1 167 ? 59.244 21.340 -0.049 0.96 24.83 147 GLU C C 1
ATOM 4438 O O . GLU C 1 167 ? 60.280 21.991 0.079 0.96 21.56 147 GLU C O 1
ATOM 4444 N N . GLN C 1 168 ? 58.101 21.881 -0.455 1.00 22.89 148 GLN C N 1
ATOM 4445 C CA . GLN C 1 168 ? 58.009 23.313 -0.717 1.00 21.99 148 GLN C CA 1
ATOM 4446 C C . GLN C 1 168 ? 58.232 24.107 0.565 1.00 19.57 148 GLN C C 1
ATOM 4447 O O . GLN C 1 168 ? 58.884 25.144 0.535 1.00 21.75 148 GLN C O 1
ATOM 4453 N N . GLN C 1 169 ? 57.684 23.645 1.690 1.00 20.68 149 GLN C N 1
ATOM 4454 C CA . GLN C 1 169 ? 57.922 24.328 2.973 1.00 16.65 149 GLN C CA 1
ATOM 4455 C C . GLN C 1 169 ? 59.397 24.290 3.408 1.00 19.48 149 GLN C C 1
ATOM 4456 O O . GLN C 1 169 ? 59.905 25.269 3.950 1.00 20.31 149 GLN C O 1
ATOM 4462 N N . ALA C 1 170 ? 60.083 23.178 3.169 1.00 21.03 150 ALA C N 1
ATOM 4463 C CA . ALA C 1 170 ? 61.500 23.120 3.486 1.00 24.30 150 ALA C CA 1
ATOM 4464 C C . ALA C 1 170 ? 62.240 24.177 2.662 1.00 25.14 150 ALA C C 1
ATOM 4465 O O . ALA C 1 170 ? 63.101 24.894 3.171 1.00 22.22 150 ALA C O 1
ATOM 4467 N N . GLN C 1 171 ? 61.880 24.287 1.390 1.00 20.81 151 GLN C N 1
ATOM 4468 C CA . GLN C 1 171 ? 62.542 25.254 0.518 1.00 21.26 151 GLN C CA 1
ATOM 4469 C C . GLN C 1 171 ? 62.263 26.684 1.000 1.00 22.14 151 GLN C C 1
ATOM 4470 O O . GLN C 1 171 ? 63.155 27.537 1.018 1.00 21.26 151 GLN C O 1
ATOM 4476 N N . ARG C 1 172 ? 61.030 26.922 1.431 1.00 22.99 152 ARG C N 1
ATOM 4477 C CA . ARG C 1 172 ? 60.650 28.217 1.982 1.00 22.21 152 ARG C CA 1
ATOM 4478 C C . ARG C 1 172 ? 61.452 28.542 3.249 1.00 20.52 152 ARG C C 1
ATOM 4479 O O . ARG C 1 172 ? 61.908 29.681 3.440 1.00 21.72 152 ARG C O 1
ATOM 4487 N N . ALA C 1 173 ? 61.624 27.548 4.114 1.00 19.83 153 ALA C N 1
ATOM 4488 C CA . ALA C 1 173 ? 62.397 27.747 5.331 1.00 23.63 153 ALA C CA 1
ATOM 4489 C C . ALA C 1 173 ? 63.849 28.108 4.988 1.00 20.23 153 ALA C C 1
ATOM 4490 O O . ALA C 1 173 ? 64.439 28.986 5.606 1.00 20.88 153 ALA C O 1
ATOM 4492 N N . ARG C 1 174 ? 64.416 27.430 4.001 1.00 20.31 154 ARG C N 1
ATOM 4493 C CA . ARG C 1 174 ? 65.773 27.749 3.561 1.00 21.37 154 ARG C CA 1
ATOM 4494 C C . ARG C 1 174 ? 65.870 29.196 3.078 1.00 23.50 154 ARG C C 1
ATOM 4495 O O . ARG C 1 174 ? 66.841 29.895 3.360 1.00 24.25 154 ARG C O 1
ATOM 4503 N N . GLU C 1 175 ? 64.856 29.633 2.335 1.00 21.45 155 GLU C N 1
ATOM 4504 C CA . GLU C 1 175 ? 64.815 30.993 1.818 1.00 20.89 155 GLU C CA 1
ATOM 4505 C C . GLU C 1 175 ? 64.847 32.016 2.946 1.00 24.43 155 GLU C C 1
ATOM 4506 O O . GLU C 1 175 ? 65.670 32.945 2.958 1.00 21.98 155 GLU C O 1
ATOM 4512 N N . ILE C 1 176 ? 63.973 31.805 3.920 1.00 21.90 156 ILE C N 1
ATOM 4513 C CA . ILE C 1 176 ? 63.870 32.692 5.068 1.00 16.22 156 ILE C CA 1
ATOM 4514 C C . ILE C 1 176 ? 65.162 32.693 5.874 1.00 25.49 156 ILE C C 1
ATOM 4515 O O . ILE C 1 176 ? 65.680 33.745 6.249 1.00 23.29 156 ILE C O 1
ATOM 4520 N N . VAL C 1 177 ? 65.682 31.501 6.146 1.00 22.30 157 VAL C N 1
ATOM 4521 C CA . VAL C 1 177 ? 66.873 31.401 6.986 1.00 19.63 157 VAL C CA 1
ATOM 4522 C C . VAL C 1 177 ? 68.084 32.010 6.271 1.00 24.36 157 VAL C C 1
ATOM 4523 O O . VAL C 1 177 ? 68.867 32.765 6.874 1.00 26.18 157 VAL C O 1
ATOM 4527 N N . GLU C 1 178 ? 68.228 31.741 4.975 0.94 20.46 158 GLU C N 1
ATOM 4528 C CA . GLU C 1 178 ? 69.382 32.306 4.256 0.94 26.30 158 GLU C CA 1
ATOM 4529 C C . GLU C 1 178 ? 69.320 33.825 4.165 0.94 24.65 158 GLU C C 1
ATOM 4530 O O . GLU C 1 178 ? 70.352 34.502 4.131 0.94 20.76 158 GLU C O 1
ATOM 4536 N N . HIS C 1 179 ? 68.116 34.376 4.155 1.00 24.05 159 HIS C N 1
ATOM 4537 C CA . HIS C 1 179 ? 67.967 35.824 4.209 1.00 22.85 159 HIS C CA 1
ATOM 4538 C C . HIS C 1 179 ? 68.329 36.431 5.573 1.00 26.52 159 HIS C C 1
ATOM 4539 O O . HIS C 1 179 ? 68.399 37.646 5.709 1.00 24.02 159 HIS C O 1
ATOM 4546 N N . TYR C 1 180 ? 68.518 35.601 6.590 1.00 26.64 160 TYR C N 1
ATOM 4547 C CA . TYR C 1 180 ? 69.044 36.122 7.854 1.00 25.56 160 TYR C CA 1
ATOM 4548 C C . TYR C 1 180 ? 70.537 36.338 7.859 1.00 26.06 160 TYR C C 1
ATOM 4549 O O . TYR C 1 180 ? 71.056 36.963 8.776 1.00 30.57 160 TYR C O 1
ATOM 4558 N N . ALA C 1 181 ? 71.227 35.795 6.868 1.00 27.70 161 ALA C N 1
ATOM 4559 C CA . ALA C 1 181 ? 72.686 35.862 6.839 1.00 29.25 161 ALA C CA 1
ATOM 4560 C C . ALA C 1 181 ? 73.235 37.295 6.976 1.00 33.15 161 ALA C C 1
ATOM 4561 O O . ALA C 1 181 ? 74.174 37.510 7.736 1.00 32.37 161 ALA C O 1
ATOM 4563 N N . PRO C 1 182 ? 72.665 38.277 6.245 1.00 32.32 162 PRO C N 1
ATOM 4564 C CA . PRO C 1 182 ? 73.256 39.613 6.408 1.00 33.50 162 PRO C CA 1
ATOM 4565 C C . PRO C 1 182 ? 73.094 40.179 7.825 1.00 27.61 162 PRO C C 1
ATOM 4566 O O . PRO C 1 182 ? 74.019 40.831 8.312 1.00 29.84 162 PRO C O 1
ATOM 4570 N N . LYS C 1 183 ? 71.968 39.921 8.489 1.00 24.44 163 LYS C N 1
ATOM 4571 C CA . LYS C 1 183 ? 71.797 40.423 9.854 1.00 26.26 163 LYS C CA 1
ATOM 4572 C C . LYS C 1 183 ? 72.744 39.710 10.822 1.00 24.90 163 LYS C C 1
ATOM 4573 O O . LYS C 1 183 ? 73.272 40.333 11.741 1.00 27.64 163 LYS C O 1
ATOM 4579 N N . LEU C 1 184 ? 72.931 38.406 10.640 1.00 23.57 164 LEU C N 1
ATOM 4580 C CA . LEU C 1 184 ? 73.828 37.666 11.522 1.00 25.48 164 LEU C CA 1
ATOM 4581 C C . LEU C 1 184 ? 75.251 38.122 11.310 1.00 20.65 164 LEU C C 1
ATOM 4582 O O . LEU C 1 184 ? 76.018 38.296 12.261 1.00 23.35 164 LEU C O 1
ATOM 4587 N N . ALA C 1 185 ? 75.594 38.383 10.058 1.00 19.31 165 ALA C N 1
ATOM 4588 C CA . ALA C 1 185 ? 76.936 38.847 9.754 1.00 24.09 165 ALA C CA 1
ATOM 4589 C C . ALA C 1 185 ? 77.238 40.192 10.415 1.00 25.58 165 ALA C C 1
ATOM 4590 O O . ALA C 1 185 ? 78.306 40.385 11.029 1.00 20.77 165 ALA C O 1
ATOM 4592 N N . ALA C 1 186 ? 76.289 41.119 10.323 1.00 21.64 166 ALA C N 1
ATOM 4593 C CA . ALA C 1 186 ? 76.521 42.454 10.838 1.00 27.82 166 ALA C CA 1
ATOM 4594 C C . ALA C 1 186 ? 76.641 42.429 12.351 1.00 22.17 166 ALA C C 1
ATOM 4595 O O . ALA C 1 186 ? 77.295 43.294 12.935 1.00 28.51 166 ALA C O 1
ATOM 4597 N N . ALA C 1 187 ? 76.007 41.439 12.969 1.00 21.41 167 ALA C N 1
ATOM 4598 C CA . ALA C 1 187 ? 76.089 41.222 14.415 1.00 29.60 167 ALA C CA 1
ATOM 4599 C C . ALA C 1 187 ? 77.363 40.485 14.845 1.00 31.55 167 ALA C C 1
ATOM 4600 O O . ALA C 1 187 ? 77.571 40.241 16.029 1.00 31.67 167 ALA C O 1
ATOM 4602 N N . GLY C 1 188 ? 78.194 40.113 13.880 1.00 19.04 168 GLY C N 1
ATOM 4603 C CA . GLY C 1 188 ? 79.489 39.501 14.180 1.00 19.20 168 GLY C CA 1
ATOM 4604 C C . GLY C 1 188 ? 79.460 37.980 14.244 1.00 19.39 168 GLY C C 1
ATOM 4605 O O . GLY C 1 188 ? 80.442 37.356 14.644 1.00 22.15 168 GLY C O 1
ATOM 4606 N N . LEU C 1 189 ? 78.369 37.373 13.788 1.00 18.50 169 LEU C N 1
ATOM 4607 C CA . LEU C 1 189 ? 78.247 35.920 13.864 1.00 18.99 169 LEU C CA 1
ATOM 4608 C C . LEU C 1 189 ? 78.688 35.274 12.570 1.00 25.11 169 LEU C C 1
ATOM 4609 O O . LEU C 1 189 ? 78.795 35.947 11.543 1.00 21.91 169 LEU C O 1
ATOM 4614 N N . GLY C 1 190 ? 78.931 33.963 12.616 1.00 24.37 170 GLY C N 1
ATOM 4615 C CA . GLY C 1 190 ? 79.410 33.255 11.445 1.00 21.74 170 GLY C CA 1
ATOM 4616 C C . GLY C 1 190 ? 78.302 32.632 10.630 1.00 23.86 170 GLY C C 1
ATOM 4617 O O . GLY C 1 190 ? 77.158 33.084 10.654 1.00 20.69 170 GLY C O 1
ATOM 4618 N N . ARG C 1 191 ? 78.631 31.567 9.913 1.00 22.05 171 ARG C N 1
ATOM 4619 C CA . ARG C 1 191 ? 77.698 31.012 8.950 1.00 22.33 171 ARG C CA 1
ATOM 4620 C C . ARG C 1 191 ? 76.585 30.269 9.667 1.00 21.17 171 ARG C C 1
ATOM 4621 O O . ARG C 1 191 ? 76.785 29.725 10.758 1.00 17.85 171 ARG C O 1
ATOM 4629 N N . ILE C 1 192 ? 75.410 30.234 9.041 1.00 18.74 172 ILE C N 1
ATOM 4630 C CA . ILE C 1 192 ? 74.276 29.471 9.577 1.00 20.19 172 ILE C CA 1
ATOM 4631 C C . ILE C 1 192 ? 74.506 27.958 9.515 1.00 22.17 172 ILE C C 1
ATOM 4632 O O . ILE C 1 192 ? 74.995 27.443 8.510 1.00 19.58 172 ILE C O 1
ATOM 4637 N N . THR C 1 193 ? 74.197 27.261 10.610 1.00 17.99 173 THR C N 1
ATOM 4638 C CA . THR C 1 193 ? 74.412 25.819 10.690 1.00 18.14 173 THR C CA 1
ATOM 4639 C C . THR C 1 193 ? 73.091 25.035 10.738 1.00 21.41 173 THR C C 1
ATOM 4640 O O . THR C 1 193 ? 73.098 23.805 10.735 1.00 22.08 173 THR C O 1
ATOM 4644 N N . THR C 1 194 ? 71.973 25.758 10.760 1.00 17.65 174 THR C N 1
ATOM 4645 C CA . THR C 1 194 ? 70.637 25.147 10.779 1.00 18.03 174 THR C CA 1
ATOM 4646 C C . THR C 1 194 ? 70.446 24.076 9.693 1.00 21.40 174 THR C C 1
ATOM 4647 O O . THR C 1 194 ? 70.720 24.301 8.518 1.00 19.08 174 THR C O 1
ATOM 4651 N N . GLU C 1 195 ? 69.990 22.904 10.115 1.00 19.38 175 GLU C N 1
ATOM 4652 C CA . GLU C 1 195 ? 69.694 21.793 9.218 1.00 20.85 175 GLU C CA 1
ATOM 4653 C C . GLU C 1 195 ? 68.213 21.876 8.785 1.00 19.81 175 GLU C C 1
ATOM 4654 O O . GLU C 1 195 ? 67.327 21.871 9.639 1.00 21.92 175 GLU C O 1
ATOM 4660 N N . ILE C 1 196 ? 67.936 21.965 7.487 1.00 17.88 176 ILE C N 1
ATOM 4661 C CA . ILE C 1 196 ? 66.545 22.148 7.015 1.00 20.44 176 ILE C CA 1
ATOM 4662 C C . ILE C 1 196 ? 66.172 21.101 5.965 1.00 23.05 176 ILE C C 1
ATOM 4663 O O . ILE C 1 196 ? 66.808 21.029 4.910 1.00 22.42 176 ILE C O 1
ATOM 4668 N N . LEU C 1 197 ? 65.156 20.288 6.256 1.00 18.66 177 LEU C N 1
ATOM 4669 C CA . LEU C 1 197 ? 64.692 19.278 5.310 1.00 20.37 177 LEU C CA 1
ATOM 4670 C C . LEU C 1 197 ? 63.352 18.697 5.733 1.00 17.88 177 LEU C C 1
ATOM 4671 O O . LEU C 1 197 ? 62.938 18.840 6.883 1.00 20.38 177 LEU C O 1
ATOM 4676 N N . PRO C 1 198 ? 62.657 18.045 4.799 1.00 19.72 178 PRO C N 1
ATOM 4677 C CA . PRO C 1 198 ? 61.426 17.381 5.223 1.00 20.54 178 PRO C CA 1
ATOM 4678 C C . PRO C 1 198 ? 61.740 16.332 6.284 1.00 25.97 178 PRO C C 1
ATOM 4679 O O . PRO C 1 198 ? 62.777 15.668 6.177 1.00 21.64 178 PRO C O 1
ATOM 4683 N N . LEU C 1 199 ? 60.880 16.216 7.296 1.00 20.38 179 LEU C N 1
ATOM 4684 C CA . LEU C 1 199 ? 61.035 15.180 8.309 1.00 24.69 179 LEU C CA 1
ATOM 4685 C C . LEU C 1 199 ? 61.189 13.800 7.668 1.00 22.78 179 LEU C C 1
ATOM 4686 O O . LEU C 1 199 ? 62.006 13.000 8.108 1.00 22.05 179 LEU C O 1
ATOM 4691 N N . ALA C 1 200 ? 60.421 13.539 6.614 1.00 23.42 180 ALA C N 1
ATOM 4692 C CA . ALA C 1 200 ? 60.466 12.240 5.960 1.00 26.98 180 ALA C CA 1
ATOM 4693 C C . ALA C 1 200 ? 61.822 11.975 5.308 1.00 29.04 180 ALA C C 1
ATOM 4694 O O . ALA C 1 200 ? 62.159 10.825 5.018 1.00 28.61 180 ALA C O 1
ATOM 4696 N N . SER C 1 201 ? 62.604 13.028 5.085 1.00 25.77 181 SER C N 1
ATOM 4697 C CA . SER C 1 201 ? 63.910 12.876 4.441 1.00 24.97 181 SER C CA 1
ATOM 4698 C C . SER C 1 201 ? 65.079 12.723 5.414 1.00 24.20 181 SER C C 1
ATOM 4699 O O . SER C 1 201 ? 66.221 12.524 4.987 1.00 24.09 181 SER C O 1
ATOM 4702 N N . THR C 1 202 ? 64.807 12.832 6.707 1.00 25.54 182 THR C N 1
ATOM 4703 C CA . THR C 1 202 ? 65.815 12.533 7.718 1.00 23.04 182 THR C CA 1
ATOM 4704 C C . THR C 1 202 ? 66.062 11.024 7.765 1.00 22.05 182 THR C C 1
ATOM 4705 O O . THR C 1 202 ? 65.233 10.245 7.278 1.00 23.13 182 THR C O 1
ATOM 4709 N N . PRO C 1 203 ? 67.197 10.594 8.349 1.00 24.30 183 PRO C N 1
ATOM 4710 C CA . PRO C 1 203 ? 67.493 9.152 8.292 1.00 26.39 183 PRO C CA 1
ATOM 4711 C C . PRO C 1 203 ? 66.396 8.259 8.891 1.00 29.00 183 PRO C C 1
ATOM 4712 O O . PRO C 1 203 ? 66.030 7.284 8.259 1.00 25.19 183 PRO C O 1
ATOM 4716 N N . ALA C 1 204 ? 65.863 8.583 10.064 1.00 27.07 184 ALA C N 1
ATOM 4717 C CA . ALA C 1 204 ? 64.789 7.764 10.622 1.00 26.23 184 ALA C CA 1
ATOM 4718 C C . ALA C 1 204 ? 63.460 8.051 9.925 1.00 24.02 184 ALA C C 1
ATOM 4719 O O . ALA C 1 204 ? 62.540 7.204 9.916 1.00 26.53 184 ALA C O 1
ATOM 4721 N N . GLY C 1 205 ? 63.351 9.255 9.379 1.00 23.96 185 GLY C N 1
ATOM 4722 C CA . GLY C 1 205 ? 62.175 9.662 8.634 1.00 21.83 185 GLY C CA 1
ATOM 4723 C C . GLY C 1 205 ? 60.973 9.974 9.515 1.00 26.80 185 GLY C C 1
ATOM 4724 O O . GLY C 1 205 ? 59.849 10.119 9.012 1.00 25.49 185 GLY C O 1
ATOM 4725 N N . GLU C 1 206 ? 61.187 10.053 10.829 1.00 20.16 186 GLU C N 1
ATOM 4726 C CA . GLU C 1 206 ? 60.067 10.194 11.765 1.00 23.97 186 GLU C CA 1
ATOM 4727 C C . GLU C 1 206 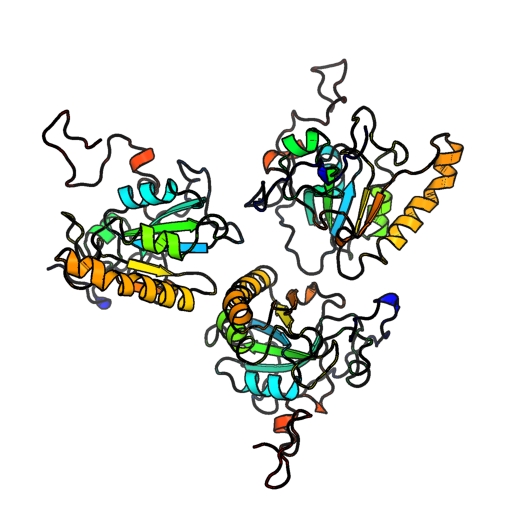? 60.448 11.027 12.987 1.00 21.08 186 GLU C C 1
ATOM 4728 O O . GLU C 1 206 ? 61.625 11.199 13.292 1.00 22.92 186 GLU C O 1
ATOM 4734 N N . TYR C 1 207 ? 59.434 11.533 13.682 1.00 22.33 187 TYR C N 1
ATOM 4735 C CA . TYR C 1 207 ? 59.613 12.220 14.967 1.00 20.94 187 TYR C CA 1
ATOM 4736 C C . TYR C 1 207 ? 59.141 11.292 16.072 1.00 20.95 187 TYR C C 1
ATOM 4737 O O . TYR C 1 207 ? 58.139 10.597 15.914 1.00 19.83 187 TYR C O 1
ATOM 4746 N N . TYR C 1 208 ? 59.875 11.271 17.174 1.00 19.18 188 TYR C N 1
ATOM 4747 C CA . TYR C 1 208 ? 59.583 10.370 18.293 1.00 17.22 188 TYR C CA 1
ATOM 4748 C C . TYR C 1 208 ? 59.344 11.188 19.539 1.00 22.75 188 TYR C C 1
ATOM 4749 O O . TYR C 1 208 ? 60.221 11.970 19.921 1.00 18.48 188 TYR C O 1
ATOM 4758 N N . MET C 1 209 ? 58.188 11.029 20.183 1.00 19.50 189 MET C N 1
ATOM 4759 C CA . MET C 1 209 ? 57.919 11.808 21.398 1.00 18.68 189 MET C CA 1
ATOM 4760 C C . MET C 1 209 ? 58.823 11.407 22.556 1.00 24.66 189 MET C C 1
ATOM 4761 O O . MET C 1 209 ? 59.092 10.230 22.763 1.00 21.87 189 MET C O 1
ATOM 4766 N N . ALA C 1 210 ? 59.269 12.390 23.336 1.00 21.08 190 ALA C N 1
ATOM 4767 C CA . ALA C 1 210 ? 59.981 12.093 24.567 1.00 17.41 190 ALA C CA 1
ATOM 4768 C C . ALA C 1 210 ? 59.012 11.541 25.620 1.00 17.71 190 ALA C C 1
ATOM 4769 O O . ALA C 1 210 ? 57.787 11.595 25.442 1.00 19.06 190 ALA C O 1
ATOM 4771 N N . GLU C 1 211 ? 59.568 10.989 26.697 1.00 19.70 191 GLU C N 1
ATOM 4772 C CA . GLU C 1 211 ? 58.775 10.492 27.829 1.00 23.94 191 GLU C CA 1
ATOM 4773 C C . GLU C 1 211 ? 57.810 11.554 28.366 1.00 22.83 191 GLU C C 1
ATOM 4774 O O . GLU C 1 211 ? 58.086 12.745 28.266 1.00 21.13 191 GLU C O 1
ATOM 4780 N N . ASP C 1 212 ? 56.717 11.107 28.983 1.00 19.12 192 ASP C N 1
ATOM 4781 C CA . ASP C 1 212 ? 55.668 11.983 29.520 1.00 22.77 192 ASP C CA 1
ATOM 4782 C C . ASP C 1 212 ? 56.195 13.111 30.408 1.00 24.08 192 ASP C C 1
ATOM 4783 O O . ASP C 1 212 ? 55.680 14.234 30.349 1.00 20.62 192 ASP C O 1
ATOM 4788 N N A GLU C 1 213 ? 57.212 12.806 31.208 0.50 23.81 193 GLU C N 1
ATOM 4789 N N B GLU C 1 213 ? 57.221 12.836 31.215 0.50 23.82 193 GLU C N 1
ATOM 4790 C CA A GLU C 1 213 ? 57.786 13.768 32.146 0.50 25.63 193 GLU C CA 1
ATOM 4791 C CA B GLU C 1 213 ? 57.720 13.840 32.165 0.50 25.15 193 GLU C CA 1
ATOM 4792 C C A GLU C 1 213 ? 58.298 15.030 31.436 0.50 24.46 193 GLU C C 1
ATOM 4793 C C B GLU C 1 213 ? 58.325 15.053 31.445 0.50 24.36 193 GLU C C 1
ATOM 4794 O O A GLU C 1 213 ? 58.240 16.132 31.987 0.50 22.60 193 GLU C O 1
ATOM 4795 O O B GLU C 1 213 ? 58.371 16.150 32.004 0.50 22.55 193 GLU C O 1
ATOM 4806 N N . HIS C 1 214 ? 58.778 14.863 30.208 1.00 18.36 194 HIS C N 1
ATOM 4807 C CA . HIS C 1 214 ? 59.321 15.983 29.430 1.00 17.33 194 HIS C CA 1
ATOM 4808 C C . HIS C 1 214 ? 58.267 16.893 28.807 1.00 17.43 194 HIS C C 1
ATOM 4809 O O . HIS C 1 214 ? 58.543 18.058 28.518 1.00 21.18 194 HIS C O 1
ATOM 4816 N N . GLN C 1 215 ? 57.066 16.370 28.591 1.00 17.73 195 GLN C N 1
ATOM 4817 C CA . GLN C 1 215 ? 56.006 17.140 27.922 1.00 15.93 195 GLN C CA 1
ATOM 4818 C C . GLN C 1 215 ? 55.547 18.268 28.833 1.00 19.92 195 GLN C C 1
ATOM 4819 O O . GLN C 1 215 ? 55.123 18.000 29.949 1.00 19.30 195 GLN C O 1
ATOM 4825 N N . GLN C 1 216 ? 55.672 19.512 28.372 1.00 14.58 196 GLN C N 1
ATOM 4826 C CA . GLN C 1 216 ? 55.358 20.696 29.190 1.00 16.16 196 GLN C CA 1
ATOM 4827 C C . GLN C 1 216 ? 56.077 20.676 30.534 1.00 18.93 196 GLN C C 1
ATOM 4828 O O . GLN C 1 216 ? 55.512 21.062 31.573 1.00 19.51 196 GLN C O 1
ATOM 4834 N N . TYR C 1 217 ? 57.333 20.231 30.501 1.00 18.12 197 TYR C N 1
ATOM 4835 C CA . TYR C 1 217 ? 58.136 20.091 31.712 1.00 18.90 197 TYR C CA 1
ATOM 4836 C C . TYR C 1 217 ? 58.122 21.355 32.583 1.00 20.47 197 TYR C C 1
ATOM 4837 O O . TYR C 1 217 ? 57.875 21.270 33.780 1.00 19.45 197 TYR C O 1
ATOM 4846 N N . LEU C 1 218 ? 58.347 22.526 31.984 1.00 19.17 198 LEU C N 1
ATOM 4847 C CA . LEU C 1 218 ? 58.469 23.750 32.773 1.00 20.16 198 LEU C CA 1
ATOM 4848 C C . LEU C 1 218 ? 57.141 24.203 33.394 1.00 22.99 198 LEU C C 1
ATOM 4849 O O . LEU C 1 218 ? 57.135 24.930 34.387 1.00 25.76 198 LEU C O 1
ATOM 4854 N N . HIS C 1 219 ? 56.022 23.809 32.787 1.00 20.59 199 HIS C N 1
ATOM 4855 C CA . HIS C 1 219 ? 54.731 24.089 33.394 1.00 22.38 199 HIS C CA 1
ATOM 4856 C C . HIS C 1 219 ? 54.486 23.153 34.567 1.00 22.87 199 HIS C C 1
ATOM 4857 O O . HIS C 1 219 ? 54.048 23.589 35.633 1.00 26.12 199 HIS C O 1
ATOM 4864 N N . LYS C 1 220 ? 54.759 21.864 34.369 1.00 25.00 200 LYS C N 1
ATOM 4865 C CA . LYS C 1 220 ? 54.522 20.857 35.410 1.00 24.55 200 LYS C CA 1
ATOM 4866 C C . LYS C 1 220 ? 55.412 21.062 36.622 1.00 24.93 200 LYS C C 1
ATOM 4867 O O . LYS C 1 220 ? 55.017 20.794 37.760 1.00 28.82 200 LYS C O 1
ATOM 4873 N N A ASN C 1 221 ? 56.632 21.505 36.375 0.64 25.23 201 ASN C N 1
ATOM 4874 N N B ASN C 1 221 ? 56.617 21.551 36.358 0.36 25.16 201 ASN C N 1
ATOM 4875 C CA A ASN C 1 221 ? 57.585 21.733 37.449 0.64 25.76 201 ASN C CA 1
ATOM 4876 C CA B ASN C 1 221 ? 57.626 21.742 37.388 0.36 25.61 201 ASN C CA 1
ATOM 4877 C C A ASN C 1 221 ? 58.134 23.138 37.376 0.64 23.85 201 ASN C C 1
ATOM 4878 C C B ASN C 1 221 ? 58.172 23.154 37.383 0.36 24.82 201 ASN C C 1
ATOM 4879 O O A ASN C 1 221 ? 59.133 23.378 36.716 0.64 27.41 201 ASN C O 1
ATOM 4880 O O B ASN C 1 221 ? 59.210 23.413 36.785 0.36 26.86 201 ASN C O 1
ATOM 4889 N N . PRO C 1 222 ? 57.478 24.074 38.066 1.00 27.66 202 PRO C N 1
ATOM 4890 C CA . PRO C 1 222 ? 57.906 25.476 38.063 1.00 34.39 202 PRO C CA 1
ATOM 4891 C C . PRO C 1 222 ? 59.295 25.692 38.699 1.00 37.57 202 PRO C C 1
ATOM 4892 O O . PRO C 1 222 ? 59.877 26.755 38.514 1.00 36.74 202 PRO C O 1
ATOM 4896 N N . LEU C 1 223 ? 59.812 24.696 39.413 1.00 26.48 203 LEU C N 1
ATOM 4897 C CA . LEU C 1 223 ? 61.164 24.760 39.975 1.00 29.23 203 LEU C CA 1
ATOM 4898 C C . LEU C 1 223 ? 62.256 24.304 39.000 1.00 36.40 203 LEU C C 1
ATOM 4899 O O . LEU C 1 223 ? 63.440 24.411 39.304 1.00 37.39 203 LEU C O 1
ATOM 4904 N N . GLY C 1 224 ? 61.846 23.762 37.854 1.00 34.26 204 GLY C N 1
ATOM 4905 C CA . GLY C 1 224 ? 62.781 23.244 36.866 1.00 33.07 204 GLY C CA 1
ATOM 4906 C C . GLY C 1 224 ? 63.253 24.316 35.902 1.00 25.72 204 GLY C C 1
ATOM 4907 O O . GLY C 1 224 ? 62.591 25.337 35.729 1.00 26.83 204 GLY C O 1
ATOM 4908 N N . TYR C 1 225 ? 64.392 24.087 35.262 1.00 24.63 205 TYR C N 1
ATOM 4909 C CA . TYR C 1 225 ? 64.920 25.059 34.321 1.00 26.11 205 TYR C CA 1
ATOM 4910 C C . TYR C 1 225 ? 65.939 24.394 33.427 1.00 28.43 205 TYR C C 1
ATOM 4911 O O . TYR C 1 225 ? 66.512 23.358 33.769 1.00 25.72 205 TYR C O 1
ATOM 4920 N N . CYS C 1 226 ? 66.134 24.971 32.253 0.82 24.36 206 CYS C N 1
ATOM 4921 C CA A CYS C 1 226 ? 67.144 24.446 31.356 0.48 29.51 206 CYS C CA 1
ATOM 4922 C CA B CYS C 1 226 ? 67.141 24.482 31.336 0.52 30.22 206 CYS C CA 1
ATOM 4923 C C . CYS C 1 226 ? 68.506 24.587 32.020 0.68 28.87 206 CYS C C 1
ATOM 4924 O O . CYS C 1 226 ? 68.861 25.650 32.521 0.87 30.00 206 CYS C O 1
ATOM 4929 N N . PRO C 1 227 ? 69.261 23.487 32.053 1.00 25.29 207 PRO C N 1
ATOM 4930 C CA . PRO C 1 227 ? 70.575 23.446 32.687 1.00 30.18 207 PRO C CA 1
ATOM 4931 C C . PRO C 1 227 ? 71.508 24.543 32.181 1.00 37.06 207 PRO C C 1
ATOM 4932 O O . PRO C 1 227 ? 71.360 25.020 31.044 1.00 36.55 207 PRO C O 1
ATOM 4936 N N . HIS C 1 228 ? 72.428 24.943 33.064 1.00 30.74 208 HIS C N 1
ATOM 4937 C CA . HIS C 1 228 ? 73.431 25.969 32.827 1.00 32.02 208 HIS C CA 1
ATOM 4938 C C . HIS C 1 228 ? 72.792 27.345 32.882 1.00 36.57 208 HIS C C 1
ATOM 4939 O O . HIS C 1 228 ? 73.431 28.345 32.560 1.00 37.04 208 HIS C O 1
ATOM 4946 N N . HIS C 1 229 ? 71.568 27.419 33.395 0.90 27.82 209 HIS C N 1
ATOM 4947 C CA . HIS C 1 229 ? 70.928 28.727 33.538 0.90 32.95 209 HIS C CA 1
ATOM 4948 C C . HIS C 1 229 ? 70.706 29.134 34.985 0.90 35.81 209 HIS C C 1
ATOM 4949 O O . HIS C 1 229 ? 69.959 30.072 35.254 0.90 32.83 209 HIS C O 1
ATOM 4956 N N . SER C 1 230 ? 71.361 28.448 35.914 1.00 36.59 210 SER C N 1
ATOM 4957 C CA . SER C 1 230 ? 71.284 28.862 37.305 1.00 29.50 210 SER C CA 1
ATOM 4958 C C . SER C 1 230 ? 71.912 30.237 37.446 1.00 37.72 210 SER C C 1
ATOM 4959 O O . SER C 1 230 ? 72.744 30.650 36.632 1.00 41.09 210 SER C O 1
ATOM 4962 N N . THR C 1 231 ? 71.499 30.951 38.478 1.00 34.52 211 THR C N 1
ATOM 4963 C CA . THR C 1 231 ? 71.975 32.295 38.720 1.00 31.36 211 THR C CA 1
ATOM 4964 C C . THR C 1 231 ? 72.760 32.327 40.007 1.00 34.19 211 THR C C 1
ATOM 4965 O O . THR C 1 231 ? 72.823 31.326 40.729 1.00 36.13 211 THR C O 1
ATOM 4969 N N . GLY C 1 232 ? 73.345 33.486 40.298 1.00 34.72 212 GLY C N 1
ATOM 4970 C CA . GLY C 1 232 ? 74.142 33.673 41.493 1.00 35.50 212 GLY C CA 1
ATOM 4971 C C . GLY C 1 232 ? 73.377 34.462 42.532 1.00 38.29 212 GLY C C 1
ATOM 4972 O O . GLY C 1 232 ? 73.952 34.928 43.508 1.00 37.07 212 GLY C O 1
ATOM 4973 N N . VAL C 1 233 ? 72.068 34.610 42.326 1.00 31.46 213 VAL C N 1
ATOM 4974 C CA . VAL C 1 233 ? 71.246 35.367 43.271 1.00 37.76 213 VAL C CA 1
ATOM 4975 C C . VAL C 1 233 ? 70.040 34.550 43.711 1.00 29.90 213 VAL C C 1
ATOM 4976 O O . VAL C 1 233 ? 69.759 33.519 43.125 1.00 32.15 213 VAL C O 1
ATOM 4980 N N . ALA C 1 234 ? 69.340 35.035 44.730 1.00 31.86 214 ALA C N 1
ATOM 4981 C CA . ALA C 1 234 ? 68.149 34.368 45.223 1.00 37.52 214 ALA C CA 1
ATOM 4982 C C . ALA C 1 234 ? 68.484 32.923 45.577 1.00 31.92 214 ALA C C 1
ATOM 4983 O O . ALA C 1 234 ? 69.410 32.668 46.349 1.00 31.91 214 ALA C O 1
ATOM 4985 N N . CYS C 1 235 ? 67.746 31.984 45.003 1.00 29.46 215 CYS C N 1
ATOM 4986 C CA . CYS C 1 235 ? 68.009 30.578 45.254 1.00 33.39 215 CYS C CA 1
ATOM 4987 C C . CYS C 1 235 ? 68.616 29.920 44.026 1.00 27.85 215 CYS C C 1
ATOM 4988 O O . CYS C 1 235 ? 68.633 28.705 43.909 1.00 30.13 215 CYS C O 1
ATOM 4991 N N . GLY C 1 236 ? 69.108 30.722 43.088 1.00 27.23 216 GLY C N 1
ATOM 4992 C CA . GLY C 1 236 ? 69.782 30.167 41.925 1.00 25.39 216 GLY C CA 1
ATOM 4993 C C . GLY C 1 236 ? 68.898 29.750 40.774 1.00 35.44 216 GLY C C 1
ATOM 4994 O O . GLY C 1 236 ? 69.400 29.413 39.702 1.00 35.67 216 GLY C O 1
ATOM 4995 N N . ILE C 1 237 ? 67.585 29.762 40.984 1.00 34.97 217 ILE C N 1
ATOM 4996 C CA . ILE C 1 237 ? 66.642 29.409 39.919 1.00 32.92 217 ILE C CA 1
ATOM 4997 C C . ILE C 1 237 ? 66.285 30.659 39.106 1.00 31.31 217 ILE C C 1
ATOM 4998 O O . ILE C 1 237 ? 65.863 31.677 39.674 1.00 33.69 217 ILE C O 1
ATOM 5003 N N . PRO C 1 238 ? 66.478 30.598 37.778 1.00 32.94 218 PRO C N 1
ATOM 5004 C CA . PRO C 1 238 ? 66.211 31.766 36.928 1.00 41.72 218 PRO C CA 1
ATOM 5005 C C . PRO C 1 238 ? 64.727 32.146 36.904 1.00 48.92 218 PRO C C 1
ATOM 5006 O O . PRO C 1 238 ? 63.879 31.259 37.003 1.00 49.53 218 PRO C O 1
ATOM 5010 N N . GLU C 1 239 ? 64.424 33.438 36.783 1.00 53.02 219 GLU C N 1
ATOM 5011 C CA . GLU C 1 239 ? 63.035 33.911 36.790 1.00 58.51 219 GLU C CA 1
ATOM 5012 C C . GLU C 1 239 ? 62.378 33.811 35.412 1.00 55.11 219 GLU C C 1
ATOM 5013 O O . GLU C 1 239 ? 62.619 32.870 34.659 1.00 52.63 219 GLU C O 1
#